Protein AF-0000000071069279 (afdb_homodimer)

Organism: Drosophila erecta (NCBI:txid7220)

pLDDT: mean 71.39, std 28.93, range [17.17, 97.5]

Nearest PDB structures (foldseek):
  6xrx-assembly1_A  TM=7.320E-01  e=3.282E-04  Escherichia coli K-12
  4tx5-assembly1_A  TM=1.648E-01  e=8.078E+00  Homo sapiens
  6xrx-assembly1_A  TM=7.534E-01  e=4.698E-04  Escherichia coli K-12
  4jrb-assembly1_A  TM=7.551E-01  e=1.070E-03  Aequorea victoria
  4tx5-assembly1_A  TM=1.436E-01  e=5.397E+00  Homo sapiens

Structure (mmCIF, N/CA/C/O backbone):
data_AF-0000000071069279-model_v1
#
loop_
_entity.id
_entity.type
_entity.pdbx_description
1 polymer 'Uncharacterized protein'
#
loop_
_atom_site.group_PDB
_atom_site.id
_atom_site.type_symbol
_atom_site.label_atom_id
_atom_site.label_alt_id
_atom_site.label_comp_id
_atom_site.label_asym_id
_atom_site.label_entity_id
_atom_site.label_seq_id
_atom_site.pdbx_PDB_ins_code
_atom_site.Cartn_x
_atom_site.Cartn_y
_atom_site.Cartn_z
_atom_site.occupancy
_atom_site.B_iso_or_equiv
_atom_site.auth_seq_id
_atom_site.auth_comp_id
_atom_site.auth_asym_id
_atom_site.auth_atom_id
_atom_site.pdbx_PDB_model_num
ATOM 1 N N . MET A 1 1 ? -3.178 -13.32 -10.852 1 24.94 1 MET A N 1
ATOM 2 C CA . MET A 1 1 ? -2.121 -14.031 -11.562 1 24.94 1 MET A CA 1
ATOM 3 C C . MET A 1 1 ? -0.744 -13.609 -11.055 1 24.94 1 MET A C 1
ATOM 5 O O . MET A 1 1 ? 0.112 -14.461 -10.797 1 24.94 1 MET A O 1
ATOM 9 N N . ALA A 1 2 ? -0.591 -12.273 -11.023 1 29.38 2 ALA A N 1
ATOM 10 C CA . ALA A 1 2 ? 0.658 -11.797 -10.438 1 29.38 2 ALA A CA 1
ATOM 11 C C . ALA A 1 2 ? 0.743 -12.141 -8.961 1 29.38 2 ALA A C 1
ATOM 13 O O . ALA A 1 2 ? 1.804 -12.531 -8.461 1 29.38 2 ALA A O 1
ATOM 14 N N . ILE A 1 3 ? -0.461 -12.188 -8.453 1 33.44 3 ILE A N 1
ATOM 15 C CA . ILE A 1 3 ? -0.47 -12.578 -7.047 1 33.44 3 ILE A CA 1
ATOM 16 C C . ILE A 1 3 ? -0.368 -14.102 -6.934 1 33.44 3 ILE A C 1
ATOM 18 O O . ILE A 1 3 ? 0.365 -14.617 -6.09 1 33.44 3 ILE A O 1
ATOM 22 N N . ALA A 1 4 ? -1.041 -14.789 -7.879 1 33.12 4 ALA A N 1
ATOM 23 C CA . ALA A 1 4 ? -0.914 -16.234 -7.875 1 33.12 4 ALA A CA 1
ATOM 24 C C . ALA A 1 4 ? 0.467 -16.672 -8.367 1 33.12 4 ALA A C 1
ATOM 26 O O . ALA A 1 4 ? 1.071 -17.594 -7.809 1 33.12 4 ALA A O 1
ATOM 27 N N . LEU A 1 5 ? 0.979 -16.047 -9.414 1 34.69 5 LEU A N 1
ATOM 28 C CA . LEU A 1 5 ? 2.357 -16.297 -9.82 1 34.69 5 LEU A CA 1
ATOM 29 C C . LEU A 1 5 ? 3.336 -15.703 -8.812 1 34.69 5 LEU A C 1
ATOM 31 O O . LEU A 1 5 ? 4.34 -16.328 -8.469 1 34.69 5 LEU A O 1
ATOM 35 N N . ASP A 1 6 ? 3.057 -14.57 -8.336 1 37.28 6 ASP A N 1
ATOM 36 C CA . ASP A 1 6 ? 3.836 -14.055 -7.219 1 37.28 6 ASP A CA 1
ATOM 37 C C . ASP A 1 6 ? 3.646 -14.914 -5.973 1 37.28 6 ASP A C 1
ATOM 39 O O . ASP A 1 6 ? 4.605 -15.18 -5.246 1 37.28 6 ASP A O 1
ATOM 43 N N . TRP A 1 7 ? 2.436 -15.352 -5.781 1 39.62 7 TRP A N 1
ATOM 44 C CA . TRP A 1 7 ? 2.229 -16.359 -4.746 1 39.62 7 TRP A CA 1
ATOM 45 C C . TRP A 1 7 ? 2.928 -17.672 -5.113 1 39.62 7 TRP A C 1
ATOM 47 O O . TRP A 1 7 ? 3.594 -18.281 -4.277 1 39.62 7 TRP A O 1
ATOM 57 N N . LEU A 1 8 ? 2.652 -18.219 -6.312 1 37.31 8 LEU A N 1
ATOM 58 C CA . LEU A 1 8 ? 3.426 -19.375 -6.742 1 37.31 8 LEU A CA 1
ATOM 59 C C . LEU A 1 8 ? 4.898 -19.016 -6.918 1 37.31 8 LEU A C 1
ATOM 61 O O . LEU A 1 8 ? 5.781 -19.766 -6.52 1 37.31 8 LEU A O 1
ATOM 65 N N . ILE A 1 9 ? 5.254 -17.906 -7.473 1 38.38 9 ILE A N 1
ATOM 66 C CA . ILE A 1 9 ? 6.617 -17.406 -7.527 1 38.38 9 ILE A CA 1
ATOM 67 C C . ILE A 1 9 ? 7.07 -16.984 -6.133 1 38.38 9 ILE A C 1
ATOM 69 O O . ILE A 1 9 ? 8.195 -17.281 -5.723 1 38.38 9 ILE A O 1
ATOM 73 N N . VAL A 1 10 ? 6.324 -16.312 -5.391 1 38.47 10 VAL A N 1
ATOM 74 C CA . VAL A 1 10 ? 6.613 -16.062 -3.984 1 38.47 10 VAL A CA 1
ATOM 75 C C . VAL A 1 10 ? 6.68 -17.375 -3.227 1 38.47 10 VAL A C 1
ATOM 77 O O . VAL A 1 10 ? 7.578 -17.594 -2.406 1 38.47 10 VAL A O 1
ATOM 80 N N . ILE A 1 11 ? 5.809 -18.219 -3.371 1 37.09 11 ILE A N 1
ATOM 81 C CA . ILE A 1 11 ? 5.926 -19.547 -2.766 1 37.09 11 ILE A CA 1
ATOM 82 C C . ILE A 1 11 ? 7.199 -20.234 -3.266 1 37.09 11 ILE A C 1
ATOM 84 O O . ILE A 1 11 ? 7.934 -20.828 -2.484 1 37.09 11 ILE A O 1
ATOM 88 N N . THR A 1 12 ? 7.465 -20.297 -4.477 1 34 12 THR A N 1
ATOM 89 C CA . THR A 1 12 ? 8.703 -20.859 -4.988 1 34 12 THR A CA 1
ATOM 90 C C . THR A 1 12 ? 9.906 -20 -4.598 1 34 12 THR A C 1
ATOM 92 O O . THR A 1 12 ? 10.969 -20.531 -4.266 1 34 12 THR A O 1
ATOM 95 N N . LEU A 1 13 ? 9.797 -18.766 -4.695 1 33.69 13 LEU A N 1
ATOM 96 C CA . LEU A 1 13 ? 10.922 -17.891 -4.387 1 33.69 13 LEU A CA 1
ATOM 97 C C . LEU A 1 13 ? 11.078 -17.719 -2.881 1 33.69 13 LEU A C 1
ATOM 99 O O . LEU A 1 13 ? 12.203 -17.672 -2.373 1 33.69 13 LEU A O 1
ATOM 103 N N . VAL A 1 14 ? 10.109 -17.438 -2.145 1 34.19 14 VAL A N 1
ATOM 104 C CA . VAL A 1 14 ? 10.281 -17.328 -0.7 1 34.19 14 VAL A CA 1
ATOM 105 C C . VAL A 1 14 ? 10.812 -18.656 -0.143 1 34.19 14 VAL A C 1
ATOM 107 O O . VAL A 1 14 ? 11.594 -18.656 0.81 1 34.19 14 VAL A O 1
ATOM 110 N N . SER A 1 15 ? 10.43 -19.672 -0.643 1 30.69 15 SER A N 1
ATOM 111 C CA . SER A 1 15 ? 11.047 -20.891 -0.159 1 30.69 15 SER A CA 1
ATOM 112 C C . SER A 1 15 ? 12.539 -20.938 -0.493 1 30.69 15 SER A C 1
ATOM 114 O O . SER A 1 15 ? 13.32 -21.594 0.197 1 30.69 15 SER A O 1
ATOM 116 N N . GLY A 1 16 ? 12.898 -20.359 -1.561 1 30.41 16 GLY A N 1
ATOM 117 C CA . GLY A 1 16 ? 14.328 -20.344 -1.858 1 30.41 16 GLY A CA 1
ATOM 118 C C . GLY A 1 16 ? 15.109 -19.406 -0.968 1 30.41 16 GLY A C 1
ATOM 119 O O . GLY A 1 16 ? 16.328 -19.516 -0.868 1 30.41 16 GLY A O 1
ATOM 120 N N . SER A 1 17 ? 14.469 -18.375 -0.59 1 31.19 17 SER A N 1
ATOM 121 C CA . SER A 1 17 ? 15.305 -17.484 0.209 1 31.19 17 SER A CA 1
ATOM 122 C C . SER A 1 17 ? 15.789 -18.172 1.481 1 31.19 17 SER A C 1
ATOM 124 O O . SER A 1 17 ? 16.547 -17.594 2.262 1 31.19 17 SER A O 1
ATOM 126 N N . LEU A 1 18 ? 15.125 -19.141 1.911 1 26.5 18 LEU A N 1
ATOM 127 C CA . LEU A 1 18 ? 15.727 -19.75 3.094 1 26.5 18 LEU A CA 1
ATOM 128 C C . LEU A 1 18 ? 17.047 -20.422 2.748 1 26.5 18 LEU A C 1
ATOM 130 O O . LEU A 1 18 ? 17.844 -20.75 3.641 1 26.5 18 LEU A O 1
ATOM 134 N N . ALA A 1 19 ? 17.203 -20.938 1.575 1 27.33 19 ALA A N 1
ATOM 135 C CA . ALA A 1 19 ? 18.359 -21.797 1.373 1 27.33 19 ALA A CA 1
ATOM 136 C C . ALA A 1 19 ? 19.625 -20.969 1.132 1 27.33 19 ALA A C 1
ATOM 138 O O . ALA A 1 19 ? 20.703 -21.516 0.895 1 27.33 19 ALA A O 1
ATOM 139 N N . LEU A 1 20 ? 19.469 -19.75 0.896 1 29.17 20 LEU A N 1
ATOM 140 C CA . LEU A 1 20 ? 20.719 -19.188 0.39 1 29.17 20 LEU A CA 1
ATOM 141 C C . LEU A 1 20 ? 21.75 -19.047 1.507 1 29.17 20 LEU A C 1
ATOM 143 O O . LEU A 1 20 ? 21.859 -17.984 2.125 1 29.17 20 LEU A O 1
ATOM 147 N N . TRP A 1 21 ? 21.734 -20.047 2.369 1 23.95 21 TRP A N 1
ATOM 148 C CA . TRP A 1 21 ? 22.984 -19.969 3.107 1 23.95 21 TRP A CA 1
ATOM 149 C C . TRP A 1 21 ? 24.172 -20.188 2.18 1 23.95 21 TRP A C 1
ATOM 151 O O . TRP A 1 21 ? 24.203 -21.141 1.402 1 23.95 21 TRP A O 1
ATOM 161 N N . SER A 1 22 ? 24.812 -19.156 1.771 1 24.62 22 SER A N 1
ATOM 162 C CA . SER A 1 22 ? 26.016 -19.094 0.952 1 24.62 22 SER A CA 1
ATOM 163 C C . SER A 1 22 ? 27.016 -20.172 1.364 1 24.62 22 SER A C 1
ATOM 165 O O . SER A 1 22 ? 27.453 -20.203 2.516 1 24.62 22 SER A O 1
ATOM 167 N N . PRO A 1 23 ? 26.906 -21.344 0.789 1 25.53 23 PRO A N 1
ATOM 168 C CA . PRO A 1 23 ? 28.031 -22.203 1.133 1 25.53 23 PRO A CA 1
ATOM 169 C C . PRO A 1 23 ? 29.391 -21.531 0.892 1 25.53 23 PRO A C 1
ATOM 171 O O . PRO A 1 23 ? 29.5 -20.641 0.059 1 25.53 23 PRO A O 1
ATOM 174 N N . GLN A 1 24 ? 30.203 -21.547 1.798 1 24.72 24 GLN A N 1
ATOM 175 C CA . GLN A 1 24 ? 31.609 -21.172 1.812 1 24.72 24 GLN A CA 1
ATOM 176 C C . GLN A 1 24 ? 32.344 -21.688 0.57 1 24.72 24 GLN A C 1
ATOM 178 O O . GLN A 1 24 ? 32.375 -22.891 0.323 1 24.72 24 GLN A O 1
ATOM 183 N N . VAL A 1 25 ? 32.312 -20.922 -0.512 1 27.8 25 VAL A N 1
ATOM 184 C CA . VAL A 1 25 ? 33.062 -21.141 -1.741 1 27.8 25 VAL A CA 1
ATOM 185 C C . VAL A 1 25 ? 34.5 -21.531 -1.403 1 27.8 25 VAL A C 1
ATOM 187 O O . VAL A 1 25 ? 35.219 -20.734 -0.795 1 27.8 25 VAL A O 1
ATOM 190 N N . VAL A 1 26 ? 34.656 -22.797 -1.123 1 25.78 26 VAL A N 1
ATOM 191 C CA . VAL A 1 26 ? 36.031 -23.234 -1.014 1 25.78 26 VAL A CA 1
ATOM 192 C C . VAL A 1 26 ? 36.75 -23.031 -2.348 1 25.78 26 VAL A C 1
ATOM 194 O O . VAL A 1 26 ? 36.219 -23.391 -3.402 1 25.78 26 VAL A O 1
ATOM 197 N N . PRO A 1 27 ? 37.688 -22.125 -2.42 1 26.8 27 PRO A N 1
ATOM 198 C CA . PRO A 1 27 ? 38.469 -21.719 -3.576 1 26.8 27 PRO A CA 1
ATOM 199 C C . PRO A 1 27 ? 39.094 -22.922 -4.312 1 26.8 27 PRO A C 1
ATOM 201 O O . PRO A 1 27 ? 39.688 -23.797 -3.686 1 26.8 27 PRO A O 1
ATOM 204 N N . PRO A 1 28 ? 38.375 -23.344 -5.375 1 26.91 28 PRO A N 1
ATOM 205 C CA . PRO A 1 28 ? 39.031 -24.531 -5.969 1 26.91 28 PRO A CA 1
ATOM 206 C C . PRO A 1 28 ? 40.5 -24.281 -6.332 1 26.91 28 PRO A C 1
ATOM 208 O O . PRO A 1 28 ? 40.875 -23.156 -6.605 1 26.91 28 PRO A O 1
ATOM 211 N N . PRO A 1 29 ? 41.281 -25.219 -6.055 1 24.61 29 PRO A N 1
ATOM 212 C CA . PRO A 1 29 ? 42.75 -25.188 -6.199 1 24.61 29 PRO A CA 1
ATOM 213 C C . PRO A 1 29 ? 43.188 -24.812 -7.613 1 24.61 29 PRO A C 1
ATOM 215 O O . PRO A 1 29 ? 43.688 -23.719 -7.844 1 24.61 29 PRO A O 1
ATOM 218 N N . GLY A 1 30 ? 43.906 -25.75 -8.336 1 24.23 30 GLY A N 1
ATOM 219 C CA . GLY A 1 30 ? 45.062 -25.75 -9.211 1 24.23 30 GLY A CA 1
ATOM 220 C C . GLY A 1 30 ? 44.719 -25.406 -10.648 1 24.23 30 GLY A C 1
ATOM 221 O O . GLY A 1 30 ? 43.562 -25.562 -11.07 1 24.23 30 GLY A O 1
ATOM 222 N N . GLY A 1 31 ? 45.406 -24.422 -11.289 1 26.42 31 GLY A N 1
ATOM 223 C CA . GLY A 1 31 ? 45.438 -23.672 -12.539 1 26.42 31 GLY A CA 1
ATOM 224 C C . GLY A 1 31 ? 45.562 -24.562 -13.766 1 26.42 31 GLY A C 1
ATOM 225 O O . GLY A 1 31 ? 45.969 -24.109 -14.828 1 26.42 31 GLY A O 1
ATOM 226 N N . LEU A 1 32 ? 45.25 -25.875 -13.797 1 26.8 32 LEU A N 1
ATOM 227 C CA . LEU A 1 32 ? 45.781 -26.484 -15.023 1 26.8 32 LEU A CA 1
ATOM 228 C C . LEU A 1 32 ? 45.094 -25.859 -16.25 1 26.8 32 LEU A C 1
ATOM 230 O O . LEU A 1 32 ? 43.938 -25.469 -16.188 1 26.8 32 LEU A O 1
ATOM 234 N N . PHE A 1 33 ? 45.812 -25.453 -17.266 1 30.5 33 PHE A N 1
ATOM 235 C CA . PHE A 1 33 ? 45.656 -24.734 -18.516 1 30.5 33 PHE A CA 1
ATOM 236 C C . PHE A 1 33 ? 44.562 -25.391 -19.391 1 30.5 33 PHE A C 1
ATOM 238 O O . PHE A 1 33 ? 44.781 -26.484 -19.922 1 30.5 33 PHE A O 1
ATOM 245 N N . PRO A 1 34 ? 43.312 -25.703 -18.984 1 31.47 34 PRO A N 1
ATOM 246 C CA . PRO A 1 34 ? 42.625 -26.719 -19.797 1 31.47 34 PRO A CA 1
ATOM 247 C C . PRO A 1 34 ? 42.469 -26.312 -21.25 1 31.47 34 PRO A C 1
ATOM 249 O O . PRO A 1 34 ? 42.5 -25.109 -21.562 1 31.47 34 PRO A O 1
ATOM 252 N N . GLN A 1 35 ? 42.781 -27.219 -22.203 1 34.06 35 GLN A N 1
ATOM 253 C CA . GLN A 1 35 ? 42.656 -27.281 -23.656 1 34.06 35 GLN A CA 1
ATOM 254 C C . GLN A 1 35 ? 41.312 -26.703 -24.125 1 34.06 35 GLN A C 1
ATOM 256 O O . GLN A 1 35 ? 40.312 -26.844 -23.453 1 34.06 35 GLN A O 1
ATOM 261 N N . PRO A 1 36 ? 41.344 -25.828 -25.188 1 35.16 36 PRO A N 1
ATOM 262 C CA . PRO A 1 36 ? 40.188 -25.047 -25.578 1 35.16 36 PRO A CA 1
ATOM 263 C C . PRO A 1 36 ? 38.969 -25.906 -25.875 1 35.16 36 PRO A C 1
ATOM 265 O O . PRO A 1 36 ? 39.031 -26.812 -26.719 1 35.16 36 PRO A O 1
ATOM 268 N N . PRO A 1 37 ? 38.25 -26.469 -24.938 1 35.38 37 PRO A N 1
ATOM 269 C CA . PRO A 1 37 ? 37.438 -27.656 -25.297 1 35.38 37 PRO A CA 1
ATOM 270 C C . PRO A 1 37 ? 36.656 -27.469 -26.594 1 35.38 37 PRO A C 1
ATOM 272 O O . PRO A 1 37 ? 36.438 -26.344 -27.031 1 35.38 37 PRO A O 1
ATOM 275 N N . PRO A 1 38 ? 36.469 -28.516 -27.391 1 35.19 38 PRO A N 1
ATOM 276 C CA . PRO A 1 38 ? 35.719 -28.578 -28.641 1 35.19 38 PRO A CA 1
ATOM 277 C C . PRO A 1 38 ? 34.5 -27.641 -28.656 1 35.19 38 PRO A C 1
ATOM 279 O O . PRO A 1 38 ? 34.031 -27.219 -27.609 1 35.19 38 PRO A O 1
ATOM 282 N N . ALA A 1 39 ? 34.031 -27.188 -29.891 1 36.16 39 ALA A N 1
ATOM 283 C CA . ALA A 1 39 ? 32.969 -26.219 -30.172 1 36.16 39 ALA A CA 1
ATOM 284 C C . ALA A 1 39 ? 31.812 -26.359 -29.172 1 36.16 39 ALA A C 1
ATOM 286 O O . ALA A 1 39 ? 31.125 -27.375 -29.141 1 36.16 39 ALA A O 1
ATOM 287 N N . THR A 1 40 ? 31.828 -26.078 -28.062 1 37.72 40 THR A N 1
ATOM 288 C CA . THR A 1 40 ? 31.062 -26.359 -26.859 1 37.72 40 THR A CA 1
ATOM 289 C C . THR A 1 40 ? 29.578 -26.062 -27.078 1 37.72 40 THR A C 1
ATOM 291 O O . THR A 1 40 ? 29.219 -24.938 -27.438 1 37.72 40 THR A O 1
ATOM 294 N N . LEU A 1 41 ? 28.688 -27 -27.781 1 37.91 41 LEU A N 1
ATOM 295 C CA . LEU A 1 41 ? 27.234 -26.906 -27.812 1 37.91 41 LEU A CA 1
ATOM 296 C C . LEU A 1 41 ? 26.703 -26.031 -26.672 1 37.91 41 LEU A C 1
ATOM 298 O O . LEU A 1 41 ? 27.266 -26.047 -25.578 1 37.91 41 LEU A O 1
ATOM 302 N N . ALA A 1 42 ? 26.219 -24.828 -27.078 1 42.41 42 ALA A N 1
ATOM 303 C CA . ALA A 1 42 ? 25.641 -23.922 -26.078 1 42.41 42 ALA A CA 1
ATOM 304 C C . ALA A 1 42 ? 25.062 -24.719 -24.906 1 42.41 42 ALA A C 1
ATOM 306 O O . ALA A 1 42 ? 24.5 -25.781 -25.094 1 42.41 42 ALA A O 1
ATOM 307 N N . PRO A 1 43 ? 25.688 -24.781 -23.875 1 51.94 43 PRO A N 1
ATOM 308 C CA . PRO A 1 43 ? 25.172 -25.531 -22.719 1 51.94 43 PRO A CA 1
ATOM 309 C C . PRO A 1 43 ? 23.656 -25.469 -22.609 1 51.94 43 PRO A C 1
ATOM 311 O O . PRO A 1 43 ? 23.047 -24.484 -23.062 1 51.94 43 PRO A O 1
ATOM 314 N N . PRO A 1 44 ? 22.953 -26.641 -22.688 1 58.94 44 PRO A N 1
ATOM 315 C CA . PRO A 1 44 ? 21.484 -26.703 -22.594 1 58.94 44 PRO A CA 1
ATOM 316 C C . PRO A 1 44 ? 20.906 -25.641 -21.672 1 58.94 44 PRO A C 1
ATOM 318 O O . PRO A 1 44 ? 21.562 -25.234 -20.719 1 58.94 44 PRO A O 1
ATOM 321 N N . PRO A 1 45 ? 19.953 -24.844 -22.328 1 63.66 45 PRO A N 1
ATOM 322 C CA . PRO A 1 45 ? 19.344 -23.797 -21.5 1 63.66 45 PRO A CA 1
ATOM 323 C C . PRO A 1 45 ? 19.062 -24.25 -20.078 1 63.66 45 PRO A C 1
ATOM 325 O O . PRO A 1 45 ? 18.703 -25.406 -19.844 1 63.66 45 PRO A O 1
ATOM 328 N N . THR A 1 46 ? 19.547 -23.484 -19.188 1 84.12 46 THR A N 1
ATOM 329 C CA . THR A 1 46 ? 19.328 -23.734 -17.766 1 84.12 46 THR A CA 1
ATOM 330 C C . THR A 1 46 ? 17.922 -23.297 -17.359 1 84.12 46 THR A C 1
ATOM 332 O O . THR A 1 46 ? 17.25 -22.562 -18.078 1 84.12 46 THR A O 1
ATOM 335 N N . LEU A 1 47 ? 17.391 -23.906 -16.469 1 87.56 47 LEU A N 1
ATOM 336 C CA . LEU A 1 47 ? 16.078 -23.578 -15.953 1 87.56 47 LEU A CA 1
ATOM 337 C C . LEU A 1 47 ? 15.969 -22.078 -15.641 1 87.56 47 LEU A C 1
ATOM 339 O O . LEU A 1 47 ? 14.945 -21.453 -15.898 1 87.56 47 LEU A O 1
ATOM 343 N N . SER A 1 48 ? 17.062 -21.547 -15.133 1 84.19 48 SER A N 1
ATOM 344 C CA . SER A 1 48 ? 17.078 -20.125 -14.797 1 84.19 48 SER A CA 1
ATOM 345 C C . SER A 1 48 ? 16.844 -19.25 -16.031 1 84.19 48 SER A C 1
ATOM 347 O O . SER A 1 48 ? 16.062 -18.297 -15.984 1 84.19 48 SER A O 1
ATOM 349 N N . LYS A 1 49 ? 17.438 -19.594 -17.062 1 84.56 49 LYS A N 1
ATOM 350 C CA . LYS A 1 49 ? 17.281 -18.828 -18.297 1 84.56 49 LYS A CA 1
ATOM 351 C C . LYS A 1 49 ? 15.867 -18.938 -18.844 1 84.56 49 LYS A C 1
ATOM 353 O O . LYS A 1 49 ? 15.297 -17.953 -19.312 1 84.56 49 LYS A O 1
ATOM 358 N N . ASP A 1 50 ? 15.344 -20.141 -18.844 1 88.12 50 ASP A N 1
ATOM 359 C CA . ASP A 1 50 ? 13.992 -20.359 -19.344 1 88.12 50 ASP A CA 1
ATOM 360 C C . ASP A 1 50 ? 12.969 -19.562 -18.516 1 88.12 50 ASP A C 1
ATOM 362 O O . ASP A 1 50 ? 12.07 -18.938 -19.078 1 88.12 50 ASP A O 1
ATOM 366 N N . LEU A 1 51 ? 13.156 -19.5 -17.219 1 86.94 51 LEU A N 1
ATOM 367 C CA . LEU A 1 51 ? 12.234 -18.781 -16.344 1 86.94 51 LEU A CA 1
ATOM 368 C C . LEU A 1 51 ? 12.383 -17.281 -16.516 1 86.94 51 LEU A C 1
ATOM 370 O O . LEU A 1 51 ? 11.391 -16.547 -16.438 1 86.94 51 LEU A O 1
ATOM 374 N N . GLU A 1 52 ? 13.555 -16.859 -16.719 1 84.44 52 GLU A N 1
ATOM 375 C CA . GLU A 1 52 ? 13.797 -15.445 -16.938 1 84.44 52 GLU A CA 1
ATOM 376 C C . GLU A 1 52 ? 13.117 -14.977 -18.234 1 84.44 52 GLU A C 1
ATOM 378 O O . GLU A 1 52 ? 12.609 -13.852 -18.297 1 84.44 52 GLU A O 1
ATOM 383 N N . GLU A 1 53 ? 13.164 -15.789 -19.203 1 87.25 53 GLU A N 1
ATOM 384 C CA . GLU A 1 53 ? 12.508 -15.445 -20.469 1 87.25 53 GLU A CA 1
ATOM 385 C C . GLU A 1 53 ? 11.008 -15.273 -20.281 1 87.25 53 GLU A C 1
ATOM 387 O O . GLU A 1 53 ? 10.398 -14.375 -20.859 1 87.25 53 GLU A O 1
ATOM 392 N N . ILE A 1 54 ? 10.477 -16.125 -19.516 1 86.81 54 ILE A N 1
ATOM 393 C CA . ILE A 1 54 ? 9.055 -16.031 -19.219 1 86.81 54 ILE A CA 1
ATOM 394 C C . ILE A 1 54 ? 8.773 -14.781 -18.391 1 86.81 54 ILE A C 1
ATOM 396 O O . ILE A 1 54 ? 7.793 -14.07 -18.641 1 86.81 54 ILE A O 1
ATOM 400 N N . GLN A 1 55 ? 9.625 -14.469 -17.438 1 84.81 55 GLN A N 1
ATOM 401 C CA . GLN A 1 55 ? 9.461 -13.297 -16.594 1 84.81 55 GLN A CA 1
ATOM 402 C C . GLN A 1 55 ? 9.547 -12.008 -17.406 1 84.81 55 GLN A C 1
ATOM 404 O O . GLN A 1 55 ? 8.867 -11.031 -17.109 1 84.81 55 GLN A O 1
ATOM 409 N N . ARG A 1 56 ? 10.289 -12.031 -18.391 1 87.19 56 ARG A N 1
ATOM 410 C CA . ARG A 1 56 ? 10.492 -10.844 -19.219 1 87.19 56 ARG A CA 1
ATOM 411 C C . ARG A 1 56 ? 9.227 -10.508 -20 1 87.19 56 ARG A C 1
ATOM 413 O O . ARG A 1 56 ? 9.07 -9.383 -20.469 1 87.19 56 ARG A O 1
ATOM 420 N N . LEU A 1 57 ? 8.367 -11.492 -20.172 1 89.31 57 LEU A N 1
ATOM 421 C CA . LEU A 1 57 ? 7.105 -11.242 -20.859 1 89.31 57 LEU A CA 1
ATOM 422 C C . LEU A 1 57 ? 6.16 -10.414 -20 1 89.31 57 LEU A C 1
ATOM 424 O O . LEU A 1 57 ? 5.191 -9.844 -20.5 1 89.31 57 LEU A O 1
ATOM 428 N N . ILE A 1 58 ? 6.395 -10.359 -18.672 1 87.19 58 ILE A N 1
ATOM 429 C CA . ILE A 1 58 ? 5.562 -9.625 -17.734 1 87.19 58 ILE A CA 1
ATOM 430 C C . ILE A 1 58 ? 6.07 -8.188 -17.609 1 87.19 58 ILE A C 1
ATOM 432 O O . ILE A 1 58 ? 7.262 -7.969 -17.375 1 87.19 58 ILE A O 1
ATOM 436 N N . GLN A 1 59 ? 5.207 -7.277 -17.844 1 90 59 GLN A N 1
ATOM 437 C CA . GLN A 1 59 ? 5.551 -5.875 -17.641 1 90 59 GLN A CA 1
ATOM 438 C C . GLN A 1 59 ? 5.383 -5.473 -16.172 1 90 59 GLN A C 1
ATOM 440 O O . GLN A 1 59 ? 4.328 -4.965 -15.781 1 90 59 GLN A O 1
ATOM 445 N N . SER A 1 60 ? 6.406 -5.477 -15.43 1 86 60 SER A N 1
ATOM 446 C CA . SER A 1 60 ? 6.34 -5.363 -13.977 1 86 60 SER A CA 1
ATOM 447 C C . SER A 1 60 ? 6.062 -3.926 -13.547 1 86 60 SER A C 1
ATOM 449 O O . SER A 1 60 ? 5.293 -3.688 -12.617 1 86 60 SER A O 1
ATOM 451 N N . LYS A 1 61 ? 6.68 -2.98 -14.148 1 88.31 61 LYS A N 1
ATOM 452 C CA . LYS A 1 61 ? 6.539 -1.591 -13.727 1 88.31 61 LYS A CA 1
ATOM 453 C C . LYS A 1 61 ? 5.094 -1.122 -13.852 1 88.31 61 LYS A C 1
ATOM 455 O O . LYS A 1 61 ? 4.484 -0.689 -12.867 1 88.31 61 LYS A O 1
ATOM 460 N N . PRO A 1 62 ? 4.512 -1.282 -15.07 1 92.06 62 PRO A N 1
ATOM 461 C CA . PRO A 1 62 ? 3.105 -0.887 -15.164 1 92.06 62 PRO A CA 1
ATOM 462 C C . PRO A 1 62 ? 2.189 -1.758 -14.312 1 92.06 62 PRO A C 1
ATOM 464 O O . PRO A 1 62 ? 1.168 -1.281 -13.812 1 92.06 62 PRO A O 1
ATOM 467 N N . LEU A 1 63 ? 2.553 -2.98 -14.156 1 91.12 63 LEU A N 1
ATOM 468 C CA . LEU A 1 63 ? 1.763 -3.857 -13.297 1 91.12 63 LEU A CA 1
ATOM 469 C C . LEU A 1 63 ? 1.788 -3.369 -11.852 1 91.12 63 LEU A C 1
ATOM 471 O O . LEU A 1 63 ? 0.753 -3.344 -11.18 1 91.12 63 LEU A O 1
ATOM 475 N N . ASN A 1 64 ? 2.949 -2.99 -11.406 1 90.31 64 ASN A N 1
ATOM 476 C CA . ASN A 1 64 ? 3.07 -2.453 -10.055 1 90.31 64 ASN A CA 1
ATOM 477 C C . ASN A 1 64 ? 2.244 -1.182 -9.883 1 90.31 64 ASN A C 1
ATOM 479 O O . ASN A 1 64 ? 1.604 -0.99 -8.852 1 90.31 64 ASN A O 1
ATOM 483 N N . GLN A 1 65 ? 2.225 -0.397 -10.852 1 92.19 65 GLN A N 1
ATOM 484 C CA . GLN A 1 65 ? 1.433 0.828 -10.797 1 92.19 65 GLN A CA 1
ATOM 485 C C . GLN A 1 65 ? -0.059 0.517 -10.727 1 92.19 65 GLN A C 1
ATOM 487 O O . GLN A 1 65 ? -0.807 1.19 -10.016 1 92.19 65 GLN A O 1
ATOM 492 N N . LEU A 1 66 ? -0.393 -0.461 -11.492 1 94.12 66 LEU A N 1
ATOM 493 C CA . LEU A 1 66 ? -1.785 -0.896 -11.461 1 94.12 66 LEU A CA 1
ATOM 494 C C . LEU A 1 66 ? -2.176 -1.385 -10.07 1 94.12 66 LEU A C 1
ATOM 496 O O . LEU A 1 66 ? -3.23 -1.015 -9.555 1 94.12 66 LEU A O 1
ATOM 500 N N . LEU A 1 67 ? -1.279 -2.139 -9.492 1 93.94 67 LEU A N 1
ATOM 501 C CA . LEU A 1 67 ? -1.532 -2.672 -8.156 1 93.94 67 LEU A CA 1
ATOM 502 C C . LEU A 1 67 ? -1.679 -1.546 -7.141 1 93.94 67 LEU A C 1
ATOM 504 O O . LEU A 1 67 ? -2.592 -1.566 -6.312 1 93.94 67 LEU A O 1
ATOM 508 N N . VAL A 1 68 ? -0.882 -0.584 -7.219 1 94.62 68 VAL A N 1
ATOM 509 C CA . VAL A 1 68 ? -0.915 0.542 -6.293 1 94.62 68 VAL A CA 1
ATOM 510 C C . VAL A 1 68 ? -2.203 1.335 -6.488 1 94.62 68 VAL A C 1
ATOM 512 O O . VAL A 1 68 ? -2.885 1.675 -5.516 1 94.62 68 VAL A O 1
ATOM 515 N N . ARG A 1 69 ? -2.523 1.621 -7.73 1 96.5 69 ARG A N 1
ATOM 516 C CA . ARG A 1 69 ? -3.725 2.385 -8.047 1 96.5 69 ARG A CA 1
ATOM 517 C C . ARG A 1 69 ? -4.965 1.723 -7.457 1 96.5 69 ARG A C 1
ATOM 519 O O . ARG A 1 69 ? -5.785 2.387 -6.82 1 96.5 69 ARG A O 1
ATOM 526 N N . TYR A 1 70 ? -5.031 0.438 -7.605 1 96.81 70 TYR A N 1
ATOM 527 C CA . TYR A 1 70 ? -6.199 -0.272 -7.094 1 96.81 70 TYR A CA 1
ATOM 528 C C . TYR A 1 70 ? -6.129 -0.422 -5.578 1 96.81 70 TYR A C 1
ATOM 530 O O . TYR A 1 70 ? -7.156 -0.393 -4.898 1 96.81 70 TYR A O 1
ATOM 538 N N . LEU A 1 71 ? -4.977 -0.591 -5.035 1 96.38 71 LEU A N 1
ATOM 539 C CA . LEU A 1 71 ? -4.809 -0.775 -3.596 1 96.38 71 LEU A CA 1
ATOM 540 C C . LEU A 1 71 ? -5.285 0.453 -2.83 1 96.38 71 LEU A C 1
ATOM 542 O O . LEU A 1 71 ? -5.859 0.329 -1.745 1 96.38 71 LEU A O 1
ATOM 546 N N . ILE A 1 72 ? -5.109 1.606 -3.371 1 96.31 72 ILE A N 1
ATOM 547 C CA . ILE A 1 72 ? -5.395 2.805 -2.588 1 96.31 72 ILE A CA 1
ATOM 548 C C . ILE A 1 72 ? -6.754 3.373 -2.988 1 96.31 72 ILE A C 1
ATOM 550 O O . ILE A 1 72 ? -7.289 4.254 -2.311 1 96.31 72 ILE A O 1
ATOM 554 N N . ASN A 1 73 ? -7.375 2.797 -4.062 1 97.19 73 ASN A N 1
ATOM 555 C CA . ASN A 1 73 ? -8.555 3.498 -4.555 1 97.19 73 ASN A CA 1
ATOM 556 C C . ASN A 1 73 ? -9.75 2.557 -4.699 1 97.19 73 ASN A C 1
ATOM 558 O O . ASN A 1 73 ? -10.883 3.006 -4.879 1 97.19 73 ASN A O 1
ATOM 562 N N . ASP A 1 74 ? -9.57 1.231 -4.656 1 97.38 74 ASP A N 1
ATOM 563 C CA . ASP A 1 74 ? -10.664 0.332 -5.016 1 97.38 74 ASP A CA 1
ATOM 564 C C . ASP A 1 74 ? -11.07 -0.536 -3.826 1 97.38 74 ASP A C 1
ATOM 566 O O . ASP A 1 74 ? -10.25 -1.269 -3.275 1 97.38 74 ASP A O 1
ATOM 570 N N . ALA A 1 75 ? -12.305 -0.503 -3.521 1 96.62 75 ALA A N 1
ATOM 571 C CA . ALA A 1 75 ? -12.812 -1.186 -2.334 1 96.62 75 ALA A CA 1
ATOM 572 C C . ALA A 1 75 ? -12.758 -2.701 -2.506 1 96.62 75 ALA A C 1
ATOM 574 O O . ALA A 1 75 ? -12.422 -3.426 -1.564 1 96.62 75 ALA A O 1
ATOM 575 N N . GLN A 1 76 ? -13.094 -3.156 -3.676 1 96.81 76 GLN A N 1
ATOM 576 C CA . GLN A 1 76 ? -13.109 -4.598 -3.896 1 96.81 76 GLN A CA 1
ATOM 577 C C . GLN A 1 76 ? -11.695 -5.172 -3.889 1 96.81 76 GLN A C 1
ATOM 579 O O . GLN A 1 76 ? -11.461 -6.246 -3.338 1 96.81 76 GLN A O 1
ATOM 584 N N . PHE A 1 77 ? -10.828 -4.469 -4.535 1 97.06 77 PHE A N 1
ATOM 585 C CA . PHE A 1 77 ? -9.438 -4.91 -4.527 1 97.06 77 PHE A CA 1
ATOM 586 C C . PHE A 1 77 ? -8.875 -4.91 -3.109 1 97.06 77 PHE A C 1
ATOM 588 O O . PHE A 1 77 ? -8.156 -5.828 -2.721 1 97.06 77 PHE A O 1
ATOM 595 N N . GLN A 1 78 ? -9.188 -3.92 -2.344 1 97 78 GLN A N 1
ATOM 596 C CA . GLN A 1 78 ? -8.758 -3.859 -0.95 1 97 78 GLN A CA 1
ATOM 597 C C . GLN A 1 78 ? -9.32 -5.027 -0.149 1 97 78 GLN A C 1
ATOM 599 O O . GLN A 1 78 ? -8.625 -5.609 0.688 1 97 78 GLN A O 1
ATOM 604 N N . ALA A 1 79 ? -10.531 -5.363 -0.426 1 96.69 79 ALA A N 1
ATOM 605 C CA . ALA A 1 79 ? -11.141 -6.512 0.238 1 96.69 79 ALA A CA 1
ATOM 606 C C . ALA A 1 79 ? -10.406 -7.805 -0.125 1 96.69 79 ALA A C 1
ATOM 608 O O . ALA A 1 79 ? -10.227 -8.68 0.722 1 96.69 79 ALA A O 1
ATOM 609 N N . PHE A 1 80 ? -10.078 -7.93 -1.377 1 96.25 80 PHE A N 1
ATOM 610 C CA . PHE A 1 80 ? -9.289 -9.07 -1.814 1 96.25 80 PHE A CA 1
ATOM 611 C C . PHE A 1 80 ? -8 -9.18 -1.01 1 96.25 80 PHE A C 1
ATOM 613 O O . PHE A 1 80 ? -7.695 -10.242 -0.463 1 96.25 80 PHE A O 1
ATOM 620 N N . VAL A 1 81 ? -7.258 -8.023 -0.892 1 95.19 81 VAL A N 1
ATOM 621 C CA . VAL A 1 81 ? -5.977 -7.992 -0.195 1 95.19 81 VAL A CA 1
ATOM 622 C C . VAL A 1 81 ? -6.18 -8.328 1.28 1 95.19 81 VAL A C 1
ATOM 624 O O . VAL A 1 81 ? -5.422 -9.109 1.857 1 95.19 81 VAL A O 1
ATOM 627 N N . ARG A 1 82 ? -7.199 -7.852 1.906 1 95.75 82 ARG A N 1
ATOM 628 C CA . ARG A 1 82 ? -7.48 -8.141 3.309 1 95.75 82 ARG A CA 1
ATOM 629 C C . ARG A 1 82 ? -7.801 -9.617 3.51 1 95.75 82 ARG A C 1
ATOM 631 O O . ARG A 1 82 ? -7.324 -10.242 4.461 1 95.75 82 ARG A O 1
ATOM 638 N N . THR A 1 83 ? -8.57 -10.133 2.58 1 95.94 83 THR A N 1
ATOM 639 C CA . THR A 1 83 ? -9.016 -11.516 2.719 1 95.94 83 THR A CA 1
ATOM 640 C C . THR A 1 83 ? -7.84 -12.477 2.598 1 95.94 83 THR A C 1
ATOM 642 O O . THR A 1 83 ? -7.715 -13.414 3.389 1 95.94 83 THR A O 1
ATOM 645 N N . ILE A 1 84 ? -6.961 -12.211 1.702 1 92.75 84 ILE A N 1
ATOM 646 C CA . ILE A 1 84 ? -5.852 -13.133 1.491 1 92.75 84 ILE A CA 1
ATOM 647 C C . ILE A 1 84 ? -4.832 -12.984 2.619 1 92.75 84 ILE A C 1
ATOM 649 O O . ILE A 1 84 ? -3.926 -13.812 2.76 1 92.75 84 ILE A O 1
ATOM 653 N N . ASN A 1 85 ? -4.957 -11.977 3.395 1 94.5 85 ASN A N 1
ATOM 654 C CA . ASN A 1 85 ? -4.055 -11.75 4.523 1 94.5 85 ASN A CA 1
ATOM 655 C C . ASN A 1 85 ? -4.711 -12.133 5.848 1 94.5 85 ASN A C 1
ATOM 657 O O . ASN A 1 85 ? -4.082 -12.047 6.902 1 94.5 85 ASN A O 1
ATOM 661 N N . SER A 1 86 ? -5.957 -12.594 5.758 1 93.56 86 SER A N 1
ATOM 662 C CA . SER A 1 86 ? -6.668 -13 6.969 1 93.56 86 SER A CA 1
ATOM 663 C C . SER A 1 86 ? -5.984 -14.188 7.641 1 93.56 86 SER A C 1
ATOM 665 O O . SER A 1 86 ? -5.164 -14.875 7.023 1 93.56 86 SER A O 1
ATOM 667 N N . ASN A 1 87 ? -6.309 -14.367 8.883 1 92.75 87 ASN A N 1
ATOM 668 C CA . ASN A 1 87 ? -5.727 -15.484 9.633 1 92.75 87 ASN A CA 1
ATOM 669 C C . ASN A 1 87 ? -6.027 -16.828 8.961 1 92.75 87 ASN A C 1
ATOM 671 O O . ASN A 1 87 ? -5.148 -17.688 8.859 1 92.75 87 ASN A O 1
ATOM 675 N N . VAL A 1 88 ? -7.234 -17 8.555 1 94.56 88 VAL A N 1
ATOM 676 C CA . VAL A 1 88 ? -7.645 -18.234 7.914 1 94.56 88 VAL A CA 1
ATOM 677 C C . VAL A 1 88 ? -6.867 -18.422 6.613 1 94.56 88 VAL A C 1
ATOM 679 O O . VAL A 1 88 ? -6.465 -19.547 6.277 1 94.56 88 VAL A O 1
ATOM 682 N N . ALA A 1 89 ? -6.652 -17.344 5.938 1 93.69 89 ALA A N 1
ATOM 683 C CA . ALA A 1 89 ? -5.91 -17.422 4.684 1 93.69 89 ALA A CA 1
ATOM 684 C C . ALA A 1 89 ? -4.449 -17.797 4.934 1 93.69 89 ALA A C 1
ATOM 686 O O . ALA A 1 89 ? -3.844 -18.531 4.152 1 93.69 89 ALA A O 1
ATOM 687 N N . VAL A 1 90 ? -3.91 -17.266 5.945 1 90.56 90 VAL A N 1
ATOM 688 C CA . VAL A 1 90 ? -2.533 -17.594 6.305 1 90.56 90 VAL A CA 1
ATOM 689 C C . VAL A 1 90 ? -2.418 -19.094 6.613 1 90.56 90 VAL A C 1
ATOM 691 O O . VAL A 1 90 ? -1.482 -19.75 6.16 1 90.56 90 VAL A O 1
ATOM 694 N N . THR A 1 91 ? -3.324 -19.547 7.332 1 92.62 91 THR A N 1
ATOM 695 C CA . THR A 1 91 ? -3.346 -20.969 7.645 1 92.62 91 THR A CA 1
ATOM 696 C C . THR A 1 91 ? -3.482 -21.797 6.375 1 92.62 91 THR A C 1
ATOM 698 O O . THR A 1 91 ? -2.795 -22.812 6.211 1 92.62 91 THR A O 1
ATOM 701 N N . ALA A 1 92 ? -4.391 -21.375 5.523 1 92.94 92 ALA A N 1
ATOM 702 C CA . ALA A 1 92 ? -4.57 -22.062 4.246 1 92.94 92 ALA A CA 1
ATOM 703 C C . ALA A 1 92 ? -3.271 -22.078 3.445 1 92.94 92 ALA A C 1
ATOM 705 O O . ALA A 1 92 ? -2.914 -23.094 2.855 1 92.94 92 ALA A O 1
ATOM 706 N N . ARG A 1 93 ? -2.639 -21 3.471 1 91.12 93 ARG A N 1
ATOM 707 C CA . ARG A 1 93 ? -1.373 -20.906 2.752 1 91.12 93 ARG A CA 1
ATOM 708 C C . ARG A 1 93 ? -0.325 -21.828 3.371 1 91.12 93 ARG A C 1
ATOM 710 O O . ARG A 1 93 ? 0.42 -22.5 2.656 1 91.12 93 ARG A O 1
ATOM 717 N N . TRP A 1 94 ? -0.25 -21.828 4.613 1 90.38 94 TRP A N 1
ATOM 718 C CA . TRP A 1 94 ? 0.693 -22.703 5.301 1 90.38 94 TRP A CA 1
ATOM 719 C C . TRP A 1 94 ? 0.404 -24.156 4.988 1 90.38 94 TRP A C 1
ATOM 721 O O . TRP A 1 94 ? 1.327 -24.953 4.797 1 90.38 94 TRP A O 1
ATOM 731 N N . ARG A 1 95 ? -0.799 -24.5 4.941 1 92.62 95 ARG A N 1
ATOM 732 C CA . ARG A 1 95 ? -1.183 -25.859 4.609 1 92.62 95 ARG A CA 1
ATOM 733 C C . ARG A 1 95 ? -0.746 -26.234 3.195 1 92.62 95 ARG A C 1
ATOM 735 O O . ARG A 1 95 ? -0.323 -27.359 2.943 1 92.62 95 ARG A O 1
ATOM 742 N N . LEU A 1 96 ? -0.875 -25.25 2.352 1 91.25 96 LEU A N 1
ATOM 743 C CA . LEU A 1 96 ? -0.434 -25.469 0.978 1 91.25 96 LEU A CA 1
ATOM 744 C C . LEU A 1 96 ? 1.073 -25.703 0.92 1 91.25 96 LEU A C 1
ATOM 746 O O . LEU A 1 96 ? 1.537 -26.672 0.313 1 91.25 96 LEU A O 1
ATOM 750 N N . LEU A 1 97 ? 1.778 -24.891 1.634 1 89.31 97 LEU A N 1
ATOM 751 C CA . LEU A 1 97 ? 3.236 -24.906 1.588 1 89.31 97 LEU A CA 1
ATOM 752 C C . LEU A 1 97 ? 3.793 -26.141 2.303 1 89.31 97 LEU A C 1
ATOM 754 O O . LEU A 1 97 ? 4.949 -26.516 2.094 1 89.31 97 LEU A O 1
ATOM 758 N N . SER A 1 98 ? 2.986 -26.734 3.08 1 91.62 98 SER A N 1
ATOM 759 C CA . SER A 1 98 ? 3.441 -27.875 3.865 1 91.62 98 SER A CA 1
ATOM 760 C C . SER A 1 98 ? 3.145 -29.188 3.15 1 91.62 98 SER A C 1
ATOM 762 O O . SER A 1 98 ? 3.516 -30.266 3.633 1 91.62 98 SER A O 1
ATOM 764 N N . GLN A 1 99 ? 2.543 -29.141 1.998 1 93 99 GLN A N 1
ATOM 765 C CA . GLN A 1 99 ? 2.264 -30.359 1.252 1 93 99 GLN A CA 1
ATOM 766 C C . GLN A 1 99 ? 3.553 -31 0.748 1 93 99 GLN A C 1
ATOM 768 O O . GLN A 1 99 ? 4.406 -30.328 0.169 1 93 99 GLN A O 1
ATOM 773 N N . PRO A 1 100 ? 3.658 -32.281 0.959 1 94.44 100 PRO A N 1
ATOM 774 C CA . PRO A 1 100 ? 4.895 -32.938 0.552 1 94.44 100 PRO A CA 1
ATOM 775 C C . PRO A 1 100 ? 5.18 -32.812 -0.941 1 94.44 100 PRO A C 1
ATOM 777 O O . PRO A 1 100 ? 6.332 -32.625 -1.339 1 94.44 100 PRO A O 1
ATOM 780 N N . GLU A 1 101 ? 4.109 -32.938 -1.74 1 94.75 101 GLU A N 1
ATOM 781 C CA . GLU A 1 101 ? 4.281 -32.812 -3.186 1 94.75 101 GLU A CA 1
ATOM 782 C C . GLU A 1 101 ? 4.906 -31.469 -3.555 1 94.75 101 GLU A C 1
ATOM 784 O O . GLU A 1 101 ? 5.801 -31.406 -4.402 1 94.75 101 GLU A O 1
ATOM 789 N N . LEU A 1 102 ? 4.473 -30.469 -2.889 1 92.56 102 LEU A N 1
ATOM 790 C CA . LEU A 1 102 ? 4.988 -29.125 -3.17 1 92.56 102 LEU A CA 1
ATOM 791 C C . LEU A 1 102 ? 6.406 -28.969 -2.639 1 92.56 102 LEU A C 1
ATOM 793 O O . LEU A 1 102 ? 7.262 -28.375 -3.305 1 92.56 102 LEU A O 1
ATOM 797 N N . ILE A 1 103 ? 6.699 -29.438 -1.507 1 90.75 103 ILE A N 1
ATOM 798 C CA . ILE A 1 103 ? 8.023 -29.359 -0.907 1 90.75 103 ILE A CA 1
ATOM 799 C C . ILE A 1 103 ? 9.047 -30.031 -1.82 1 90.75 103 ILE A C 1
ATOM 801 O O . ILE A 1 103 ? 10.109 -29.469 -2.09 1 90.75 103 ILE A O 1
ATOM 805 N N . LEU A 1 104 ? 8.695 -31.188 -2.283 1 93.75 104 LEU A N 1
ATOM 806 C CA . LEU A 1 104 ? 9.594 -31.922 -3.16 1 93.75 104 LEU A CA 1
ATOM 807 C C . LEU A 1 104 ? 9.828 -31.172 -4.465 1 93.75 104 LEU A C 1
ATOM 809 O O . LEU A 1 104 ? 10.953 -31.125 -4.969 1 93.75 104 LEU A O 1
ATOM 813 N N . PHE A 1 105 ? 8.789 -30.688 -5.004 1 92.44 105 PHE A N 1
ATOM 814 C CA . PHE A 1 105 ? 8.891 -29.891 -6.223 1 92.44 105 PHE A CA 1
ATOM 815 C C . PHE A 1 105 ? 9.812 -28.703 -6.02 1 92.44 105 PHE A C 1
ATOM 817 O O . PHE A 1 105 ? 10.695 -28.438 -6.844 1 92.44 105 PHE A O 1
ATOM 824 N N . LEU A 1 106 ? 9.617 -27.953 -4.914 1 88.5 106 LEU A N 1
ATOM 825 C CA . LEU A 1 106 ? 10.422 -26.766 -4.625 1 88.5 106 LEU A CA 1
ATOM 826 C C . LEU A 1 106 ? 11.883 -27.141 -4.398 1 88.5 106 LEU A C 1
ATOM 828 O O . LEU A 1 106 ? 12.781 -26.406 -4.816 1 88.5 106 LEU A O 1
ATOM 832 N N . GLN A 1 107 ? 12.086 -28.188 -3.752 1 86.75 107 GLN A N 1
ATOM 833 C CA . GLN A 1 107 ? 13.445 -28.656 -3.537 1 86.75 107 GLN A CA 1
ATOM 834 C C . GLN A 1 107 ? 14.133 -28.969 -4.863 1 86.75 107 GLN A C 1
ATOM 836 O O . GLN A 1 107 ? 15.281 -28.578 -5.082 1 86.75 107 GLN A O 1
ATOM 841 N N . TRP A 1 108 ? 13.461 -29.703 -5.676 1 90.38 108 TRP A N 1
ATOM 842 C CA . TRP A 1 108 ? 14 -30.031 -6.988 1 90.38 108 TRP A CA 1
ATOM 843 C C . TRP A 1 108 ? 14.32 -28.766 -7.777 1 90.38 108 TRP A C 1
ATOM 845 O O . TRP A 1 108 ? 15.391 -28.656 -8.391 1 90.38 108 TRP A O 1
ATOM 855 N N . THR A 1 109 ? 13.383 -27.875 -7.82 1 87.75 109 THR A N 1
ATOM 856 C CA . THR A 1 109 ? 13.57 -26.625 -8.547 1 87.75 109 THR A CA 1
ATOM 857 C C . THR A 1 109 ? 14.789 -25.859 -8.023 1 87.75 109 THR A C 1
ATOM 859 O O . THR A 1 109 ? 15.594 -25.359 -8.805 1 87.75 109 THR A O 1
ATOM 862 N N . SER A 1 110 ? 14.852 -25.781 -6.707 1 83.94 110 SER A N 1
ATOM 863 C CA . SER A 1 110 ? 15.984 -25.094 -6.102 1 83.94 110 SER A CA 1
ATOM 864 C C . SER A 1 110 ? 17.312 -25.734 -6.504 1 83.94 110 SER A C 1
ATOM 866 O O . SER A 1 110 ? 18.281 -25.031 -6.781 1 83.94 110 SER A O 1
ATOM 868 N N . GLN A 1 111 ? 17.266 -26.969 -6.523 1 85.56 111 GLN A N 1
ATOM 869 C CA . GLN A 1 111 ? 18.469 -27.703 -6.914 1 85.56 111 GLN A CA 1
ATOM 870 C C . GLN A 1 111 ? 18.844 -27.406 -8.367 1 85.56 111 GLN A C 1
ATOM 872 O O . GLN A 1 111 ? 20.031 -27.219 -8.68 1 85.56 111 GLN A O 1
ATOM 877 N N . GLN A 1 112 ? 17.875 -27.344 -9.188 1 84.38 112 GLN A N 1
ATOM 878 C CA . GLN A 1 112 ? 18.125 -27.062 -10.594 1 84.38 112 GLN A CA 1
ATOM 879 C C . GLN A 1 112 ? 18.609 -25.641 -10.789 1 84.38 112 GLN A C 1
ATOM 881 O O . GLN A 1 112 ? 19.453 -25.375 -11.656 1 84.38 112 GLN A O 1
ATOM 886 N N . LEU A 1 113 ? 18.047 -24.75 -10.047 1 83.19 113 LEU A N 1
ATOM 887 C CA . LEU A 1 113 ? 18.438 -23.344 -10.156 1 83.19 113 LEU A CA 1
ATOM 888 C C . LEU A 1 113 ? 19.859 -23.141 -9.648 1 83.19 113 LEU A C 1
ATOM 890 O O . LEU A 1 113 ? 20.625 -22.359 -10.211 1 83.19 113 LEU A O 1
ATOM 894 N N . LEU A 1 114 ? 20.172 -23.797 -8.594 1 78.94 114 LEU A N 1
ATOM 895 C CA . LEU A 1 114 ? 21.531 -23.734 -8.062 1 78.94 114 LEU A CA 1
ATOM 896 C C . LEU A 1 114 ? 22.531 -24.312 -9.062 1 78.94 114 LEU A C 1
ATOM 898 O O . LEU A 1 114 ? 23.625 -23.781 -9.227 1 78.94 114 LEU A O 1
ATOM 902 N N . ALA A 1 115 ? 22.156 -25.328 -9.68 1 80.62 115 ALA A N 1
ATOM 903 C CA . ALA A 1 115 ? 23.031 -25.984 -10.656 1 80.62 115 ALA A CA 1
ATOM 904 C C . ALA A 1 115 ? 23.25 -25.094 -11.875 1 80.62 115 ALA A C 1
ATOM 906 O O . ALA A 1 115 ? 24.281 -25.203 -12.547 1 80.62 115 ALA A O 1
ATOM 907 N N . SER A 1 116 ? 22.266 -24.312 -12.141 1 76.81 116 SER A N 1
ATOM 908 C CA . SER A 1 116 ? 22.375 -23.438 -13.297 1 76.81 116 SER A CA 1
ATOM 909 C C . SER A 1 116 ? 23.312 -22.281 -13.023 1 76.81 116 SER A C 1
ATOM 911 O O . SER A 1 116 ? 23.797 -21.625 -13.961 1 76.81 116 SER A O 1
ATOM 913 N N . GLY A 1 117 ? 23.812 -22.078 -11.82 1 65.25 117 GLY A N 1
ATOM 914 C CA . GLY A 1 117 ? 24.734 -21.016 -11.477 1 65.25 117 GLY A CA 1
ATOM 915 C C . GLY A 1 117 ? 24.078 -19.641 -11.438 1 65.25 117 GLY A C 1
ATOM 916 O O . GLY A 1 117 ? 24.688 -18.672 -11.016 1 65.25 117 GLY A O 1
ATOM 917 N N . ASP A 1 118 ? 22.953 -19.484 -12.219 1 61.28 118 ASP A N 1
ATOM 918 C CA . ASP A 1 118 ? 22.391 -18.141 -12.336 1 61.28 118 ASP A CA 1
ATOM 919 C C . ASP A 1 118 ? 21.359 -17.891 -11.242 1 61.28 118 ASP A C 1
ATOM 921 O O . ASP A 1 118 ? 20.703 -18.812 -10.766 1 61.28 118 ASP A O 1
ATOM 925 N N . SER A 1 119 ? 21.594 -16.844 -10.539 1 61.06 119 SER A N 1
ATOM 926 C CA . SER A 1 119 ? 20.734 -16.469 -9.414 1 61.06 119 SER A CA 1
ATOM 927 C C . SER A 1 119 ? 19.359 -16.016 -9.898 1 61.06 119 SER A C 1
ATOM 929 O O . SER A 1 119 ? 19.234 -15.008 -10.586 1 61.06 119 SER A O 1
ATOM 931 N N . PHE A 1 120 ? 18.484 -17 -10.266 1 65.88 120 PHE A N 1
ATOM 932 C CA . PHE A 1 120 ? 17.094 -16.609 -10.477 1 65.88 120 PHE A CA 1
ATOM 933 C C . PHE A 1 120 ? 16.438 -16.203 -9.164 1 65.88 120 PHE A C 1
ATOM 935 O O . PHE A 1 120 ? 16.453 -16.969 -8.195 1 65.88 120 PHE A O 1
ATOM 942 N N . GLU A 1 121 ? 16.469 -14.836 -8.891 1 58.12 121 GLU A N 1
ATOM 943 C CA . GLU A 1 121 ? 15.805 -14.367 -7.672 1 58.12 121 GLU A CA 1
ATOM 944 C C . GLU A 1 121 ? 14.414 -13.836 -7.977 1 58.12 121 GLU A C 1
ATOM 946 O O . GLU A 1 121 ? 14.242 -13 -8.859 1 58.12 121 GLU A O 1
ATOM 951 N N . LEU A 1 122 ? 13.469 -14.695 -7.566 1 54.75 122 LEU A N 1
ATOM 952 C CA . LEU A 1 122 ? 12.133 -14.125 -7.617 1 54.75 122 LEU A CA 1
ATOM 953 C C . LEU A 1 122 ? 12 -12.961 -6.633 1 54.75 122 LEU A C 1
ATOM 955 O O . LEU A 1 122 ? 12.047 -13.164 -5.418 1 54.75 122 LEU A O 1
ATOM 959 N N . LYS A 1 123 ? 12.547 -11.812 -6.879 1 51.25 123 LYS A N 1
ATOM 960 C CA . LYS A 1 123 ? 12.516 -10.672 -5.973 1 51.25 123 LYS A CA 1
ATOM 961 C C . LYS A 1 123 ? 11.078 -10.328 -5.57 1 51.25 123 LYS A C 1
ATOM 963 O O . LYS A 1 123 ? 10.188 -10.266 -6.418 1 51.25 123 LYS A O 1
ATOM 968 N N . GLU A 1 124 ? 10.766 -10.695 -4.238 1 58.31 124 GLU A N 1
ATOM 969 C CA . GLU A 1 124 ? 9.5 -10.195 -3.707 1 58.31 124 GLU A CA 1
ATOM 970 C C . GLU A 1 124 ? 9.281 -8.734 -4.078 1 58.31 124 GLU A C 1
ATOM 972 O O . GLU A 1 124 ? 10.141 -7.891 -3.824 1 58.31 124 GLU A O 1
ATOM 977 N N . GLN A 1 125 ? 8.344 -8.602 -4.895 1 66.12 125 GLN A N 1
ATOM 978 C CA . GLN A 1 125 ? 8.055 -7.258 -5.383 1 66.12 125 GLN A CA 1
ATOM 979 C C . GLN A 1 125 ? 7.379 -6.414 -4.305 1 66.12 125 GLN A C 1
ATOM 981 O O . GLN A 1 125 ? 6.312 -6.773 -3.805 1 66.12 125 GLN A O 1
ATOM 986 N N . ARG A 1 126 ? 8.156 -5.629 -3.742 1 85.12 126 ARG A N 1
ATOM 987 C CA . ARG A 1 126 ? 7.566 -4.629 -2.859 1 85.12 126 ARG A CA 1
ATOM 988 C C . ARG A 1 126 ? 7.137 -3.395 -3.643 1 85.12 126 ARG A C 1
ATOM 990 O O . ARG A 1 126 ? 7.887 -2.887 -4.477 1 85.12 126 ARG A O 1
ATOM 997 N N . LEU A 1 127 ? 5.938 -3.062 -3.387 1 89.62 127 LEU A N 1
ATOM 998 C CA . LEU A 1 127 ? 5.344 -1.912 -4.059 1 89.62 127 LEU A CA 1
ATOM 999 C C . LEU A 1 127 ? 5.734 -0.614 -3.359 1 89.62 127 LEU A C 1
ATOM 1001 O O . LEU A 1 127 ? 5.77 -0.556 -2.129 1 89.62 127 LEU A O 1
ATOM 1005 N N . LYS A 1 128 ? 6.074 0.307 -4.09 1 89.81 128 LYS A N 1
ATOM 1006 C CA . LYS A 1 128 ? 6.223 1.659 -3.561 1 89.81 128 LYS A CA 1
ATOM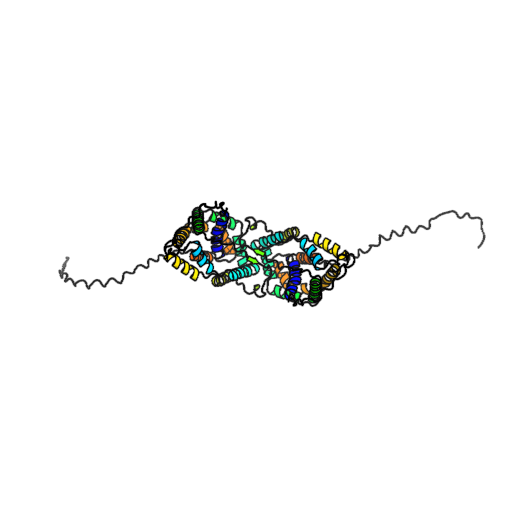 1007 C C . LYS A 1 128 ? 4.898 2.416 -3.602 1 89.81 128 LYS A C 1
ATOM 1009 O O . LYS A 1 128 ? 4.406 2.754 -4.68 1 89.81 128 LYS A O 1
ATOM 1014 N N . VAL A 1 129 ? 4.395 2.699 -2.453 1 92.06 129 VAL A N 1
ATOM 1015 C CA . VAL A 1 129 ? 3.029 3.213 -2.385 1 92.06 129 VAL A CA 1
ATOM 1016 C C . VAL A 1 129 ? 3.018 4.559 -1.664 1 92.06 129 VAL A C 1
ATOM 1018 O O . VAL A 1 129 ? 3.551 4.684 -0.559 1 92.06 129 VAL A O 1
ATOM 1021 N N . SER A 1 130 ? 2.441 5.457 -2.391 1 89.44 130 SER A N 1
ATOM 1022 C CA . SER A 1 130 ? 2.029 6.684 -1.72 1 89.44 130 SER A CA 1
ATOM 1023 C C . SER A 1 130 ? 0.564 6.621 -1.303 1 89.44 130 SER A C 1
ATOM 1025 O O . SER A 1 130 ? -0.289 6.184 -2.076 1 89.44 130 SER A O 1
ATOM 1027 N N . LEU A 1 131 ? 0.302 7.02 -0.1 1 90.75 131 LEU A N 1
ATOM 1028 C CA . LEU A 1 131 ? -1.072 6.957 0.383 1 90.75 131 LEU A CA 1
ATOM 1029 C C . LEU A 1 131 ? -1.961 7.934 -0.377 1 90.75 131 LEU A C 1
ATOM 1031 O O . LEU A 1 131 ? -3.189 7.832 -0.331 1 90.75 131 LEU A O 1
ATOM 1035 N N . LEU A 1 132 ? -1.331 8.883 -1.014 1 89.44 132 LEU A N 1
ATOM 1036 C CA . LEU A 1 132 ? -2.062 9.812 -1.873 1 89.44 132 LEU A CA 1
ATOM 1037 C C . LEU A 1 132 ? -1.843 9.469 -3.344 1 89.44 132 LEU A C 1
ATOM 1039 O O . LEU A 1 132 ? -0.729 9.133 -3.748 1 89.44 132 LEU A O 1
ATOM 1043 N N . ASN A 1 133 ? -2.912 9.719 -4.062 1 90 133 ASN A N 1
ATOM 1044 C CA . ASN A 1 133 ? -2.814 9.461 -5.496 1 90 133 ASN A CA 1
ATOM 1045 C C . ASN A 1 133 ? -1.709 10.289 -6.141 1 90 133 ASN A C 1
ATOM 1047 O O . ASN A 1 133 ? -1.616 11.5 -5.906 1 90 133 ASN A O 1
ATOM 1051 N N . GLU A 1 134 ? -0.948 9.602 -6.922 1 82.69 134 GLU A N 1
ATOM 1052 C CA . GLU A 1 134 ? 0.07 10.297 -7.699 1 82.69 134 GLU A CA 1
ATOM 1053 C C . GLU A 1 134 ? -0.562 11.156 -8.789 1 82.69 134 GLU A C 1
ATOM 1055 O O . GLU A 1 134 ? -0.074 12.25 -9.086 1 82.69 134 GLU A O 1
ATOM 1060 N N . PHE A 1 135 ? -1.639 10.586 -9.195 1 85.56 135 PHE A N 1
ATOM 1061 C CA . PHE A 1 135 ? -2.383 11.281 -10.234 1 85.56 135 PHE A CA 1
ATOM 1062 C C . PHE A 1 135 ? -3.84 11.469 -9.828 1 85.56 135 PHE A C 1
ATOM 1064 O O . PHE A 1 135 ? -4.48 10.531 -9.344 1 85.56 135 PHE A O 1
ATOM 1071 N N . PRO A 1 136 ? -4.395 12.57 -10.117 1 83.75 136 PRO A N 1
ATOM 1072 C CA . PRO A 1 136 ? -5.746 12.867 -9.648 1 83.75 136 PRO A CA 1
ATOM 1073 C C . PRO A 1 136 ? -6.801 11.953 -10.258 1 83.75 136 PRO A C 1
ATOM 1075 O O . PRO A 1 136 ? -7.836 11.688 -9.641 1 83.75 136 PRO A O 1
ATOM 1078 N N . TYR A 1 137 ? -6.57 11.477 -11.383 1 85.94 137 TYR A N 1
ATOM 1079 C CA . TYR A 1 137 ? -7.598 10.703 -12.078 1 85.94 137 TYR A CA 1
ATOM 1080 C C . TYR A 1 137 ? -7.582 9.25 -11.625 1 85.94 137 TYR A C 1
ATOM 1082 O O . TYR A 1 137 ? -8.453 8.461 -12.008 1 85.94 137 TYR A O 1
ATOM 1090 N N . TRP A 1 138 ? -6.664 8.859 -10.797 1 90.12 138 TRP A N 1
ATOM 1091 C CA . TRP A 1 138 ? -6.52 7.469 -10.391 1 90.12 138 TRP A CA 1
ATOM 1092 C C . TRP A 1 138 ? -7.785 6.969 -9.695 1 90.12 138 TRP A C 1
ATOM 1094 O O . TRP A 1 138 ? -8.195 5.824 -9.898 1 90.12 138 TRP A O 1
ATOM 1104 N N . SER A 1 139 ? -8.406 7.77 -8.969 1 88.75 139 SER A N 1
ATOM 1105 C CA . SER A 1 139 ? -9.586 7.355 -8.211 1 88.75 139 SER A CA 1
ATOM 1106 C C . SER A 1 139 ? -10.766 7.078 -9.141 1 88.75 139 SER A C 1
ATOM 1108 O O . SER A 1 139 ? -11.648 6.281 -8.812 1 88.75 139 SER A O 1
ATOM 1110 N N . GLY A 1 140 ? -10.734 7.652 -10.289 1 90.75 140 GLY A N 1
ATOM 1111 C CA . GLY A 1 140 ? -11.836 7.484 -11.219 1 90.75 140 GLY A CA 1
ATOM 1112 C C . GLY A 1 140 ? -11.57 6.422 -12.266 1 90.75 140 GLY A C 1
ATOM 1113 O O . GLY A 1 140 ? -12.406 6.188 -13.148 1 90.75 140 GLY A O 1
ATOM 1114 N N . THR A 1 141 ? -10.461 5.777 -12.164 1 93.38 141 THR A N 1
ATOM 1115 C CA . THR A 1 141 ? -10.102 4.828 -13.219 1 93.38 141 THR A CA 1
ATOM 1116 C C . THR A 1 141 ? -9.977 3.418 -12.648 1 93.38 141 THR A C 1
ATOM 1118 O O . THR A 1 141 ? -9.258 2.584 -13.203 1 93.38 141 THR A O 1
ATOM 1121 N N . VAL A 1 142 ? -10.578 3.152 -11.555 1 95.56 142 VAL A N 1
ATOM 1122 C CA . VAL A 1 142 ? -10.641 1.811 -10.977 1 95.56 142 VAL A CA 1
ATOM 1123 C C . VAL A 1 142 ? -12.07 1.275 -11.07 1 95.56 142 VAL A C 1
ATOM 1125 O O . VAL A 1 142 ? -13.023 2 -10.797 1 95.56 142 VAL A O 1
ATOM 1128 N N . PHE A 1 143 ? -12.242 0.049 -11.547 1 95.5 143 PHE A N 1
ATOM 1129 C CA . PHE A 1 143 ? -13.562 -0.479 -11.875 1 95.5 143 PHE A CA 1
ATOM 1130 C C . PHE A 1 143 ? -13.797 -1.824 -11.203 1 95.5 143 PHE A C 1
ATOM 1132 O O . PHE A 1 143 ? -14.297 -2.76 -11.82 1 95.5 143 PHE A O 1
ATOM 1139 N N . GLY A 1 144 ? -13.383 -1.943 -9.969 1 95.94 144 GLY A N 1
ATOM 1140 C CA . GLY A 1 144 ? -13.617 -3.174 -9.234 1 95.94 144 GLY A CA 1
ATOM 1141 C C . GLY A 1 144 ? -12.664 -4.289 -9.617 1 95.94 144 GLY A C 1
ATOM 1142 O O . GLY A 1 144 ? -11.664 -4.051 -10.297 1 95.94 144 GLY A O 1
ATOM 1143 N N . TRP A 1 145 ? -12.992 -5.438 -9.117 1 94.56 145 TRP A N 1
ATOM 1144 C CA . TRP A 1 145 ? -12.148 -6.613 -9.312 1 94.56 145 TRP A CA 1
ATOM 1145 C C . TRP A 1 145 ? -12.086 -6.996 -10.789 1 94.56 145 TRP A C 1
ATOM 1147 O O . TRP A 1 145 ? -11.008 -7.273 -11.32 1 94.56 145 TRP A O 1
ATOM 1157 N N . GLN A 1 146 ? -13.219 -6.961 -11.422 1 94.5 146 GLN A N 1
ATOM 1158 C CA . GLN A 1 146 ? -13.266 -7.32 -12.836 1 94.5 146 GLN A CA 1
ATOM 1159 C C . GLN A 1 146 ? -12.461 -6.332 -13.68 1 94.5 146 GLN A C 1
ATOM 1161 O O . GLN A 1 146 ? -11.773 -6.727 -14.625 1 94.5 146 GLN A O 1
ATOM 1166 N N . GLY A 1 147 ? -12.586 -5.055 -13.344 1 95.44 147 GLY A N 1
ATOM 1167 C CA . GLY A 1 147 ? -11.758 -4.07 -14.016 1 95.44 147 GLY A CA 1
ATOM 1168 C C . GLY A 1 147 ? -10.273 -4.312 -13.836 1 95.44 147 GLY A C 1
ATOM 1169 O O . GLY A 1 147 ? -9.5 -4.203 -14.789 1 95.44 147 GLY A O 1
ATOM 1170 N N . PHE A 1 148 ? -9.93 -4.684 -12.68 1 96.38 148 PHE A N 1
ATOM 1171 C CA . PHE A 1 148 ? -8.539 -4.988 -12.375 1 96.38 148 PHE A CA 1
ATOM 1172 C C . PHE A 1 148 ? -8.039 -6.152 -13.227 1 96.38 148 PHE A C 1
ATOM 1174 O O . PHE A 1 148 ? -6.988 -6.062 -13.852 1 96.38 148 PHE A O 1
ATOM 1181 N N . LEU A 1 149 ? -8.828 -7.25 -13.258 1 92.62 149 LEU A N 1
ATOM 1182 C CA . LEU A 1 149 ? -8.43 -8.438 -14.008 1 92.62 149 LEU A CA 1
ATOM 1183 C C . LEU A 1 149 ? -8.281 -8.117 -15.492 1 92.62 149 LEU A C 1
ATOM 1185 O O . LEU A 1 149 ? -7.34 -8.578 -16.141 1 92.62 149 LEU A O 1
ATOM 1189 N N . ASN A 1 150 ? -9.117 -7.289 -15.977 1 92.75 150 ASN A N 1
ATOM 1190 C CA . ASN A 1 150 ? -9.055 -6.906 -17.375 1 92.75 150 ASN A CA 1
ATOM 1191 C C . ASN A 1 150 ? -7.797 -6.098 -17.688 1 92.75 150 ASN A C 1
ATOM 1193 O O . ASN A 1 150 ? -7.156 -6.312 -18.719 1 92.75 150 ASN A O 1
ATOM 1197 N N . GLU A 1 151 ? -7.469 -5.234 -16.797 1 94.75 151 GLU A N 1
ATOM 1198 C CA . GLU A 1 151 ? -6.301 -4.391 -17.031 1 94.75 151 GLU A CA 1
ATOM 1199 C C . GLU A 1 151 ? -5.008 -5.168 -16.797 1 94.75 151 GLU A C 1
ATOM 1201 O O . GLU A 1 151 ? -3.996 -4.906 -17.469 1 94.75 151 GLU A O 1
ATOM 1206 N N . VAL A 1 152 ? -5.016 -6.105 -15.898 1 92.38 152 VAL A N 1
ATOM 1207 C CA . VAL A 1 152 ? -3.834 -6.902 -15.586 1 92.38 152 VAL A CA 1
ATOM 1208 C C . VAL A 1 152 ? -3.385 -7.668 -16.828 1 92.38 152 VAL A C 1
ATOM 1210 O O . VAL A 1 152 ? -2.188 -7.855 -17.047 1 92.38 152 VAL A O 1
ATOM 1213 N N . GLN A 1 153 ? -4.273 -8.055 -17.625 1 89.81 153 GLN A N 1
ATOM 1214 C CA . GLN A 1 153 ? -3.977 -8.852 -18.812 1 89.81 153 GLN A CA 1
ATOM 1215 C C . GLN A 1 153 ? -3.113 -8.07 -19.797 1 89.81 153 GLN A C 1
ATOM 1217 O O . GLN A 1 153 ? -2.387 -8.664 -20.609 1 89.81 153 GLN A O 1
ATOM 1222 N N . LEU A 1 154 ? -3.191 -6.766 -19.719 1 91.38 154 LEU A N 1
ATOM 1223 C CA . LEU A 1 154 ? -2.387 -5.926 -20.594 1 91.38 154 LEU A CA 1
ATOM 1224 C C . LEU A 1 154 ? -0.908 -6.023 -20.234 1 91.38 154 LEU A C 1
ATOM 1226 O O . LEU A 1 154 ? -0.043 -5.863 -21.094 1 91.38 154 LEU A O 1
ATOM 1230 N N . TYR A 1 155 ? -0.715 -6.281 -18.953 1 91.5 155 TYR A N 1
ATOM 1231 C CA . TYR A 1 155 ? 0.662 -6.262 -18.469 1 91.5 155 TYR A CA 1
ATOM 1232 C C . TYR A 1 155 ? 1.147 -7.668 -18.156 1 91.5 155 TYR A C 1
ATOM 1234 O O . TYR A 1 155 ? 2.346 -7.891 -17.953 1 91.5 155 TYR A O 1
ATOM 1242 N N . PHE A 1 156 ? 0.294 -8.531 -18.078 1 90.38 156 PHE A N 1
ATOM 1243 C CA . PHE A 1 156 ? 0.506 -9.961 -17.875 1 90.38 156 PHE A CA 1
ATOM 1244 C C . PHE A 1 156 ? -0.204 -10.773 -18.953 1 90.38 156 PHE A C 1
ATOM 1246 O O . PHE A 1 156 ? -1.229 -11.406 -18.672 1 90.38 156 PHE A O 1
ATOM 1253 N N . PRO A 1 157 ? 0.459 -10.797 -20.109 1 90.38 157 PRO A N 1
ATOM 1254 C CA . PRO A 1 157 ? -0.212 -11.469 -21.219 1 90.38 157 PRO A CA 1
ATOM 1255 C C . PRO A 1 157 ? -0.209 -12.984 -21.094 1 90.38 157 PRO A C 1
ATOM 1257 O O . PRO A 1 157 ? 0.721 -13.648 -21.562 1 90.38 157 PRO A O 1
ATOM 1260 N N . LEU A 1 158 ? -1.258 -13.484 -20.594 1 87.69 158 LEU A N 1
ATOM 1261 C CA . LEU A 1 158 ? -1.378 -14.906 -20.297 1 87.69 158 LEU A CA 1
ATOM 1262 C C . LEU A 1 158 ? -1.23 -15.742 -21.562 1 87.69 158 LEU A C 1
ATOM 1264 O O . LEU A 1 158 ? -0.564 -16.781 -21.547 1 87.69 158 LEU A O 1
ATOM 1268 N N . TYR A 1 159 ? -1.755 -15.289 -22.609 1 88.25 159 TYR A N 1
ATOM 1269 C CA . TYR A 1 159 ? -1.701 -16.031 -23.859 1 88.25 159 TYR A CA 1
ATOM 1270 C C . TYR A 1 159 ? -0.265 -16.156 -24.359 1 88.25 159 TYR A C 1
ATOM 1272 O O . TYR A 1 159 ? 0.164 -17.25 -24.75 1 88.25 159 TYR A O 1
ATOM 1280 N N . ALA A 1 160 ? 0.441 -15.094 -24.328 1 91.38 160 ALA A N 1
ATOM 1281 C CA . ALA A 1 160 ? 1.833 -15.109 -24.766 1 91.38 160 ALA A CA 1
ATOM 1282 C C . ALA A 1 160 ? 2.688 -15.984 -23.859 1 91.38 160 ALA A C 1
ATOM 1284 O O . ALA A 1 160 ? 3.57 -16.703 -24.328 1 91.38 160 ALA A O 1
ATOM 1285 N N . ILE A 1 161 ? 2.381 -15.883 -22.594 1 90.94 161 ILE A N 1
ATOM 1286 C CA . ILE A 1 161 ? 3.123 -16.688 -21.625 1 90.94 161 ILE A CA 1
ATOM 1287 C C . ILE A 1 161 ? 2.869 -18.172 -21.875 1 90.94 161 ILE A C 1
ATOM 1289 O O . ILE A 1 161 ? 3.809 -18.969 -21.922 1 90.94 161 ILE A O 1
ATOM 1293 N N . ARG A 1 162 ? 1.682 -18.531 -22.125 1 90.62 162 ARG A N 1
ATOM 1294 C CA . ARG A 1 162 ? 1.318 -19.922 -22.391 1 90.62 162 ARG A CA 1
ATOM 1295 C C . ARG A 1 162 ? 1.968 -20.422 -23.688 1 90.62 162 ARG A C 1
ATOM 1297 O O . ARG A 1 162 ? 2.467 -21.547 -23.734 1 90.62 162 ARG A O 1
ATOM 1304 N N . ALA A 1 163 ? 1.921 -19.609 -24.656 1 92.62 163 ALA A N 1
ATOM 1305 C CA . ALA A 1 163 ? 2.551 -19.969 -25.922 1 92.62 163 ALA A CA 1
ATOM 1306 C C . ALA A 1 163 ? 4.047 -20.203 -25.75 1 92.62 163 ALA A C 1
ATOM 1308 O O . ALA A 1 163 ? 4.605 -21.156 -26.312 1 92.62 163 ALA A O 1
ATOM 1309 N N . HIS A 1 164 ? 4.594 -19.312 -24.984 1 93.12 164 HIS A N 1
ATOM 1310 C CA . HIS A 1 164 ? 6.02 -19.469 -24.734 1 93.12 164 HIS A CA 1
ATOM 1311 C C . HIS A 1 164 ? 6.312 -20.734 -23.938 1 93.12 164 HIS A C 1
ATOM 1313 O O . HIS A 1 164 ? 7.285 -21.438 -24.219 1 93.12 164 HIS A O 1
ATOM 1319 N N . ILE A 1 165 ? 5.531 -21.047 -22.969 1 92.69 165 ILE A N 1
ATOM 1320 C CA . ILE A 1 165 ? 5.668 -22.25 -22.172 1 92.69 165 ILE A CA 1
ATOM 1321 C C . ILE A 1 165 ? 5.551 -23.484 -23.078 1 92.69 165 ILE A C 1
ATOM 1323 O O . ILE A 1 165 ? 6.383 -24.391 -23.016 1 92.69 165 ILE A O 1
ATOM 1327 N N . ASP A 1 166 ? 4.539 -23.484 -23.938 1 91.56 166 ASP A N 1
ATOM 1328 C CA . ASP A 1 166 ? 4.328 -24.609 -24.844 1 91.56 166 ASP A CA 1
ATOM 1329 C C . ASP A 1 166 ? 5.531 -24.812 -25.75 1 91.56 166 ASP A C 1
ATOM 1331 O O . ASP A 1 166 ? 5.961 -25.953 -25.969 1 91.56 166 ASP A O 1
ATOM 1335 N N . ALA A 1 167 ? 6.043 -23.734 -26.203 1 93.31 167 ALA A N 1
ATOM 1336 C CA . ALA A 1 167 ? 7.215 -23.812 -27.078 1 93.31 167 ALA A CA 1
ATOM 1337 C C . ALA A 1 167 ? 8.406 -24.391 -26.328 1 93.31 167 ALA A C 1
ATOM 1339 O O . ALA A 1 167 ? 9.148 -25.219 -26.875 1 93.31 167 ALA A O 1
ATOM 1340 N N . LYS A 1 168 ? 8.562 -23.953 -25.094 1 91.88 168 LYS A N 1
ATOM 1341 C CA . LYS A 1 168 ? 9.688 -24.438 -24.312 1 91.88 168 LYS A CA 1
ATOM 1342 C C . LYS A 1 168 ? 9.516 -25.922 -23.953 1 91.88 168 LYS A C 1
ATOM 1344 O O . LYS A 1 168 ? 10.492 -26.672 -23.891 1 91.88 168 LYS A O 1
ATOM 1349 N N . VAL A 1 169 ? 8.336 -26.328 -23.641 1 92.5 169 VAL A N 1
ATOM 1350 C CA . VAL A 1 169 ? 8.047 -27.719 -23.312 1 92.5 169 VAL A CA 1
ATOM 1351 C C . VAL A 1 169 ? 8.352 -28.609 -24.516 1 92.5 169 VAL A C 1
ATOM 1353 O O . VAL A 1 169 ? 8.883 -29.719 -24.359 1 92.5 169 VAL A O 1
ATOM 1356 N N . LEU A 1 170 ? 8.078 -28.078 -25.672 1 91.69 170 LEU A N 1
ATOM 1357 C CA . LEU A 1 170 ? 8.297 -28.828 -26.906 1 91.69 170 LEU A CA 1
ATOM 1358 C C . LEU A 1 170 ? 9.789 -29.047 -27.141 1 91.69 170 LEU A C 1
ATOM 1360 O O . LEU A 1 170 ? 10.18 -30.031 -27.797 1 91.69 170 LEU A O 1
ATOM 1364 N N . GLN A 1 171 ? 10.609 -28.25 -26.562 1 90.62 171 GLN A N 1
ATOM 1365 C CA . GLN A 1 171 ? 12.055 -28.359 -26.734 1 90.62 171 GLN A CA 1
ATOM 1366 C C . GLN A 1 171 ? 12.625 -29.484 -25.891 1 90.62 171 GLN A C 1
ATOM 1368 O O . GLN A 1 171 ? 13.789 -29.859 -26.047 1 90.62 171 GLN A O 1
ATOM 1373 N N . GLN A 1 172 ? 11.875 -30.141 -24.969 1 86.19 172 GLN A N 1
ATOM 1374 C CA . GLN A 1 172 ? 12.156 -31.344 -24.172 1 86.19 172 GLN A CA 1
ATOM 1375 C C . GLN A 1 172 ? 13.43 -31.156 -23.344 1 86.19 172 GLN A C 1
ATOM 1377 O O . GLN A 1 172 ? 14.211 -32.094 -23.203 1 86.19 172 GLN A O 1
ATOM 1382 N N . GLY A 1 173 ? 13.766 -29.906 -22.922 1 88.81 173 GLY A N 1
ATOM 1383 C CA . GLY A 1 173 ? 14.883 -29.641 -22.031 1 88.81 173 GLY A CA 1
ATOM 1384 C C . GLY A 1 173 ? 14.492 -29.672 -20.562 1 88.81 173 GLY A C 1
ATOM 1385 O O . GLY A 1 173 ? 13.547 -30.359 -20.188 1 88.81 173 GLY A O 1
ATOM 1386 N N . ILE A 1 174 ? 15.297 -29.078 -19.719 1 90.94 174 ILE A N 1
ATOM 1387 C CA . ILE A 1 174 ? 15.094 -29.062 -18.266 1 90.94 174 ILE A CA 1
ATOM 1388 C C . ILE A 1 174 ? 13.766 -28.375 -17.938 1 90.94 174 ILE A C 1
ATOM 1390 O O . ILE A 1 174 ? 13.109 -28.734 -16.969 1 90.94 174 ILE A O 1
ATOM 1394 N N . PHE A 1 175 ? 13.367 -27.516 -18.812 1 93.44 175 PHE A N 1
ATOM 1395 C CA . PHE A 1 175 ? 12.094 -26.844 -18.578 1 93.44 175 PHE A CA 1
ATOM 1396 C C . PHE A 1 175 ? 10.93 -27.812 -18.719 1 93.44 175 PHE A C 1
ATOM 1398 O O . PHE A 1 175 ? 9.938 -27.719 -18 1 93.44 175 PHE A O 1
ATOM 1405 N N . ALA A 1 176 ? 10.992 -28.656 -19.625 1 93.75 176 ALA A N 1
ATOM 1406 C CA . ALA A 1 176 ? 9.938 -29.656 -19.797 1 93.75 176 ALA A CA 1
ATOM 1407 C C . ALA A 1 176 ? 9.781 -30.516 -18.547 1 93.75 176 ALA A C 1
ATOM 1409 O O . ALA A 1 176 ? 8.656 -30.875 -18.172 1 93.75 176 ALA A O 1
ATOM 1410 N N . GLN A 1 177 ? 10.906 -30.828 -17.922 1 93.5 177 GLN A N 1
ATOM 1411 C CA . GLN A 1 177 ? 10.852 -31.562 -16.672 1 93.5 177 GLN A CA 1
ATOM 1412 C C . GLN A 1 177 ? 10.211 -30.719 -15.57 1 93.5 177 GLN A C 1
ATOM 1414 O O . GLN A 1 177 ? 9.391 -31.234 -14.789 1 93.5 177 GLN A O 1
ATOM 1419 N N . PHE A 1 178 ? 10.664 -29.516 -15.523 1 93.5 178 PHE A N 1
ATOM 1420 C CA . PHE A 1 178 ? 10.07 -28.578 -14.586 1 93.5 178 PHE A CA 1
ATOM 1421 C C . PHE A 1 178 ? 8.555 -28.516 -14.75 1 93.5 178 PHE A C 1
ATOM 1423 O O . PHE A 1 178 ? 7.812 -28.625 -13.781 1 93.5 178 PHE A O 1
ATOM 1430 N N . TRP A 1 179 ? 8.156 -28.391 -16.031 1 93.69 179 TRP A N 1
ATOM 1431 C CA . TRP A 1 179 ? 6.738 -28.234 -16.344 1 93.69 179 TRP A CA 1
ATOM 1432 C C . TRP A 1 179 ? 5.965 -29.516 -16.016 1 93.69 179 TRP A C 1
ATOM 1434 O O . TRP A 1 179 ? 4.848 -29.453 -15.492 1 93.69 179 TRP A O 1
ATOM 1444 N N . SER A 1 180 ? 6.496 -30.578 -16.297 1 93.62 180 SER A N 1
ATOM 1445 C CA . SER A 1 180 ? 5.863 -31.859 -15.992 1 93.62 180 SER A CA 1
ATOM 1446 C C . SER A 1 180 ? 5.645 -32.031 -14.492 1 93.62 180 SER A C 1
ATOM 1448 O O . SER A 1 180 ? 4.578 -32.469 -14.062 1 93.62 180 SER A O 1
ATOM 1450 N N . ARG A 1 181 ? 6.629 -31.672 -13.719 1 93.19 181 ARG A N 1
ATOM 1451 C CA . ARG A 1 181 ? 6.504 -31.75 -12.266 1 93.19 181 ARG A CA 1
ATOM 1452 C C . ARG A 1 181 ? 5.441 -30.781 -11.758 1 93.19 181 ARG A C 1
ATOM 1454 O O . ARG A 1 181 ? 4.707 -31.094 -10.82 1 93.19 181 ARG A O 1
ATOM 1461 N N . LEU A 1 182 ? 5.43 -29.609 -12.391 1 94 182 LEU A N 1
ATOM 1462 C CA . LEU A 1 182 ? 4.422 -28.625 -12.023 1 94 182 LEU A CA 1
ATOM 1463 C C . LEU A 1 182 ? 3.02 -29.125 -12.344 1 94 182 LEU A C 1
ATOM 1465 O O . LEU A 1 182 ? 2.088 -28.922 -11.562 1 94 182 LEU A O 1
ATOM 1469 N N . GLN A 1 183 ? 2.883 -29.766 -13.484 1 91.19 183 GLN A N 1
ATOM 1470 C CA . GLN A 1 183 ? 1.596 -30.328 -13.875 1 91.19 183 GLN A CA 1
ATOM 1471 C C . GLN A 1 183 ? 1.128 -31.375 -12.875 1 91.19 183 GLN A C 1
ATOM 1473 O O . GLN A 1 183 ? -0.071 -31.516 -12.625 1 91.19 183 GLN A O 1
ATOM 1478 N N . GLY A 1 184 ? 2.047 -32 -12.266 1 92.81 184 GLY A N 1
ATOM 1479 C CA . GLY A 1 184 ? 1.737 -33.062 -11.289 1 92.81 184 GLY A CA 1
ATOM 1480 C C . GLY A 1 184 ? 1.177 -32.5 -9.992 1 92.81 184 GLY A C 1
ATOM 1481 O O . GLY A 1 184 ? 0.612 -33.25 -9.188 1 92.81 184 GLY A O 1
ATOM 1482 N N . LEU A 1 185 ? 1.26 -31.203 -9.781 1 94.31 185 LEU A N 1
ATOM 1483 C CA . LEU A 1 185 ? 0.804 -30.594 -8.539 1 94.31 185 LEU A CA 1
ATOM 1484 C C . LEU A 1 185 ? -0.699 -30.328 -8.578 1 94.31 185 LEU A C 1
ATOM 1486 O O . LEU A 1 185 ? -1.284 -29.891 -7.59 1 94.31 185 LEU A O 1
ATOM 1490 N N . ARG A 1 186 ? -1.365 -30.609 -9.664 1 93.44 186 ARG A N 1
ATOM 1491 C CA . ARG A 1 186 ? -2.791 -30.359 -9.844 1 93.44 186 ARG A CA 1
ATOM 1492 C C . ARG A 1 186 ? -3.611 -31.062 -8.766 1 93.44 186 ARG A C 1
ATOM 1494 O O . ARG A 1 186 ? -4.539 -30.484 -8.203 1 93.44 186 ARG A O 1
ATOM 1501 N N . VAL A 1 187 ? -3.266 -32.281 -8.508 1 93.88 187 VAL A N 1
ATOM 1502 C CA . VAL A 1 187 ? -4.016 -33.062 -7.535 1 93.88 187 VAL A CA 1
ATOM 1503 C C . VAL A 1 187 ? -3.889 -32.406 -6.152 1 93.88 187 VAL A C 1
ATOM 1505 O O . VAL A 1 187 ? -4.867 -32.344 -5.406 1 93.88 187 VAL A O 1
ATOM 1508 N N . MET A 1 188 ? -2.721 -32.062 -5.805 1 94.19 188 MET A N 1
ATOM 1509 C CA . MET A 1 188 ? -2.488 -31.359 -4.539 1 94.19 188 MET A CA 1
ATOM 1510 C C . MET A 1 188 ? -3.312 -30.078 -4.461 1 94.19 188 MET A C 1
ATOM 1512 O O . MET A 1 188 ? -3.896 -29.781 -3.42 1 94.19 188 MET A O 1
ATOM 1516 N N . TYR A 1 189 ? -3.371 -29.359 -5.559 1 93.62 189 TYR A N 1
ATOM 1517 C CA . TYR A 1 189 ? -4.137 -28.109 -5.629 1 93.62 189 TYR A CA 1
ATOM 1518 C C . TYR A 1 189 ? -5.621 -28.375 -5.398 1 93.62 189 TYR A C 1
ATOM 1520 O O . TYR A 1 189 ? -6.277 -27.641 -4.652 1 93.62 189 TYR A O 1
ATOM 1528 N N . GLU A 1 190 ? -6.074 -29.422 -5.965 1 93.25 190 GLU A N 1
ATOM 1529 C CA . GLU A 1 190 ? -7.477 -29.781 -5.781 1 93.25 190 GLU A CA 1
ATOM 1530 C C . GLU A 1 190 ? -7.773 -30.125 -4.324 1 93.25 190 GLU A C 1
ATOM 1532 O O . GLU A 1 190 ? -8.797 -29.719 -3.777 1 93.25 190 GLU A O 1
ATOM 1537 N N . ARG A 1 191 ? -6.891 -30.859 -3.736 1 95.44 191 ARG A N 1
ATOM 1538 C CA . ARG A 1 191 ? -7.035 -31.188 -2.324 1 95.44 191 ARG A CA 1
ATOM 1539 C C . ARG A 1 191 ? -7.02 -29.922 -1.462 1 95.44 191 ARG A C 1
ATOM 1541 O O . ARG A 1 191 ? -7.828 -29.797 -0.539 1 95.44 191 ARG A O 1
ATOM 1548 N N . TRP A 1 192 ? -6.125 -29.062 -1.792 1 94.25 192 TRP A N 1
ATOM 1549 C CA . TRP A 1 192 ? -5.988 -27.812 -1.05 1 94.25 192 TRP A CA 1
ATOM 1550 C C . TRP A 1 192 ? -7.238 -26.953 -1.197 1 94.25 192 TRP A C 1
ATOM 1552 O O . TRP A 1 192 ? -7.711 -26.359 -0.224 1 94.25 192 TRP A O 1
ATOM 1562 N N . LEU A 1 193 ? -7.848 -26.859 -2.396 1 93.81 193 LEU A N 1
ATOM 1563 C CA . LEU A 1 193 ? -9.039 -26.062 -2.664 1 93.81 193 LEU A CA 1
ATOM 1564 C C . LEU A 1 193 ? -10.227 -26.562 -1.85 1 93.81 193 LEU A C 1
ATOM 1566 O O . LEU A 1 193 ? -11.117 -25.797 -1.495 1 93.81 193 LEU A O 1
ATOM 1570 N N . ASN A 1 194 ? -10.133 -27.844 -1.499 1 94.62 194 ASN A N 1
ATOM 1571 C CA . ASN A 1 194 ? -11.258 -28.438 -0.797 1 94.62 194 ASN A CA 1
ATOM 1572 C C . ASN A 1 194 ? -11.023 -28.484 0.711 1 94.62 194 ASN A C 1
ATOM 1574 O O . ASN A 1 194 ? -11.875 -28.953 1.464 1 94.62 194 ASN A O 1
ATOM 1578 N N . SER A 1 195 ? -9.93 -27.984 1.134 1 95.38 195 SER A N 1
ATOM 1579 C CA . SER A 1 195 ? -9.688 -27.906 2.57 1 95.38 195 SER A CA 1
ATOM 1580 C C . SER A 1 195 ? -10.625 -26.922 3.244 1 95.38 195 SER A C 1
ATOM 1582 O O . SER A 1 195 ? -11.133 -26 2.598 1 95.38 195 SER A O 1
ATOM 1584 N N . VAL A 1 196 ? -10.852 -27.047 4.492 1 96.69 196 VAL A N 1
ATOM 1585 C CA . VAL A 1 196 ? -11.797 -26.234 5.25 1 96.69 196 VAL A CA 1
ATOM 1586 C C . VAL A 1 196 ? -11.359 -24.781 5.234 1 96.69 196 VAL A C 1
ATOM 1588 O O . VAL A 1 196 ? -12.164 -23.875 4.988 1 96.69 196 VAL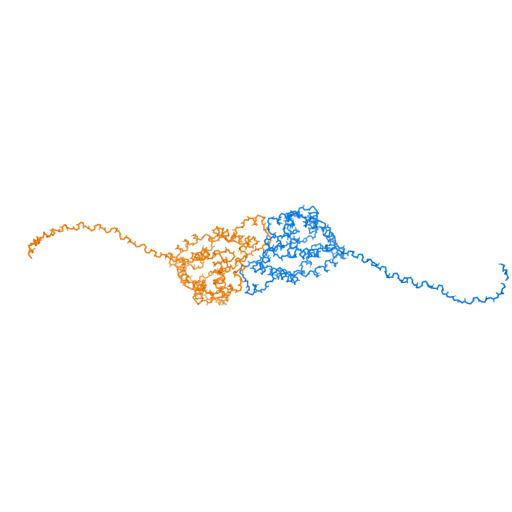 A O 1
ATOM 1591 N N . GLU A 1 197 ? -10.07 -24.531 5.484 1 95.56 197 GLU A N 1
ATOM 1592 C CA . GLU A 1 197 ? -9.539 -23.172 5.535 1 95.56 197 GLU A CA 1
ATOM 1593 C C . GLU A 1 197 ? -9.664 -22.484 4.18 1 95.56 197 GLU A C 1
ATOM 1595 O O . GLU A 1 197 ? -10.07 -21.328 4.109 1 95.56 197 GLU A O 1
ATOM 1600 N N . THR A 1 198 ? -9.367 -23.219 3.158 1 95.25 198 THR A N 1
ATOM 1601 C CA . THR A 1 198 ? -9.414 -22.625 1.826 1 95.25 198 THR A CA 1
ATOM 1602 C C . THR A 1 198 ? -10.852 -22.328 1.412 1 95.25 198 THR A C 1
ATOM 1604 O O . THR A 1 198 ? -11.133 -21.297 0.808 1 95.25 198 THR A O 1
ATOM 1607 N N . THR A 1 199 ? -11.711 -23.188 1.735 1 96.5 199 THR A N 1
ATOM 1608 C CA . THR A 1 199 ? -13.117 -22.969 1.409 1 96.5 199 THR A CA 1
ATOM 1609 C C . THR A 1 199 ? -13.656 -21.734 2.131 1 96.5 199 THR A C 1
ATOM 1611 O O . THR A 1 199 ? -14.477 -21 1.582 1 96.5 199 THR A O 1
ATOM 1614 N N . GLN A 1 200 ? -13.219 -21.531 3.33 1 97.06 200 GLN A N 1
ATOM 1615 C CA . GLN A 1 200 ? -13.617 -20.344 4.074 1 97.06 200 GLN A CA 1
ATOM 1616 C C . GLN A 1 200 ? -13.086 -19.078 3.418 1 97.06 200 GLN A C 1
ATOM 1618 O O . GLN A 1 200 ? -13.797 -18.078 3.307 1 97.06 200 GLN A O 1
ATOM 1623 N N . VAL A 1 201 ? -11.844 -19.156 2.992 1 94.94 201 VAL A N 1
ATOM 1624 C CA . VAL A 1 201 ? -11.242 -18.016 2.309 1 94.94 201 VAL A CA 1
ATOM 1625 C C . VAL A 1 201 ? -12.016 -17.719 1.028 1 94.94 201 VAL A C 1
ATOM 1627 O O . VAL A 1 201 ? -12.328 -16.562 0.741 1 94.94 201 VAL A O 1
ATOM 1630 N N . LEU A 1 202 ? -12.359 -18.734 0.274 1 95.25 202 LEU A N 1
ATOM 1631 C CA . LEU A 1 202 ? -13.102 -18.578 -0.972 1 95.25 202 LEU A CA 1
ATOM 1632 C C . LEU A 1 202 ? -14.484 -18 -0.709 1 95.25 202 LEU A C 1
ATOM 1634 O O . LEU A 1 202 ? -14.961 -17.156 -1.473 1 95.25 202 LEU A O 1
ATOM 1638 N N . ALA A 1 203 ? -15.07 -18.375 0.346 1 97.25 203 ALA A N 1
ATOM 1639 C CA . ALA A 1 203 ? -16.375 -17.844 0.715 1 97.25 203 ALA A CA 1
ATOM 1640 C C . ALA A 1 203 ? -16.281 -16.359 1.049 1 97.25 203 ALA A C 1
ATOM 1642 O O . ALA A 1 203 ? -17.141 -15.57 0.649 1 97.25 203 ALA A O 1
ATOM 1643 N N . GLU A 1 204 ? -15.25 -16 1.757 1 96.44 204 GLU A N 1
ATOM 1644 C CA . GLU A 1 204 ? -15.047 -14.602 2.104 1 96.44 204 GLU A CA 1
ATOM 1645 C C . GLU A 1 204 ? -14.789 -13.758 0.859 1 96.44 204 GLU A C 1
ATOM 1647 O O . GLU A 1 204 ? -15.242 -12.617 0.769 1 96.44 204 GLU A O 1
ATOM 1652 N N . LEU A 1 205 ? -14.055 -14.312 -0.063 1 95.69 205 LEU A N 1
ATOM 1653 C CA . LEU A 1 205 ? -13.812 -13.625 -1.326 1 95.69 205 LEU A CA 1
ATOM 1654 C C . LEU A 1 205 ? -15.109 -13.43 -2.1 1 95.69 205 LEU A C 1
ATOM 1656 O O . LEU A 1 205 ? -15.352 -12.359 -2.654 1 95.69 205 LEU A O 1
ATOM 1660 N N . GLN A 1 206 ? -15.891 -14.406 -2.096 1 96.38 206 GLN A N 1
ATOM 1661 C CA . GLN A 1 206 ? -17.188 -14.312 -2.777 1 96.38 206 GLN A CA 1
ATOM 1662 C C . GLN A 1 206 ? -18.078 -13.258 -2.133 1 96.38 206 GLN A C 1
ATOM 1664 O O . GLN A 1 206 ? -18.75 -12.508 -2.832 1 96.38 206 GLN A O 1
ATOM 1669 N N . LYS A 1 207 ? -18.062 -13.219 -0.878 1 96.56 207 LYS A N 1
ATOM 1670 C CA . LYS A 1 207 ? -18.828 -12.211 -0.163 1 96.56 207 LYS A CA 1
ATOM 1671 C C . LYS A 1 207 ? -18.391 -10.805 -0.542 1 96.56 207 LYS A C 1
ATOM 1673 O O . LYS A 1 207 ? -19.188 -9.867 -0.543 1 96.56 207 LYS A O 1
ATOM 1678 N N . ALA A 1 208 ? -17.109 -10.711 -0.854 1 95 208 ALA A N 1
ATOM 1679 C CA . ALA A 1 208 ? -16.547 -9.414 -1.234 1 95 208 ALA A CA 1
ATOM 1680 C C . ALA A 1 208 ? -16.812 -9.117 -2.711 1 95 208 ALA A C 1
ATOM 1682 O O . ALA A 1 208 ? -16.328 -8.109 -3.238 1 95 208 ALA A O 1
ATOM 1683 N N . GLY A 1 209 ? -17.438 -10.055 -3.455 1 95 209 GLY A N 1
ATOM 1684 C CA . GLY A 1 209 ? -17.797 -9.836 -4.848 1 95 209 GLY A CA 1
ATOM 1685 C C . GLY A 1 209 ? -16.75 -10.344 -5.816 1 95 209 GLY A C 1
ATOM 1686 O O . GLY A 1 209 ? -16.734 -9.969 -6.988 1 95 209 GLY A O 1
ATOM 1687 N N . ILE A 1 210 ? -15.875 -11.078 -5.379 1 93.69 210 ILE A N 1
ATOM 1688 C CA . ILE A 1 210 ? -14.812 -11.625 -6.219 1 93.69 210 ILE A CA 1
ATOM 1689 C C . ILE A 1 210 ? -15.242 -12.984 -6.773 1 93.69 210 ILE A C 1
ATOM 1691 O O . ILE A 1 210 ? -15.688 -13.852 -6.023 1 93.69 210 ILE A O 1
ATOM 1695 N N . ASP A 1 211 ? -15.156 -13.133 -8.016 1 94.06 211 ASP A N 1
ATOM 1696 C CA . ASP A 1 211 ? -15.5 -14.391 -8.672 1 94.06 211 ASP A CA 1
ATOM 1697 C C . ASP A 1 211 ? -14.391 -15.43 -8.484 1 94.06 211 ASP A C 1
ATOM 1699 O O . ASP A 1 211 ? -13.406 -15.438 -9.219 1 94.06 211 ASP A O 1
ATOM 1703 N N . THR A 1 212 ? -14.602 -16.312 -7.609 1 92.88 212 THR A N 1
ATOM 1704 C CA . THR A 1 212 ? -13.57 -17.281 -7.258 1 92.88 212 THR A CA 1
ATOM 1705 C C . THR A 1 212 ? -13.43 -18.344 -8.344 1 92.88 212 THR A C 1
ATOM 1707 O O . THR A 1 212 ? -12.375 -18.953 -8.5 1 92.88 212 THR A O 1
ATOM 1710 N N . VAL A 1 213 ? -14.469 -18.625 -9.086 1 92.81 213 VAL A N 1
ATOM 1711 C CA . VAL A 1 213 ? -14.406 -19.562 -10.195 1 92.81 213 VAL A CA 1
ATOM 1712 C C . VAL A 1 213 ? -13.492 -19.016 -11.289 1 92.81 213 VAL A C 1
ATOM 1714 O O . VAL A 1 213 ? -12.656 -19.75 -11.828 1 92.81 213 VAL A O 1
ATOM 1717 N N . GLN A 1 214 ? -13.75 -17.75 -11.547 1 90.31 214 GLN A N 1
ATOM 1718 C CA . GLN A 1 214 ? -12.883 -17.109 -12.523 1 90.31 214 GLN A CA 1
ATOM 1719 C C . GLN A 1 214 ? -11.438 -17.109 -12.055 1 90.31 214 GLN A C 1
ATOM 1721 O O . GLN A 1 214 ? -10.523 -17.359 -12.844 1 90.31 214 GLN A O 1
ATOM 1726 N N . LEU A 1 215 ? -11.25 -16.812 -10.812 1 90.06 215 LEU A N 1
ATOM 1727 C CA . LEU A 1 215 ? -9.906 -16.797 -10.242 1 90.06 215 LEU A CA 1
ATOM 1728 C C . LEU A 1 215 ? -9.258 -18.172 -10.359 1 90.06 215 LEU A C 1
ATOM 1730 O O . LEU A 1 215 ? -8.109 -18.297 -10.789 1 90.06 215 LEU A O 1
ATOM 1734 N N . ASP A 1 216 ? -9.961 -19.172 -10.016 1 90.44 216 ASP A N 1
ATOM 1735 C CA . ASP A 1 216 ? -9.484 -20.547 -10.156 1 90.44 216 ASP A CA 1
ATOM 1736 C C . ASP A 1 216 ? -9.164 -20.859 -11.617 1 90.44 216 ASP A C 1
ATOM 1738 O O . ASP A 1 216 ? -8.148 -21.5 -11.906 1 90.44 216 ASP A O 1
ATOM 1742 N N . GLY A 1 217 ? -10.055 -20.422 -12.5 1 88.69 217 GLY A N 1
ATOM 1743 C CA . GLY A 1 217 ? -9.828 -20.641 -13.922 1 88.69 217 GLY A CA 1
ATOM 1744 C C . GLY A 1 217 ? -8.531 -20.031 -14.414 1 88.69 217 GLY A C 1
ATOM 1745 O O . GLY A 1 217 ? -7.809 -20.656 -15.195 1 88.69 217 GLY A O 1
ATOM 1746 N N . ILE A 1 218 ? -8.25 -18.906 -13.969 1 86.69 218 ILE A N 1
ATOM 1747 C CA . ILE A 1 218 ? -7.023 -18.219 -14.359 1 86.69 218 ILE A CA 1
ATOM 1748 C C . ILE A 1 218 ? -5.812 -19 -13.867 1 86.69 218 ILE A C 1
ATOM 1750 O O . ILE A 1 218 ? -4.84 -19.188 -14.602 1 86.69 218 ILE A O 1
ATOM 1754 N N . ILE A 1 219 ? -5.895 -19.484 -12.633 1 89 219 ILE A N 1
ATOM 1755 C CA . ILE A 1 219 ? -4.801 -20.25 -12.047 1 89 219 ILE A CA 1
ATOM 1756 C C . ILE A 1 219 ? -4.598 -21.547 -12.836 1 89 219 ILE A C 1
ATOM 1758 O O . ILE A 1 219 ? -3.469 -21.891 -13.203 1 89 219 ILE A O 1
ATOM 1762 N N . ARG A 1 220 ? -5.605 -22.188 -13.125 1 89.81 220 ARG A N 1
ATOM 1763 C CA . ARG A 1 220 ? -5.535 -23.453 -13.859 1 89.81 220 ARG A CA 1
ATOM 1764 C C . ARG A 1 220 ? -5 -23.234 -15.273 1 89.81 220 ARG A C 1
ATOM 1766 O O . ARG A 1 220 ? -4.23 -24.047 -15.781 1 89.81 220 ARG A O 1
ATOM 1773 N N . GLU A 1 221 ? -5.41 -22.172 -15.867 1 87 221 GLU A N 1
ATOM 1774 C CA . GLU A 1 221 ? -4.918 -21.859 -17.203 1 87 221 GLU A CA 1
ATOM 1775 C C . GLU A 1 221 ? -3.422 -21.547 -17.188 1 87 221 GLU A C 1
ATOM 1777 O O . GLU A 1 221 ? -2.678 -22.016 -18.047 1 87 221 GLU A O 1
ATOM 1782 N N . LEU A 1 222 ? -3.021 -20.828 -16.25 1 87.56 222 LEU A N 1
ATOM 1783 C CA . LEU A 1 222 ? -1.619 -20.438 -16.141 1 87.56 222 LEU A CA 1
ATOM 1784 C C . LEU A 1 222 ? -0.727 -21.656 -15.992 1 87.56 222 LEU A C 1
ATOM 1786 O O . LEU A 1 222 ? 0.346 -21.734 -16.594 1 87.56 222 LEU A O 1
ATOM 1790 N N . PHE A 1 223 ? -1.191 -22.656 -15.219 1 90.25 223 PHE A N 1
ATOM 1791 C CA . PHE A 1 223 ? -0.346 -23.812 -14.906 1 90.25 223 PHE A CA 1
ATOM 1792 C C . PHE A 1 223 ? -0.703 -25 -15.789 1 90.25 223 PHE A C 1
ATOM 1794 O O . PHE A 1 223 ? -0.15 -26.078 -15.625 1 90.25 223 PHE A O 1
ATOM 1801 N N . GLY A 1 224 ? -1.63 -24.719 -16.688 1 87.25 224 GLY A N 1
ATOM 1802 C CA . GLY A 1 224 ? -2.027 -25.781 -17.594 1 87.25 224 GLY A CA 1
ATOM 1803 C C . GLY A 1 224 ? -2.822 -26.891 -16.922 1 87.25 224 GLY A C 1
ATOM 1804 O O . GLY A 1 224 ? -2.707 -28.047 -17.297 1 87.25 224 GLY A O 1
ATOM 1805 N N . TRP A 1 225 ? -3.484 -26.609 -15.82 1 89.62 225 TRP A N 1
ATOM 1806 C CA . TRP A 1 225 ? -4.254 -27.578 -15.062 1 89.62 225 TRP A CA 1
ATOM 1807 C C . TRP A 1 225 ? -5.676 -27.688 -15.609 1 89.62 225 TRP A C 1
ATOM 1809 O O . TRP A 1 225 ? -6.504 -28.422 -15.055 1 89.62 225 TRP A O 1
ATOM 1819 N N . ASN A 1 226 ? -6.008 -27.016 -16.609 1 79.5 226 ASN A N 1
ATOM 1820 C CA . ASN A 1 226 ? -7.348 -27.094 -17.172 1 79.5 226 ASN A CA 1
ATOM 1821 C C . ASN A 1 226 ? -7.645 -28.5 -17.703 1 79.5 226 ASN A C 1
ATOM 1823 O O . ASN A 1 226 ? -6.742 -29.188 -18.188 1 79.5 226 ASN A O 1
ATOM 1827 N N . VAL A 1 227 ? -8.562 -29.328 -17.109 1 57.81 227 VAL A N 1
ATOM 1828 C CA . VAL A 1 227 ? -8.961 -30.656 -17.594 1 57.81 227 VAL A CA 1
ATOM 1829 C C . VAL A 1 227 ? -9.164 -30.609 -19.094 1 57.81 227 VAL A C 1
ATOM 1831 O O . VAL A 1 227 ? -9.836 -29.719 -19.625 1 57.81 227 VAL A O 1
ATOM 1834 N N . VAL A 1 228 ? -8.18 -30.953 -19.719 1 44.78 228 VAL A N 1
ATOM 1835 C CA . VAL A 1 228 ? -8.516 -31.281 -21.094 1 44.78 228 VAL A CA 1
ATOM 1836 C C . VAL A 1 228 ? -9.844 -32.031 -21.141 1 44.78 228 VAL A C 1
ATOM 1838 O O . VAL A 1 228 ? -10.031 -33 -20.422 1 44.78 228 VAL A O 1
ATOM 1841 N N . ASN A 1 229 ? -10.914 -31.359 -21.047 1 38.22 229 ASN A N 1
ATOM 1842 C CA . ASN A 1 229 ? -11.977 -32.219 -21.531 1 38.22 229 ASN A CA 1
ATOM 1843 C C . ASN A 1 229 ? -11.461 -33.219 -22.578 1 38.22 229 ASN A C 1
ATOM 1845 O O . ASN A 1 229 ? -11.023 -32.812 -23.656 1 38.22 229 ASN A O 1
ATOM 1849 N N . GLY A 1 230 ? -10.562 -34.094 -22.188 1 33.12 230 GLY A N 1
ATOM 1850 C CA . GLY A 1 230 ? -10.57 -35.219 -23.125 1 33.12 230 GLY A CA 1
ATOM 1851 C C . GLY A 1 230 ? -11.906 -35.438 -23.797 1 33.12 230 GLY A C 1
ATOM 1852 O O . GLY A 1 230 ? -12.781 -36.125 -23.25 1 33.12 230 GLY A O 1
ATOM 1853 N N . THR A 1 231 ? -12.617 -34.375 -24.094 1 32.75 231 THR A N 1
ATOM 1854 C CA . THR A 1 231 ? -13.5 -34.781 -25.172 1 32.75 231 THR A CA 1
ATOM 1855 C C . THR A 1 231 ? -12.781 -35.719 -26.141 1 32.75 231 THR A C 1
ATOM 1857 O O . THR A 1 231 ? -11.852 -35.312 -26.828 1 32.75 231 THR A O 1
ATOM 1860 N N . VAL A 1 232 ? -12.297 -36.875 -25.656 1 30.58 232 VAL A N 1
ATOM 1861 C CA . VAL A 1 232 ? -12.406 -37.938 -26.625 1 30.58 232 VAL A CA 1
ATOM 1862 C C . VAL A 1 232 ? -13.445 -37.594 -27.688 1 30.58 232 VAL A C 1
ATOM 1864 O O . VAL A 1 232 ? -14.633 -37.469 -27.375 1 30.58 232 VAL A O 1
ATOM 1867 N N . GLU A 1 233 ? -13.219 -36.438 -28.328 1 31.09 233 GLU A N 1
ATOM 1868 C CA . GLU A 1 233 ? -13.914 -36.531 -29.609 1 31.09 233 GLU A CA 1
ATOM 1869 C C . GLU A 1 233 ? -14.141 -37.969 -30.016 1 31.09 233 GLU A C 1
ATOM 1871 O O . GLU A 1 233 ? -13.18 -38.719 -30.234 1 31.09 233 GLU A O 1
ATOM 1876 N N . ALA A 1 234 ? -15.023 -38.594 -29.25 1 30 234 ALA A N 1
ATOM 1877 C CA . ALA A 1 234 ? -15.617 -39.719 -29.953 1 30 234 ALA A CA 1
ATOM 1878 C C . ALA A 1 234 ? -15.445 -39.562 -31.469 1 30 234 ALA A C 1
ATOM 1880 O O . ALA A 1 234 ? -15.836 -38.562 -32.031 1 30 234 ALA A O 1
ATOM 1881 N N . THR A 1 235 ? -14.148 -39.781 -32 1 28.8 235 THR A N 1
ATOM 1882 C CA . THR A 1 235 ? -14.172 -40.156 -33.406 1 28.8 235 THR A CA 1
ATOM 1883 C C . THR A 1 235 ? -15.562 -40.625 -33.812 1 28.8 235 THR A C 1
ATOM 1885 O O . THR A 1 235 ? -16 -41.688 -33.406 1 28.8 235 THR A O 1
ATOM 1888 N N . THR A 1 236 ? -16.547 -39.688 -33.219 1 27.94 236 THR A N 1
ATOM 1889 C CA . THR A 1 236 ? -17.719 -40.031 -34.031 1 27.94 236 THR A CA 1
ATOM 1890 C C . THR A 1 236 ? -17.312 -40.625 -35.375 1 27.94 236 THR A C 1
ATOM 1892 O O . THR A 1 236 ? -16.625 -39.969 -36.156 1 27.94 236 THR A O 1
ATOM 1895 N N . ALA A 1 237 ? -17.016 -41.844 -35.188 1 28.03 237 ALA A N 1
ATOM 1896 C CA . ALA A 1 237 ? -16.984 -42.719 -36.344 1 28.03 237 ALA A CA 1
ATOM 1897 C C . ALA A 1 237 ? -17.594 -42.031 -37.562 1 28.03 237 ALA A C 1
ATOM 1899 O O . ALA A 1 237 ? -18.578 -41.281 -37.438 1 28.03 237 ALA A O 1
ATOM 1900 N N . ALA A 1 238 ? -16.578 -41.25 -38.344 1 29.36 238 ALA A N 1
ATOM 1901 C CA . ALA A 1 238 ? -17.172 -40.938 -39.625 1 29.36 238 ALA A CA 1
ATOM 1902 C C . ALA A 1 238 ? -18.531 -41.594 -39.781 1 29.36 238 ALA A C 1
ATOM 1904 O O . ALA A 1 238 ? -18.781 -42.688 -39.25 1 29.36 238 ALA A O 1
ATOM 1905 N N . PRO A 1 239 ? -19.656 -40.719 -39.625 1 26.16 239 PRO A N 1
ATOM 1906 C CA . PRO A 1 239 ? -20.766 -41.562 -40.062 1 26.16 239 PRO A CA 1
ATOM 1907 C C . PRO A 1 239 ? -20.297 -42.781 -40.812 1 26.16 239 PRO A C 1
ATOM 1909 O O . PRO A 1 239 ? -19.234 -42.781 -41.438 1 26.16 239 PRO A O 1
ATOM 1912 N N . GLY A 1 240 ? -20.328 -44 -40 1 22.5 240 GLY A N 1
ATOM 1913 C CA . GLY A 1 240 ? -20.156 -45.188 -40.812 1 22.5 240 GLY A CA 1
ATOM 1914 C C . GLY A 1 240 ? -20.25 -44.906 -42.312 1 22.5 240 GLY A C 1
ATOM 1915 O O . GLY A 1 240 ? -21.141 -44.156 -42.75 1 22.5 240 GLY A O 1
ATOM 1916 N N . ILE A 1 241 ? -18.984 -44.188 -42.875 1 25.19 241 ILE A N 1
ATOM 1917 C CA . ILE A 1 241 ? -19.047 -44.312 -44.312 1 25.19 241 ILE A CA 1
ATOM 1918 C C . ILE A 1 241 ? -20.203 -45.219 -44.719 1 25.19 241 ILE A C 1
ATOM 1920 O O . ILE A 1 241 ? -20.297 -46.375 -44.25 1 25.19 241 ILE A O 1
ATOM 1924 N N . PRO A 1 242 ? -21.422 -44.312 -44.688 1 24.45 242 PRO A N 1
ATOM 1925 C CA . PRO A 1 242 ? -22.438 -45.25 -45.219 1 24.45 242 PRO A CA 1
ATOM 1926 C C . PRO A 1 242 ? -21.828 -46.438 -45.906 1 24.45 242 PRO A C 1
ATOM 1928 O O . PRO A 1 242 ? -20.844 -46.312 -46.656 1 24.45 242 PRO A O 1
ATOM 1931 N N . ALA A 1 243 ? -21.547 -47.469 -44.844 1 25.38 243 ALA A N 1
ATOM 1932 C CA . ALA A 1 243 ? -21.234 -48.688 -45.562 1 25.38 243 ALA A CA 1
ATOM 1933 C C . ALA A 1 243 ? -21.625 -48.562 -47.031 1 25.38 243 ALA A C 1
ATOM 1935 O O . ALA A 1 243 ? -22.719 -48.094 -47.375 1 25.38 243 ALA A O 1
ATOM 1936 N N . ALA A 1 244 ? -20.594 -47.875 -47.75 1 24.17 244 ALA A N 1
ATOM 1937 C CA . ALA A 1 244 ? -20.75 -47.844 -49.219 1 24.17 244 ALA A CA 1
ATOM 1938 C C . ALA A 1 244 ? -21.891 -48.75 -49.656 1 24.17 244 ALA A C 1
ATOM 1940 O O . ALA A 1 244 ? -22.156 -49.781 -49 1 24.17 244 ALA A O 1
ATOM 1941 N N . PRO A 1 245 ? -23.016 -48.062 -50.156 1 21.55 245 PRO A N 1
ATOM 1942 C CA . PRO A 1 245 ? -24.062 -49 -50.594 1 21.55 245 PRO A CA 1
ATOM 1943 C C . PRO A 1 245 ? -23.531 -50.406 -50.812 1 21.55 245 PRO A C 1
ATOM 1945 O O . PRO A 1 245 ? -22.344 -50.594 -51.094 1 21.55 245 PRO A O 1
ATOM 1948 N N . THR A 1 246 ? -23.891 -51.438 -49.688 1 22.27 246 THR A N 1
ATOM 1949 C CA . THR A 1 246 ? -23.641 -52.781 -50.188 1 22.27 246 THR A CA 1
ATOM 1950 C C . THR A 1 246 ? -23.422 -52.781 -51.688 1 22.27 246 THR A C 1
ATOM 1952 O O . THR A 1 246 ? -24.266 -52.312 -52.438 1 22.27 246 THR A O 1
ATOM 1955 N N . VAL A 1 247 ? -22.031 -52.469 -51.969 1 20.23 247 VAL A N 1
ATOM 1956 C CA . VAL A 1 247 ? -21.906 -52.688 -53.406 1 20.23 247 VAL A CA 1
ATOM 1957 C C . VAL A 1 247 ? -23.016 -53.625 -53.875 1 20.23 247 VAL A C 1
ATOM 1959 O O . VAL A 1 247 ? -23.141 -54.75 -53.406 1 20.23 247 VAL A O 1
ATOM 1962 N N . ILE A 1 248 ? -24.297 -53 -53.906 1 20.81 248 ILE A N 1
ATOM 1963 C CA . ILE A 1 248 ? -25.156 -53.938 -54.625 1 20.81 248 ILE A CA 1
ATOM 1964 C C . ILE A 1 248 ? -24.312 -54.812 -55.531 1 20.81 248 ILE A C 1
ATOM 1966 O O . ILE A 1 248 ? -23.469 -54.344 -56.281 1 20.81 248 ILE A O 1
ATOM 1970 N N . PRO A 1 249 ? -23.938 -56.188 -54.969 1 22.52 249 PRO A N 1
ATOM 1971 C CA . PRO A 1 249 ? -23.375 -57 -56.062 1 22.52 249 PRO A CA 1
ATOM 1972 C C . PRO A 1 249 ? -23.766 -56.5 -57.438 1 22.52 249 PRO A C 1
ATOM 1974 O O . PRO A 1 249 ? -24.953 -56.281 -57.719 1 22.52 249 PRO A O 1
ATOM 1977 N N . GLY A 1 250 ? -23.078 -55.469 -57.875 1 18.33 250 GLY A N 1
ATOM 1978 C CA . GLY A 1 250 ? -23.344 -55.156 -59.281 1 18.33 250 GLY A CA 1
ATOM 1979 C C . GLY A 1 250 ? -23.969 -56.312 -60.031 1 18.33 250 GLY A C 1
ATOM 1980 O O . GLY A 1 250 ? -23.75 -57.469 -59.688 1 18.33 250 GLY A O 1
ATOM 1981 N N . ALA A 1 251 ? -25 -56 -60.75 1 20.17 251 ALA A N 1
ATOM 1982 C CA . ALA A 1 251 ? -25.844 -56.875 -61.562 1 20.17 251 ALA A CA 1
ATOM 1983 C C . ALA A 1 251 ? -25.016 -57.906 -62.312 1 20.17 251 ALA A C 1
ATOM 1985 O O . ALA A 1 251 ? -25.5 -59 -62.625 1 20.17 251 ALA A O 1
ATOM 1986 N N . VAL A 1 252 ? -23.734 -57.594 -62.688 1 21.98 252 VAL A N 1
ATOM 1987 C CA . VAL A 1 252 ? -23.875 -57.25 -64.125 1 21.98 252 VAL A CA 1
ATOM 1988 C C . VAL A 1 252 ? -24.453 -58.438 -64.875 1 21.98 252 VAL A C 1
ATOM 1990 O O . VAL A 1 252 ? -25.438 -58.281 -65.625 1 21.98 252 VAL A O 1
ATOM 1993 N N . LEU A 1 253 ? -23.406 -58.844 -65.688 1 20.64 253 LEU A N 1
ATOM 1994 C CA . LEU A 1 253 ? -23.766 -59.156 -67.062 1 20.64 253 LEU A CA 1
ATOM 1995 C C . LEU A 1 253 ? -24.5 -60.469 -67.125 1 20.64 253 LEU A C 1
ATOM 1997 O O . LEU A 1 253 ? -24.359 -61.344 -66.25 1 20.64 253 LEU A O 1
ATOM 2001 N N . PRO A 1 254 ? -24.625 -60.938 -68.5 1 18.48 254 PRO A N 1
ATOM 2002 C CA . PRO A 1 254 ? -25.453 -61.875 -69.25 1 18.48 254 PRO A CA 1
ATOM 2003 C C . PRO A 1 254 ? -25.078 -63.344 -69 1 18.48 254 PRO A C 1
ATOM 2005 O O . PRO A 1 254 ? -23.938 -63.75 -69.188 1 18.48 254 PRO A O 1
ATOM 2008 N N . PRO A 1 255 ? -25.312 -64.25 -68.062 1 18.52 255 PRO A N 1
ATOM 2009 C CA . PRO A 1 255 ? -25.062 -65.562 -68.75 1 18.52 255 PRO A CA 1
ATOM 2010 C C . PRO A 1 255 ? -25.797 -65.625 -70.062 1 18.52 255 PRO A C 1
ATOM 2012 O O . PRO A 1 255 ? -26.812 -65 -70.312 1 18.52 255 PRO A O 1
ATOM 2015 N N . VAL A 1 256 ? -25.25 -66 -71.438 1 18.75 256 VAL A N 1
ATOM 2016 C CA . VAL A 1 256 ? -25.938 -66.938 -72.25 1 18.75 256 VAL A CA 1
ATOM 2017 C C . VAL A 1 256 ? -26.188 -68.25 -71.5 1 18.75 256 VAL A C 1
ATOM 2019 O O . VAL A 1 256 ? -25.281 -68.75 -70.812 1 18.75 256 VAL A O 1
ATOM 2022 N N . ASN A 1 257 ? -27.359 -68.812 -71.312 1 17.17 257 ASN A N 1
ATOM 2023 C CA . ASN A 1 257 ? -27.938 -70.125 -71.688 1 17.17 257 ASN A CA 1
ATOM 2024 C C . ASN A 1 257 ? -27.484 -70.562 -73.062 1 17.17 257 ASN A C 1
ATOM 2026 O O . ASN A 1 257 ? -27.906 -70.062 -74.062 1 17.17 257 ASN A O 1
ATOM 2030 N N . THR A 1 258 ? -26.25 -71.125 -73.438 1 22.17 258 THR A N 1
ATOM 2031 C CA . THR A 1 258 ? -26.25 -72.5 -73.875 1 22.17 258 THR A CA 1
ATOM 2032 C C . THR A 1 258 ? -26.969 -73.375 -72.875 1 22.17 258 THR A C 1
ATOM 2034 O O . THR A 1 258 ? -26.906 -73.188 -71.688 1 22.17 258 THR A O 1
ATOM 2037 N N . VAL A 1 259 ? -27.266 -74.688 -73.25 1 24.05 259 VAL A N 1
ATOM 2038 C CA . VAL A 1 259 ? -28.562 -75.312 -73.375 1 24.05 259 VAL A CA 1
ATOM 2039 C C . VAL A 1 259 ? -29.391 -75.188 -72.125 1 24.05 259 VAL A C 1
ATOM 2041 O O . VAL A 1 259 ? -30.562 -74.75 -72.188 1 24.05 259 VAL A O 1
ATOM 2044 N N . PRO A 1 260 ? -29.703 -76.25 -71.188 1 21.62 260 PRO A N 1
ATOM 2045 C CA . PRO A 1 260 ? -30.312 -77.562 -71.125 1 21.62 260 PRO A CA 1
ATOM 2046 C C . PRO A 1 260 ? -30.891 -77.875 -69.75 1 21.62 260 PRO A C 1
ATOM 2048 O O . PRO A 1 260 ? -30.562 -77.188 -68.75 1 21.62 260 PRO A O 1
ATOM 2051 N N . VAL A 1 261 ? -30.125 -79.562 -69.062 1 20.92 261 VAL A N 1
ATOM 2052 C CA . VAL A 1 261 ? -30.172 -81 -68.812 1 20.92 261 VAL A CA 1
ATOM 2053 C C . VAL A 1 261 ? -29.656 -81.312 -67.375 1 20.92 261 VAL A C 1
ATOM 2055 O O . VAL A 1 261 ? -28.594 -80.812 -67 1 20.92 261 VAL A O 1
ATOM 2058 N N . VAL A 1 262 ? -29.734 -82 -66.312 1 21.86 262 VAL A N 1
ATOM 2059 C CA . VAL A 1 262 ? -30.953 -82.438 -65.688 1 21.86 262 VAL A CA 1
ATOM 2060 C C . VAL A 1 262 ? -31.453 -81.312 -64.688 1 21.86 262 VAL A C 1
ATOM 2062 O O . VAL A 1 262 ? -32.625 -80.938 -64.75 1 21.86 262 VAL A O 1
ATOM 2065 N N . VAL A 1 263 ? -31.578 -81.812 -63.844 1 17.77 263 VAL A N 1
ATOM 2066 C CA . VAL A 1 263 ? -32.344 -82.812 -63.125 1 17.77 263 VAL A CA 1
ATOM 2067 C C . VAL A 1 263 ? -32.938 -82.25 -61.844 1 17.77 263 VAL A C 1
ATOM 2069 O O . VAL A 1 263 ? -32.312 -81.375 -61.219 1 17.77 263 VAL A O 1
ATOM 2072 N N . MET B 1 1 ? -2.057 12.695 11.344 1 24.88 1 MET B N 1
ATOM 2073 C CA . MET B 1 1 ? -1.05 13.711 11.625 1 24.88 1 MET B CA 1
ATOM 2074 C C . MET B 1 1 ? 0.135 13.586 10.672 1 24.88 1 MET B C 1
ATOM 2076 O O . MET B 1 1 ? 0.599 14.578 10.117 1 24.88 1 MET B O 1
ATOM 2080 N N . ALA B 1 2 ? 0.615 12.344 10.625 1 29.53 2 ALA B N 1
ATOM 2081 C CA . ALA B 1 2 ? 1.661 12.094 9.641 1 29.53 2 ALA B CA 1
ATOM 2082 C C . ALA B 1 2 ? 1.13 12.289 8.219 1 29.53 2 ALA B C 1
ATOM 2084 O O . ALA B 1 2 ? 1.817 12.852 7.363 1 29.53 2 ALA B O 1
ATOM 2085 N N . ILE B 1 3 ? -0.146 11.984 8.211 1 33.53 3 ILE B N 1
ATOM 2086 C CA . ILE B 1 3 ? -0.747 12.211 6.902 1 33.53 3 ILE B CA 1
ATOM 2087 C C . ILE B 1 3 ? -1.097 13.688 6.746 1 33.53 3 ILE B C 1
ATOM 2089 O O . ILE B 1 3 ? -0.868 14.281 5.688 1 33.53 3 ILE B O 1
ATOM 2093 N N . ALA B 1 4 ? -1.548 14.297 7.875 1 32.94 4 ALA B N 1
ATOM 2094 C CA . ALA B 1 4 ? -1.808 15.734 7.82 1 32.94 4 ALA B CA 1
ATOM 2095 C C . ALA B 1 4 ? -0.503 16.531 7.812 1 32.94 4 ALA B C 1
ATOM 2097 O O . ALA B 1 4 ? -0.372 17.516 7.078 1 32.94 4 ALA B O 1
ATOM 2098 N N . LEU B 1 5 ? 0.455 16.156 8.641 1 34.28 5 LEU B N 1
ATOM 2099 C CA . LEU B 1 5 ? 1.783 16.766 8.555 1 34.28 5 LEU B CA 1
ATOM 2100 C C . LEU B 1 5 ? 2.502 16.312 7.289 1 34.28 5 LEU B C 1
ATOM 2102 O O . LEU B 1 5 ? 3.152 17.109 6.617 1 34.28 5 LEU B O 1
ATOM 2106 N N . ASP B 1 6 ? 2.391 15.102 6.957 1 37.06 6 ASP B N 1
ATOM 2107 C CA . ASP B 1 6 ? 2.863 14.656 5.648 1 37.06 6 ASP B CA 1
ATOM 2108 C C . ASP B 1 6 ? 2.068 15.32 4.523 1 37.06 6 ASP B C 1
ATOM 2110 O O . ASP B 1 6 ? 2.637 15.734 3.512 1 37.06 6 ASP B O 1
ATOM 2114 N N . TRP B 1 7 ? 0.797 15.445 4.762 1 39.44 7 TRP B N 1
ATOM 2115 C CA . TRP B 1 7 ? 0.007 16.266 3.855 1 39.44 7 TRP B CA 1
ATOM 2116 C C . TRP B 1 7 ? 0.426 17.734 3.945 1 39.44 7 TRP B C 1
ATOM 2118 O O . TRP B 1 7 ? 0.592 18.406 2.924 1 39.44 7 TRP B O 1
ATOM 2128 N N . LEU B 1 8 ? 0.43 18.297 5.168 1 37.16 8 LEU B N 1
ATOM 2129 C CA . LEU B 1 8 ? 0.969 19.656 5.305 1 37.16 8 LEU B CA 1
ATOM 2130 C C . LEU B 1 8 ? 2.455 19.672 4.961 1 37.16 8 LEU B C 1
ATOM 2132 O O . LEU B 1 8 ? 2.924 20.594 4.285 1 37.16 8 LEU B O 1
ATOM 2136 N N . ILE B 1 9 ? 3.24 18.766 5.371 1 38.44 9 ILE B N 1
ATOM 2137 C CA . ILE B 1 9 ? 4.633 18.625 4.957 1 38.44 9 ILE B CA 1
ATOM 2138 C C . ILE B 1 9 ? 4.691 18.203 3.49 1 38.44 9 ILE B C 1
ATOM 2140 O O . ILE B 1 9 ? 5.496 18.734 2.721 1 38.44 9 ILE B O 1
ATOM 2144 N N . VAL B 1 10 ? 3.932 17.297 3.064 1 38.12 10 VAL B N 1
ATOM 2145 C CA . VAL B 1 10 ? 3.789 16.984 1.646 1 38.12 10 VAL B CA 1
ATOM 2146 C C . VAL B 1 10 ? 3.24 18.203 0.903 1 38.12 10 VAL B C 1
ATOM 2148 O O . VAL B 1 10 ? 3.727 18.547 -0.176 1 38.12 10 VAL B O 1
ATOM 2151 N N . ILE B 1 11 ? 2.266 18.812 1.336 1 36.41 11 ILE B N 1
ATOM 2152 C CA . ILE B 1 11 ? 1.817 20.047 0.715 1 36.41 11 ILE B CA 1
ATOM 2153 C C . ILE B 1 11 ? 2.947 21.078 0.743 1 36.41 11 ILE B C 1
ATOM 2155 O O . ILE B 1 11 ? 3.193 21.766 -0.25 1 36.41 11 ILE B O 1
ATOM 2159 N N . THR B 1 12 ? 3.564 21.312 1.796 1 34.19 12 THR B N 1
ATOM 2160 C CA . THR B 1 12 ? 4.695 22.234 1.848 1 34.19 12 THR B CA 1
ATOM 2161 C C . THR B 1 12 ? 5.883 21.688 1.072 1 34.19 12 THR B C 1
ATOM 2163 O O . THR B 1 12 ? 6.594 22.422 0.394 1 34.19 12 THR B O 1
ATOM 2166 N N . LEU B 1 13 ? 6.137 20.484 1.194 1 33.59 13 LEU B N 1
ATOM 2167 C CA . LEU B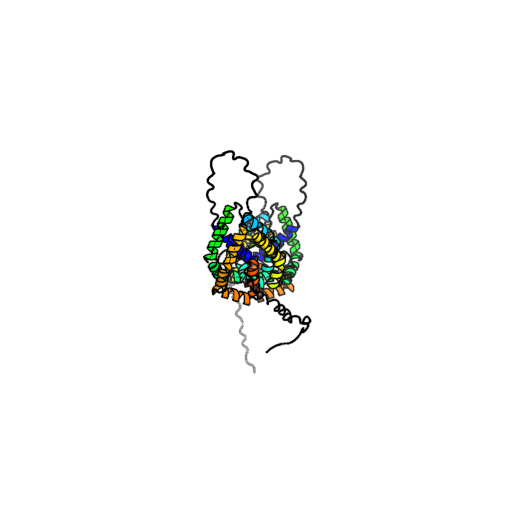 1 13 ? 7.281 19.891 0.51 1 33.59 13 LEU B CA 1
ATOM 2168 C C . LEU B 1 13 ? 6.973 19.656 -0.963 1 33.59 13 LEU B C 1
ATOM 2170 O O . LEU B 1 13 ? 7.832 19.844 -1.823 1 33.59 13 LEU B O 1
ATOM 2174 N N . VAL B 1 14 ? 5.906 19.094 -1.327 1 33.72 14 VAL B N 1
ATOM 2175 C CA . VAL B 1 14 ? 5.582 18.938 -2.74 1 33.72 14 VAL B CA 1
ATOM 2176 C C . VAL B 1 14 ? 5.508 20.297 -3.42 1 33.72 14 VAL B C 1
ATOM 2178 O O . VAL B 1 14 ? 5.875 20.438 -4.59 1 33.72 14 VAL B O 1
ATOM 2181 N N . SER B 1 15 ? 5.051 21.203 -2.816 1 30.64 15 SER B N 1
ATOM 2182 C CA . SER B 1 15 ? 5.094 22.516 -3.467 1 30.64 15 SER B CA 1
ATOM 2183 C C . SER B 1 15 ? 6.527 22.984 -3.686 1 30.64 15 SER B C 1
ATOM 2185 O O . SER B 1 15 ? 6.801 23.766 -4.59 1 30.64 15 SER B O 1
ATOM 2187 N N . GLY B 1 16 ? 7.387 22.609 -2.842 1 30.27 16 GLY B N 1
ATOM 2188 C CA . GLY B 1 16 ? 8.773 23 -3.066 1 30.27 16 GLY B CA 1
ATOM 2189 C C . GLY B 1 16 ? 9.422 22.25 -4.215 1 30.27 16 GLY B C 1
ATOM 2190 O O . GLY B 1 16 ? 10.469 22.656 -4.719 1 30.27 16 GLY B O 1
ATOM 2191 N N . SER B 1 17 ? 8.969 21.062 -4.395 1 31.06 17 SER B N 1
ATOM 2192 C CA . SER B 1 17 ? 9.68 20.406 -5.477 1 31.06 17 SER B CA 1
ATOM 2193 C C . SER B 1 17 ? 9.5 21.141 -6.797 1 31.06 17 SER B C 1
ATOM 2195 O O . SER B 1 17 ? 10.055 20.734 -7.82 1 31.06 17 SER B O 1
ATOM 2197 N N . LEU B 1 18 ? 8.5 21.891 -6.918 1 26.47 18 LEU B N 1
ATOM 2198 C CA . LEU B 1 18 ? 8.461 22.578 -8.211 1 26.47 18 LEU B CA 1
ATOM 2199 C C . LEU B 1 18 ? 9.602 23.578 -8.328 1 26.47 18 LEU B C 1
ATOM 2201 O O . LEU B 1 18 ? 9.898 24.047 -9.43 1 26.47 18 LEU B O 1
ATOM 2205 N N . ALA B 1 19 ? 10.008 24.203 -7.273 1 27.31 19 ALA B N 1
ATOM 2206 C CA . ALA B 1 19 ? 10.891 25.344 -7.473 1 27.31 19 ALA B CA 1
ATOM 2207 C C . ALA B 1 19 ? 12.32 24.891 -7.746 1 27.31 19 ALA B C 1
ATOM 2209 O O . ALA B 1 19 ? 13.219 25.719 -7.938 1 27.31 19 ALA B O 1
ATOM 2210 N N . LEU B 1 20 ? 12.625 23.734 -7.438 1 29.14 20 LEU B N 1
ATOM 2211 C CA . LEU B 1 20 ? 14.078 23.594 -7.398 1 29.14 20 LEU B CA 1
ATOM 2212 C C . LEU B 1 20 ? 14.656 23.562 -8.805 1 29.14 20 LEU B C 1
ATOM 2214 O O . LEU B 1 20 ? 14.836 22.484 -9.383 1 29.14 20 LEU B O 1
ATOM 2218 N N . TRP B 1 21 ? 14.117 24.453 -9.633 1 24.17 21 TRP B N 1
ATOM 2219 C CA . TRP B 1 21 ? 15.016 24.562 -10.781 1 24.17 21 TRP B CA 1
ATOM 2220 C C . TRP B 1 21 ? 16.344 25.172 -10.367 1 24.17 21 TRP B C 1
ATOM 2222 O O . TRP B 1 21 ? 16.391 26.219 -9.703 1 24.17 21 TRP B O 1
ATOM 2232 N N . SER B 1 22 ? 17.344 24.391 -10.172 1 24.66 22 SER B N 1
ATOM 2233 C CA . SER B 1 22 ? 18.719 24.703 -9.828 1 24.66 22 SER B CA 1
ATOM 2234 C C . SER B 1 22 ? 19.219 25.891 -10.648 1 24.66 22 SER B C 1
ATOM 2236 O O . SER B 1 22 ? 19.234 25.859 -11.875 1 24.66 22 SER B O 1
ATOM 2238 N N . PRO B 1 23 ? 19.031 27.078 -10.141 1 25.5 23 PRO B N 1
ATOM 2239 C CA . PRO B 1 23 ? 19.734 28.109 -10.914 1 25.5 23 PRO B CA 1
ATOM 2240 C C . PRO B 1 23 ? 21.219 27.781 -11.125 1 25.5 23 PRO B C 1
ATOM 2242 O O . PRO B 1 23 ? 21.812 27.062 -10.328 1 25.5 23 PRO B O 1
ATOM 2245 N N . GLN B 1 24 ? 21.672 27.844 -12.25 1 24.77 24 GLN B N 1
ATOM 2246 C CA . GLN B 1 24 ? 23.047 27.781 -12.742 1 24.77 24 GLN B CA 1
ATOM 2247 C C . GLN B 1 24 ? 23.984 28.641 -11.891 1 24.77 24 GLN B C 1
ATOM 2249 O O . GLN B 1 24 ? 23.812 29.859 -11.82 1 24.77 24 GLN B O 1
ATOM 2254 N N . VAL B 1 25 ? 24.438 28.109 -10.742 1 27.28 25 VAL B N 1
ATOM 2255 C CA . VAL B 1 25 ? 25.422 28.766 -9.883 1 27.28 25 VAL B CA 1
ATOM 2256 C C . VAL B 1 25 ? 26.594 29.25 -10.727 1 27.28 25 VAL B C 1
ATOM 2258 O O . VAL B 1 25 ? 27.266 28.453 -11.391 1 27.28 25 VAL B O 1
ATOM 2261 N N . VAL B 1 26 ? 26.453 30.453 -11.148 1 26.59 26 VAL B N 1
ATOM 2262 C CA . VAL B 1 26 ? 27.594 31.125 -11.766 1 26.59 26 VAL B CA 1
ATOM 2263 C C . VAL B 1 26 ? 28.75 31.188 -10.766 1 26.59 26 VAL B C 1
ATOM 2265 O O . VAL B 1 26 ? 28.562 31.578 -9.609 1 26.59 26 VAL B O 1
ATOM 2268 N N . PRO B 1 27 ? 29.828 30.5 -10.992 1 27.08 27 PRO B N 1
ATOM 2269 C CA . PRO B 1 27 ? 31.031 30.359 -10.172 1 27.08 27 PRO B CA 1
ATOM 2270 C C . PRO B 1 27 ? 31.609 31.703 -9.734 1 27.08 27 PRO B C 1
ATOM 2272 O O . PRO B 1 27 ? 31.812 32.594 -10.562 1 27.08 27 PRO B O 1
ATOM 2275 N N . PRO B 1 28 ? 31.203 32.125 -8.508 1 27.16 28 PRO B N 1
ATOM 2276 C CA . PRO B 1 28 ? 31.766 33.469 -8.25 1 27.16 28 PRO B CA 1
ATOM 2277 C C . PRO B 1 28 ? 33.281 33.5 -8.359 1 27.16 28 PRO B C 1
ATOM 2279 O O . PRO B 1 28 ? 33.938 32.469 -8.172 1 27.16 28 PRO B O 1
ATOM 2282 N N . PRO B 1 29 ? 33.75 34.562 -8.812 1 24.94 29 PRO B N 1
ATOM 2283 C CA . PRO B 1 29 ? 35.156 34.812 -9.172 1 24.94 29 PRO B CA 1
ATOM 2284 C C . PRO B 1 29 ? 36.125 34.562 -8.008 1 24.94 29 PRO B C 1
ATOM 2286 O O . PRO B 1 29 ? 36.656 33.469 -7.863 1 24.94 29 PRO B O 1
ATOM 2289 N N . GLY B 1 30 ? 36.875 35.625 -7.582 1 25.22 30 GLY B N 1
ATOM 2290 C CA . GLY B 1 30 ? 38.25 35.844 -7.137 1 25.22 30 GLY B CA 1
ATOM 2291 C C . GLY B 1 30 ? 38.438 35.562 -5.652 1 25.22 30 GLY B C 1
ATOM 2292 O O . GLY B 1 30 ? 37.594 35.938 -4.84 1 25.22 30 GLY B O 1
ATOM 2293 N N . GLY B 1 31 ? 39.062 34.5 -5.25 1 26.81 31 GLY B N 1
ATOM 2294 C CA . GLY B 1 31 ? 39.25 33.781 -3.986 1 26.81 31 GLY B CA 1
ATOM 2295 C C . GLY B 1 31 ? 40.031 34.625 -2.979 1 26.81 31 GLY B C 1
ATOM 2296 O O . GLY B 1 31 ? 41.25 34.438 -2.805 1 26.81 31 GLY B O 1
ATOM 2297 N N . LEU B 1 32 ? 39.75 35.969 -2.803 1 26.84 32 LEU B N 1
ATOM 2298 C CA . LEU B 1 32 ? 40.625 36.656 -1.852 1 26.84 32 LEU B CA 1
ATOM 2299 C C . LEU B 1 32 ? 40.594 35.938 -0.496 1 26.84 32 LEU B C 1
ATOM 2301 O O . LEU B 1 32 ? 39.594 35.344 -0.126 1 26.84 32 LEU B O 1
ATOM 2305 N N . PHE B 1 33 ? 41.688 35.781 0.205 1 30.56 33 PHE B N 1
ATOM 2306 C CA . PHE B 1 33 ? 42.156 35.094 1.39 1 30.56 33 PHE B CA 1
ATOM 2307 C C . PHE B 1 33 ? 41.406 35.531 2.631 1 30.56 33 PHE B C 1
ATOM 2309 O O . PHE B 1 33 ? 41.719 36.594 3.199 1 30.56 33 PHE B O 1
ATOM 2316 N N . PRO B 1 34 ? 40.031 35.719 2.709 1 31.66 34 PRO B N 1
ATOM 2317 C CA . PRO B 1 34 ? 39.625 36.562 3.805 1 31.66 34 PRO B CA 1
ATOM 2318 C C . PRO B 1 34 ? 40.062 36.062 5.172 1 31.66 34 PRO B C 1
ATOM 2320 O O . PRO B 1 34 ? 40.344 34.875 5.332 1 31.66 34 PRO B O 1
ATOM 2323 N N . GLN B 1 35 ? 40.406 36.969 6.105 1 34.56 35 GLN B N 1
ATOM 2324 C CA . GLN B 1 35 ? 40.812 37.031 7.508 1 34.56 35 GLN B CA 1
ATOM 2325 C C . GLN B 1 35 ? 39.875 36.188 8.375 1 34.56 35 GLN B C 1
ATOM 2327 O O . GLN B 1 35 ? 38.688 36.062 8.086 1 34.56 35 GLN B O 1
ATOM 2332 N N . PRO B 1 36 ? 40.438 35.406 9.391 1 35.72 36 PRO B N 1
ATOM 2333 C CA . PRO B 1 36 ? 39.719 34.375 10.141 1 35.72 36 PRO B CA 1
ATOM 2334 C C . PRO B 1 36 ? 38.531 34.906 10.898 1 35.72 36 PRO B C 1
ATOM 2336 O O . PRO B 1 36 ? 38.656 35.844 11.703 1 35.72 36 PRO B O 1
ATOM 2339 N N . PRO B 1 37 ? 37.375 35.25 10.344 1 35.59 37 PRO B N 1
ATOM 2340 C CA . PRO B 1 37 ? 36.531 36.219 11.031 1 35.59 37 PRO B CA 1
ATOM 2341 C C . PRO B 1 37 ? 36.312 35.875 12.5 1 35.59 37 PRO B C 1
ATOM 2343 O O . PRO B 1 37 ? 36.5 34.719 12.898 1 35.59 37 PRO B O 1
ATOM 2346 N N . PRO B 1 38 ? 36.188 36.844 13.398 1 34.94 38 PRO B N 1
ATOM 2347 C CA . PRO B 1 38 ? 35.906 36.75 14.836 1 34.94 38 PRO B CA 1
ATOM 2348 C C . PRO B 1 38 ? 34.969 35.594 15.188 1 34.94 38 PRO B C 1
ATOM 2350 O O . PRO B 1 38 ? 34.25 35.094 14.328 1 34.94 38 PRO B O 1
ATOM 2353 N N . ALA B 1 39 ? 35.062 35.031 16.484 1 35.84 39 ALA B N 1
ATOM 2354 C CA . ALA B 1 39 ? 34.375 33.844 17.016 1 35.84 39 ALA B CA 1
ATOM 2355 C C . ALA B 1 39 ? 32.906 33.781 16.531 1 35.84 39 ALA B C 1
ATOM 2357 O O . ALA B 1 39 ? 32.125 34.656 16.875 1 35.84 39 ALA B O 1
ATOM 2358 N N . THR B 1 40 ? 32.562 33.625 15.453 1 37.47 40 THR B N 1
ATOM 2359 C CA . THR B 1 40 ? 31.328 33.781 14.688 1 37.47 40 THR B CA 1
ATOM 2360 C C . THR B 1 40 ? 30.156 33.156 15.422 1 37.47 40 THR B C 1
ATOM 2362 O O . THR B 1 40 ? 30.203 31.969 15.789 1 37.47 40 THR B O 1
ATOM 2365 N N . LEU B 1 41 ? 29.375 33.844 16.469 1 38.12 41 LEU B N 1
ATOM 2366 C CA . LEU B 1 41 ? 28.109 33.406 17.047 1 38.12 41 LEU B CA 1
ATOM 2367 C C . LEU B 1 41 ? 27.422 32.406 16.125 1 38.12 41 LEU B C 1
ATOM 2369 O O . LEU B 1 41 ? 27.5 32.531 14.906 1 38.12 41 LEU B O 1
ATOM 2373 N N . ALA B 1 42 ? 27.391 31.156 16.609 1 42.47 42 ALA B N 1
ATOM 2374 C CA . ALA B 1 42 ? 26.703 30.125 15.844 1 42.47 42 ALA B CA 1
ATOM 2375 C C . ALA B 1 42 ? 25.578 30.703 15.008 1 42.47 42 ALA B C 1
ATOM 2377 O O . ALA B 1 42 ? 24.875 31.625 15.461 1 42.47 42 ALA B O 1
ATOM 2378 N N . PRO B 1 43 ? 25.719 30.906 13.836 1 51.47 43 PRO B N 1
ATOM 2379 C CA . PRO B 1 43 ? 24.656 31.484 13.016 1 51.47 43 PRO B CA 1
ATOM 2380 C C . PRO B 1 43 ? 23.266 31.031 13.461 1 51.47 43 PRO B C 1
ATOM 2382 O O . PRO B 1 43 ? 23.109 29.953 14.039 1 51.47 43 PRO B O 1
ATOM 2385 N N . PRO B 1 44 ? 22.406 32 13.883 1 58.19 44 PRO B N 1
ATOM 2386 C CA . PRO B 1 44 ? 21.047 31.703 14.328 1 58.19 44 PRO B CA 1
ATOM 2387 C C . PRO B 1 44 ? 20.438 30.5 13.617 1 58.19 44 PRO B C 1
ATOM 2389 O O . PRO B 1 44 ? 20.781 30.219 12.469 1 58.19 44 PRO B O 1
ATOM 2392 N N . PRO B 1 45 ? 19.984 29.516 14.508 1 63.62 45 PRO B N 1
ATOM 2393 C CA . PRO B 1 45 ? 19.406 28.312 13.914 1 63.62 45 PRO B CA 1
ATOM 2394 C C . PRO B 1 45 ? 18.516 28.625 12.703 1 63.62 45 PRO B C 1
ATOM 2396 O O . PRO B 1 45 ? 17.844 29.656 12.68 1 63.62 45 PRO B O 1
ATOM 2399 N N . THR B 1 46 ? 18.828 28 11.656 1 84 46 THR B N 1
ATOM 2400 C CA . THR B 1 46 ? 18.062 28.125 10.422 1 84 46 THR B CA 1
ATOM 2401 C C . THR B 1 46 ? 16.75 27.359 10.508 1 84 46 THR B C 1
ATOM 2403 O O . THR B 1 46 ? 16.594 26.5 11.383 1 84 46 THR B O 1
ATOM 2406 N N . LEU B 1 47 ? 15.82 27.781 9.898 1 88 47 LEU B N 1
ATOM 2407 C CA . LEU B 1 47 ? 14.523 27.109 9.859 1 88 47 LEU B CA 1
ATOM 2408 C C . LEU B 1 47 ? 14.672 25.641 9.531 1 88 47 LEU B C 1
ATOM 2410 O O . LEU B 1 47 ? 13.984 24.797 10.109 1 88 47 LEU B O 1
ATOM 2414 N N . SER B 1 48 ? 15.609 25.344 8.672 1 84.44 48 SER B N 1
ATOM 2415 C CA . SER B 1 48 ? 15.852 23.969 8.281 1 84.44 48 SER B CA 1
ATOM 2416 C C . SER B 1 48 ? 16.281 23.125 9.477 1 84.44 48 SER B C 1
ATOM 2418 O O . SER B 1 48 ? 15.789 22 9.664 1 84.44 48 SER B O 1
ATOM 2420 N N . LYS B 1 49 ? 17.094 23.641 10.234 1 84.88 49 LYS B N 1
ATOM 2421 C CA . LYS B 1 49 ? 17.578 22.906 11.398 1 84.88 49 LYS B CA 1
ATOM 2422 C C . LYS B 1 49 ? 16.469 22.688 12.422 1 84.88 49 LYS B C 1
ATOM 2424 O O . LYS B 1 49 ? 16.359 21.609 13.008 1 84.88 49 LYS B O 1
ATOM 2429 N N . ASP B 1 50 ? 15.711 23.734 12.656 1 88.44 50 ASP B N 1
ATOM 2430 C CA . ASP B 1 50 ? 14.609 23.625 13.617 1 88.44 50 ASP B CA 1
ATOM 2431 C C . ASP B 1 50 ? 13.586 22.594 13.172 1 88.44 50 ASP B C 1
ATOM 2433 O O . ASP B 1 50 ? 13.117 21.781 13.977 1 88.44 50 ASP B O 1
ATOM 2437 N N . LEU B 1 51 ? 13.312 22.516 11.898 1 87.44 51 LEU B N 1
ATOM 2438 C CA . LEU B 1 51 ? 12.336 21.562 11.375 1 87.44 51 LEU B CA 1
ATOM 2439 C C . LEU B 1 51 ? 12.891 20.141 11.414 1 87.44 51 LEU B C 1
ATOM 2441 O O . LEU B 1 51 ? 12.148 19.188 11.664 1 87.44 51 LEU B O 1
ATOM 2445 N N . GLU B 1 52 ? 14.117 20.031 11.156 1 84.88 52 GLU B N 1
ATOM 2446 C CA . GLU B 1 52 ? 14.758 18.734 11.219 1 84.88 52 GLU B CA 1
ATOM 2447 C C . GLU B 1 52 ? 14.711 18.156 12.641 1 84.88 52 GLU B C 1
ATOM 2449 O O . GLU B 1 52 ? 14.547 16.953 12.82 1 84.88 52 GLU B O 1
ATOM 2454 N N . GLU B 1 53 ? 14.906 19.016 13.555 1 87.75 53 GLU B N 1
ATOM 2455 C CA . GLU B 1 53 ? 14.844 18.578 14.945 1 87.75 53 GLU B CA 1
ATOM 2456 C C . GLU B 1 53 ? 13.461 18.047 15.305 1 87.75 53 GLU B C 1
ATOM 2458 O O . GLU B 1 53 ? 13.328 17.047 16.016 1 87.75 53 GLU B O 1
ATOM 2463 N N . ILE B 1 54 ? 12.516 18.703 14.828 1 87.44 54 ILE B N 1
ATOM 2464 C CA . ILE B 1 54 ? 11.148 18.266 15.062 1 87.44 54 ILE B CA 1
ATOM 2465 C C . ILE B 1 54 ? 10.898 16.953 14.328 1 87.44 54 ILE B C 1
ATOM 2467 O O . ILE B 1 54 ? 10.273 16.031 14.875 1 87.44 54 ILE B O 1
ATOM 2471 N N . GLN B 1 55 ? 11.391 16.797 13.117 1 85.31 55 GLN B N 1
ATOM 2472 C CA . GLN B 1 55 ? 11.227 15.586 12.328 1 85.31 55 GLN B CA 1
ATOM 2473 C C . GLN B 1 55 ? 11.898 14.398 13 1 85.31 55 GLN B C 1
ATOM 2475 O O . GLN B 1 55 ? 11.406 13.266 12.914 1 85.31 55 GLN B O 1
ATOM 2480 N N . ARG B 1 56 ? 12.906 14.633 13.656 1 87.75 56 ARG B N 1
ATOM 2481 C CA . ARG B 1 56 ? 13.672 13.57 14.297 1 87.75 56 ARG B CA 1
ATOM 2482 C C . ARG B 1 56 ? 12.891 12.969 15.469 1 87.75 56 ARG B C 1
ATOM 2484 O O . ARG B 1 56 ? 13.195 11.859 15.914 1 87.75 56 ARG B O 1
ATOM 2491 N N . LEU B 1 57 ? 11.945 13.727 15.969 1 89.88 57 LEU B N 1
ATOM 2492 C CA . LEU B 1 57 ? 11.117 13.211 17.047 1 89.88 57 LEU B CA 1
ATOM 2493 C C . LEU B 1 57 ? 10.156 12.141 16.547 1 89.88 57 LEU B C 1
ATOM 2495 O O . LEU B 1 57 ? 9.602 11.367 17.328 1 89.88 57 LEU B O 1
ATOM 2499 N N . ILE B 1 58 ? 9.906 12.078 15.234 1 87.62 58 ILE B N 1
ATOM 2500 C CA . ILE B 1 58 ? 9 11.117 14.609 1 87.62 58 ILE B CA 1
ATOM 2501 C C . ILE B 1 58 ? 9.758 9.852 14.242 1 87.62 58 ILE B C 1
ATOM 2503 O O . ILE B 1 58 ? 10.812 9.914 13.609 1 87.62 58 ILE B O 1
ATOM 2507 N N . GLN B 1 59 ? 9.281 8.766 14.719 1 90.44 59 GLN B N 1
ATOM 2508 C CA . GLN B 1 59 ? 9.859 7.48 14.344 1 90.44 59 GLN B CA 1
ATOM 2509 C C . GLN B 1 59 ? 9.281 6.988 13.016 1 90.44 59 GLN B C 1
ATOM 2511 O O . GLN B 1 59 ? 8.312 6.219 13 1 90.44 59 GLN B O 1
ATOM 2516 N N . SER B 1 60 ? 9.945 7.215 11.953 1 86.62 60 SER B N 1
ATOM 2517 C CA . SER B 1 60 ? 9.398 7.027 10.617 1 86.62 60 SER B CA 1
ATOM 2518 C C . SER B 1 60 ? 9.344 5.551 10.242 1 86.62 60 SER B C 1
ATOM 2520 O O . SER B 1 60 ? 8.375 5.094 9.625 1 86.62 60 SER B O 1
ATOM 2522 N N . LYS B 1 61 ? 10.328 4.805 10.547 1 88.75 61 LYS B N 1
ATOM 2523 C CA . LYS B 1 61 ? 10.383 3.406 10.125 1 88.75 61 LYS B CA 1
ATOM 2524 C C . LYS B 1 61 ? 9.242 2.605 10.742 1 88.75 61 LYS B C 1
ATOM 2526 O O . LYS B 1 61 ? 8.438 2.004 10.016 1 88.75 61 LYS B O 1
ATOM 2531 N N . PRO B 1 62 ? 9.109 2.676 12.094 1 92.31 62 PRO B N 1
ATOM 2532 C CA . PRO B 1 62 ? 7.969 1.958 12.664 1 92.31 62 PRO B CA 1
ATOM 2533 C C . PRO B 1 62 ? 6.625 2.545 12.227 1 92.31 62 PRO B C 1
ATOM 2535 O O . PRO B 1 62 ? 5.641 1.813 12.102 1 92.31 62 PRO B O 1
ATOM 2538 N N . LEU B 1 63 ? 6.598 3.805 12.016 1 91.31 63 LEU B N 1
ATOM 2539 C CA . LEU B 1 63 ? 5.371 4.426 11.539 1 91.31 63 LEU B CA 1
ATOM 2540 C C . LEU B 1 63 ? 4.992 3.895 10.156 1 91.31 63 LEU B C 1
ATOM 2542 O O . LEU B 1 63 ? 3.822 3.592 9.906 1 91.31 63 LEU B O 1
ATOM 2546 N N . ASN B 1 64 ? 5.973 3.783 9.32 1 90.88 64 ASN B N 1
ATOM 2547 C CA . ASN B 1 64 ? 5.727 3.23 7.988 1 90.88 64 ASN B CA 1
ATOM 2548 C C . ASN B 1 64 ? 5.223 1.792 8.062 1 90.88 64 ASN B C 1
ATOM 2550 O O . ASN B 1 64 ? 4.32 1.405 7.32 1 90.88 64 ASN B O 1
ATOM 2554 N N . GLN B 1 65 ? 5.738 1.063 8.93 1 92.44 65 GLN B N 1
ATOM 2555 C CA . GLN B 1 65 ? 5.301 -0.317 9.109 1 92.44 65 GLN B CA 1
ATOM 2556 C C . GLN B 1 65 ? 3.854 -0.375 9.594 1 92.44 65 GLN B C 1
ATOM 2558 O O . GLN B 1 65 ? 3.084 -1.237 9.164 1 92.44 65 GLN B O 1
ATOM 2563 N N . LEU B 1 66 ? 3.594 0.524 10.461 1 94.31 66 LEU B N 1
ATOM 2564 C CA . LEU B 1 66 ? 2.225 0.612 10.953 1 94.31 66 LEU B CA 1
ATOM 2565 C C . LEU B 1 66 ? 1.256 0.933 9.82 1 94.31 66 LEU B C 1
ATOM 2567 O O . LEU B 1 66 ? 0.206 0.298 9.703 1 94.31 66 LEU B O 1
ATOM 2571 N N . LEU B 1 67 ? 1.681 1.856 9 1 94.12 67 LEU B N 1
ATOM 2572 C CA . LEU B 1 67 ? 0.847 2.256 7.871 1 94.12 67 LEU B CA 1
ATOM 2573 C C . LEU B 1 67 ? 0.621 1.085 6.922 1 94.12 67 LEU B C 1
ATOM 2575 O O . LEU B 1 67 ? -0.504 0.85 6.477 1 94.12 67 LEU B O 1
ATOM 2579 N N . VAL B 1 68 ? 1.595 0.347 6.668 1 94.94 68 VAL B N 1
ATOM 2580 C CA . VAL B 1 68 ? 1.504 -0.793 5.762 1 94.94 68 VAL B CA 1
ATOM 2581 C C . VAL B 1 68 ? 0.599 -1.863 6.367 1 94.94 68 VAL B C 1
ATOM 2583 O O . VAL B 1 68 ? -0.28 -2.4 5.688 1 94.94 68 VAL B O 1
ATOM 2586 N N . ARG B 1 69 ? 0.821 -2.162 7.621 1 96.56 69 ARG B N 1
ATOM 2587 C CA . ARG B 1 69 ? 0.032 -3.178 8.312 1 96.56 69 ARG B CA 1
ATOM 2588 C C . ARG B 1 69 ? -1.458 -2.859 8.234 1 96.56 69 ARG B C 1
ATOM 2590 O O . ARG B 1 69 ? -2.268 -3.729 7.902 1 96.56 69 ARG B O 1
ATOM 2597 N N . TYR B 1 70 ? -1.78 -1.622 8.453 1 97 70 TYR B N 1
ATOM 2598 C CA . TYR B 1 70 ? -3.186 -1.236 8.422 1 97 70 TYR B CA 1
ATOM 2599 C C . TYR B 1 70 ? -3.697 -1.141 6.992 1 97 70 TYR B C 1
ATOM 2601 O O . TYR B 1 70 ? -4.863 -1.443 6.719 1 97 70 TYR B O 1
ATOM 2609 N N . LEU B 1 71 ? -2.885 -0.733 6.09 1 96.5 71 LEU B N 1
ATOM 2610 C CA . LEU B 1 71 ? -3.285 -0.579 4.695 1 96.5 71 LEU B CA 1
ATOM 2611 C C . LEU B 1 71 ? -3.697 -1.919 4.098 1 96.5 71 LEU B C 1
ATOM 2613 O O . LEU B 1 71 ? -4.629 -1.984 3.291 1 96.5 71 LEU B O 1
ATOM 2617 N N . ILE B 1 72 ? -3.072 -2.973 4.488 1 96.25 72 ILE B N 1
ATOM 2618 C CA . ILE B 1 72 ? -3.318 -4.238 3.805 1 96.25 72 ILE B CA 1
ATOM 2619 C C . ILE B 1 72 ? -4.266 -5.098 4.637 1 96.25 72 ILE B C 1
ATOM 2621 O O . ILE B 1 72 ? -4.781 -6.109 4.16 1 96.25 72 ILE B O 1
ATOM 2625 N N . ASN B 1 73 ? -4.582 -4.641 5.891 1 97.19 73 ASN B N 1
ATOM 2626 C CA . ASN B 1 73 ? -5.305 -5.578 6.742 1 97.19 73 ASN B CA 1
ATOM 2627 C C . ASN B 1 73 ? -6.559 -4.945 7.34 1 97.19 73 ASN B C 1
ATOM 2629 O O . ASN B 1 73 ? -7.406 -5.641 7.895 1 97.19 73 ASN B O 1
ATOM 2633 N N . ASP B 1 74 ? -6.73 -3.615 7.305 1 97.5 74 ASP B N 1
ATOM 2634 C CA . ASP B 1 74 ? -7.805 -2.988 8.07 1 97.5 74 ASP B CA 1
ATOM 2635 C C . ASP B 1 74 ? -8.805 -2.295 7.145 1 97.5 74 ASP B C 1
ATOM 2637 O O . ASP B 1 74 ? -8.43 -1.408 6.371 1 97.5 74 ASP B O 1
ATOM 2641 N N . ALA B 1 75 ? -10.023 -2.631 7.289 1 96.69 75 ALA B N 1
ATOM 2642 C CA . ALA B 1 75 ? -11.07 -2.141 6.395 1 96.69 75 ALA B CA 1
ATOM 2643 C C . ALA B 1 75 ? -11.312 -0.65 6.602 1 96.69 75 ALA B C 1
ATOM 2645 O O . ALA B 1 75 ? -11.516 0.093 5.637 1 96.69 75 ALA B O 1
ATOM 2646 N N . GLN B 1 76 ? -11.32 -0.24 7.836 1 96.94 76 GLN B N 1
ATOM 2647 C CA . GLN B 1 76 ? -11.594 1.165 8.109 1 96.94 76 GLN B CA 1
ATOM 2648 C C . GLN B 1 76 ? -10.453 2.057 7.625 1 96.94 76 GLN B C 1
ATOM 2650 O O . GLN B 1 76 ? -10.695 3.135 7.078 1 96.94 76 GLN B O 1
ATOM 2655 N N . PHE B 1 77 ? -9.273 1.609 7.891 1 97.19 77 PHE B N 1
ATOM 2656 C CA . PHE B 1 77 ? -8.125 2.371 7.41 1 97.19 77 PHE B CA 1
ATOM 2657 C C . PHE B 1 77 ? -8.125 2.441 5.887 1 97.19 77 PHE B C 1
ATOM 2659 O O . PHE B 1 77 ? -7.832 3.49 5.309 1 97.19 77 PHE B O 1
ATOM 2666 N N . GLN B 1 78 ? -8.43 1.374 5.23 1 97.19 78 GLN B N 1
ATOM 2667 C CA . GLN B 1 78 ? -8.531 1.354 3.773 1 97.19 78 GLN B CA 1
ATOM 2668 C C . GLN B 1 78 ? -9.602 2.316 3.279 1 97.19 78 GLN B C 1
ATOM 2670 O O . GLN B 1 78 ? -9.414 3.008 2.275 1 97.19 78 GLN B O 1
ATOM 2675 N N . ALA B 1 79 ? -10.68 2.361 3.986 1 96.88 79 ALA B N 1
ATOM 2676 C CA . ALA B 1 79 ? -11.742 3.303 3.637 1 96.88 79 ALA B CA 1
ATOM 2677 C C . ALA B 1 79 ? -11.266 4.746 3.775 1 96.88 79 ALA B C 1
ATOM 2679 O O . ALA B 1 79 ? -11.609 5.602 2.959 1 96.88 79 ALA B O 1
ATOM 2680 N N . PHE B 1 80 ? -10.539 4.996 4.832 1 96.56 80 PHE B N 1
ATOM 2681 C CA . PHE B 1 80 ? -9.945 6.312 5.012 1 96.56 80 PHE B CA 1
ATOM 2682 C C . PHE B 1 80 ? -9.094 6.691 3.807 1 96.56 80 PHE B C 1
ATOM 2684 O O . PHE B 1 80 ? -9.258 7.773 3.238 1 96.56 80 PHE B O 1
ATOM 2691 N N . VAL B 1 81 ? -8.188 5.75 3.375 1 95.56 81 VAL B N 1
ATOM 2692 C CA . VAL B 1 81 ? -7.27 5.992 2.268 1 95.56 81 VAL B CA 1
ATOM 2693 C C . VAL B 1 81 ? -8.062 6.199 0.978 1 95.56 81 VAL B C 1
ATOM 2695 O O . VAL B 1 81 ? -7.766 7.113 0.202 1 95.56 81 VAL B O 1
ATOM 2698 N N . ARG B 1 82 ? -9.086 5.469 0.731 1 95.88 82 ARG B N 1
ATOM 2699 C CA . ARG B 1 82 ? -9.914 5.617 -0.464 1 95.88 82 ARG B CA 1
ATOM 2700 C C . ARG B 1 82 ? -10.625 6.965 -0.471 1 95.88 82 ARG B C 1
ATOM 2702 O O . ARG B 1 82 ? -10.68 7.641 -1.501 1 95.88 82 ARG B O 1
ATOM 2709 N N . THR B 1 83 ? -11.109 7.32 0.703 1 96.19 83 THR B N 1
ATOM 2710 C CA . THR B 1 83 ? -11.891 8.547 0.795 1 96.19 83 THR B CA 1
ATOM 2711 C C . THR B 1 83 ? -11.016 9.766 0.528 1 96.19 83 THR B C 1
ATOM 2713 O O . THR B 1 83 ? -11.406 10.672 -0.211 1 96.19 83 THR B O 1
ATOM 2716 N N . ILE B 1 84 ? -9.836 9.758 1.035 1 93.19 84 ILE B N 1
ATOM 2717 C CA . ILE B 1 84 ? -8.984 10.93 0.88 1 93.19 84 ILE B CA 1
ATOM 2718 C C . ILE B 1 84 ? -8.43 10.984 -0.542 1 93.19 84 ILE B C 1
ATOM 2720 O O . ILE B 1 84 ? -7.859 11.992 -0.957 1 93.19 84 ILE B O 1
ATOM 2724 N N . ASN B 1 85 ? -8.57 9.945 -1.27 1 94.56 85 ASN B N 1
ATOM 2725 C CA . ASN B 1 85 ? -8.109 9.898 -2.652 1 94.56 85 ASN B CA 1
ATOM 2726 C C . ASN B 1 85 ? -9.266 10.055 -3.637 1 94.56 85 ASN B C 1
ATOM 2728 O O . ASN B 1 85 ? -9.055 10.078 -4.852 1 94.56 85 ASN B O 1
ATOM 2732 N N . SER B 1 86 ? -10.469 10.195 -3.086 1 93.81 86 SER B N 1
ATOM 2733 C CA . SER B 1 86 ? -11.641 10.359 -3.941 1 93.81 86 SER B CA 1
ATOM 2734 C C . SER B 1 86 ? -11.547 11.648 -4.758 1 93.81 86 SER B C 1
ATOM 2736 O O . SER B 1 86 ? -10.758 12.539 -4.441 1 93.81 86 SER B O 1
ATOM 2738 N N . ASN B 1 87 ? -12.344 11.695 -5.797 1 92.88 87 ASN B N 1
ATOM 2739 C CA . ASN B 1 87 ? -12.352 12.883 -6.648 1 92.88 87 ASN B CA 1
ATOM 2740 C C . ASN B 1 87 ? -12.703 14.141 -5.859 1 92.88 87 ASN B C 1
ATOM 2742 O O . ASN B 1 87 ? -12.078 15.188 -6.043 1 92.88 87 ASN B O 1
ATOM 2746 N N . VAL B 1 88 ? -13.664 14.031 -5.039 1 94.69 88 VAL B N 1
ATOM 2747 C CA . VAL B 1 88 ? -14.102 15.172 -4.238 1 94.69 88 VAL B CA 1
ATOM 2748 C C . VAL B 1 88 ? -12.984 15.594 -3.293 1 94.69 88 VAL B C 1
ATOM 2750 O O . VAL B 1 88 ? -12.773 16.797 -3.066 1 94.69 88 VAL B O 1
ATOM 2753 N N . ALA B 1 89 ? -12.289 14.633 -2.791 1 94.25 89 ALA B N 1
ATOM 2754 C CA . ALA B 1 89 ? -11.195 14.945 -1.88 1 94.25 89 ALA B CA 1
ATOM 2755 C C . ALA B 1 89 ? -10.047 15.641 -2.617 1 94.25 89 ALA B C 1
ATOM 2757 O O . ALA B 1 89 ? -9.414 16.547 -2.074 1 94.25 89 ALA B O 1
ATOM 2758 N N . VAL B 1 90 ? -9.805 15.203 -3.783 1 90.88 90 VAL B N 1
ATOM 2759 C CA . VAL B 1 90 ? -8.773 15.836 -4.594 1 90.88 90 VAL B CA 1
ATOM 2760 C C . VAL B 1 90 ? -9.141 17.297 -4.855 1 90.88 90 VAL B C 1
ATOM 2762 O O . VAL B 1 90 ? -8.289 18.188 -4.742 1 90.88 90 VAL B O 1
ATOM 2765 N N . THR B 1 91 ? -10.32 17.5 -5.176 1 92.81 91 THR B N 1
ATOM 2766 C CA . THR B 1 91 ? -10.797 18.859 -5.398 1 92.81 91 THR B CA 1
ATOM 2767 C C . THR B 1 91 ? -10.672 19.688 -4.129 1 92.81 91 THR B C 1
ATOM 2769 O O . THR B 1 91 ? -10.242 20.844 -4.176 1 92.81 91 THR B O 1
ATOM 2772 N N . ALA B 1 92 ? -11.07 19.094 -3.025 1 93.25 92 ALA B N 1
ATOM 2773 C CA . ALA B 1 92 ? -10.953 19.781 -1.742 1 93.25 92 ALA B CA 1
ATOM 2774 C C . ALA B 1 92 ? -9.5 20.141 -1.454 1 93.25 92 ALA B C 1
ATOM 2776 O O . ALA B 1 92 ? -9.211 21.25 -0.984 1 93.25 92 ALA B O 1
ATOM 2777 N N . ARG B 1 93 ? -8.68 19.25 -1.754 1 91.69 93 ARG B N 1
ATOM 2778 C CA . ARG B 1 93 ? -7.258 19.5 -1.539 1 91.69 93 ARG B CA 1
ATOM 2779 C C . ARG B 1 93 ? -6.758 20.625 -2.449 1 91.69 93 ARG B C 1
ATOM 2781 O O . ARG B 1 93 ? -5.992 21.484 -2.018 1 91.69 93 ARG B O 1
ATOM 2788 N N . TRP B 1 94 ? -7.125 20.578 -3.639 1 90.5 94 TRP B N 1
ATOM 2789 C CA . TRP B 1 94 ? -6.734 21.625 -4.574 1 90.5 94 TRP B CA 1
ATOM 2790 C C . TRP B 1 94 ? -7.238 22.984 -4.109 1 90.5 94 TRP B C 1
ATOM 2792 O O . TRP B 1 94 ? -6.527 23.984 -4.223 1 90.5 94 TRP B O 1
ATOM 2802 N N . ARG B 1 95 ? -8.383 23.031 -3.623 1 92.75 95 ARG B N 1
ATOM 2803 C CA . ARG B 1 95 ? -8.938 24.281 -3.113 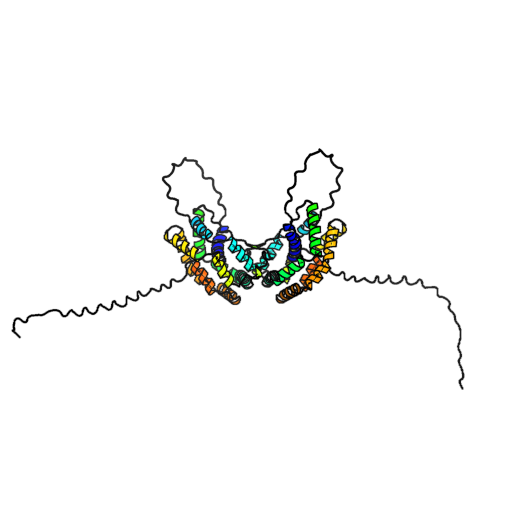1 92.75 95 ARG B CA 1
ATOM 2804 C C . ARG B 1 95 ? -8.133 24.797 -1.932 1 92.75 95 ARG B C 1
ATOM 2806 O O . ARG B 1 95 ? -7.926 26 -1.796 1 92.75 95 ARG B O 1
ATOM 2813 N N . LEU B 1 96 ? -7.719 23.859 -1.143 1 91.81 96 LEU B N 1
ATOM 2814 C CA . LEU B 1 96 ? -6.887 24.234 -0.007 1 91.81 96 LEU B CA 1
ATOM 2815 C C . LEU B 1 96 ? -5.562 24.828 -0.477 1 91.81 96 LEU B C 1
ATOM 2817 O O . LEU B 1 96 ? -5.164 25.906 -0.026 1 91.81 96 LEU B O 1
ATOM 2821 N N . LEU B 1 97 ? -4.977 24.188 -1.425 1 89.88 97 LEU B N 1
ATOM 2822 C CA . LEU B 1 97 ? -3.646 24.562 -1.898 1 89.88 97 LEU B CA 1
ATOM 2823 C C . LEU B 1 97 ? -3.697 25.859 -2.705 1 89.88 97 LEU B C 1
ATOM 2825 O O . LEU B 1 97 ? -2.672 26.516 -2.898 1 89.88 97 LEU B O 1
ATOM 2829 N N . SER B 1 98 ? -4.848 26.203 -3.121 1 91.88 98 SER B N 1
ATOM 2830 C CA . SER B 1 98 ? -4.996 27.391 -3.959 1 91.88 98 SER B CA 1
ATOM 2831 C C . SER B 1 98 ? -5.324 28.609 -3.121 1 91.88 98 SER B C 1
ATOM 2833 O O . SER B 1 98 ? -5.422 29.719 -3.65 1 91.88 98 SER B O 1
ATOM 2835 N N . GLN B 1 99 ? -5.426 28.469 -1.84 1 93.19 99 GLN B N 1
ATOM 2836 C CA . GLN B 1 99 ? -5.703 29.609 -0.983 1 93.19 99 GLN B CA 1
ATOM 2837 C C . GLN B 1 99 ? -4.516 30.562 -0.939 1 93.19 99 GLN B C 1
ATOM 2839 O O . GLN B 1 99 ? -3.375 30.141 -0.733 1 93.19 99 GLN B O 1
ATOM 2844 N N . PRO B 1 100 ? -4.82 31.828 -1.105 1 94.62 100 PRO B N 1
ATOM 2845 C CA . PRO B 1 100 ? -3.723 32.781 -1.134 1 94.62 100 PRO B CA 1
ATOM 2846 C C . PRO B 1 100 ? -2.902 32.781 0.154 1 94.62 100 PRO B C 1
ATOM 2848 O O . PRO B 1 100 ? -1.677 32.938 0.111 1 94.62 100 PRO B O 1
ATOM 2851 N N . GLU B 1 101 ? -3.6 32.688 1.283 1 95 101 GLU B N 1
ATOM 2852 C CA . GLU B 1 101 ? -2.904 32.656 2.566 1 95 101 GLU B CA 1
ATOM 2853 C C . GLU B 1 101 ? -1.883 31.531 2.627 1 95 101 GLU B C 1
ATOM 2855 O O . GLU B 1 101 ? -0.759 31.734 3.096 1 95 101 GLU B O 1
ATOM 2860 N N . LEU B 1 102 ? -2.273 30.438 2.107 1 93.19 102 LEU B N 1
ATOM 2861 C CA . LEU B 1 102 ? -1.386 29.281 2.127 1 93.19 102 LEU B CA 1
ATOM 2862 C C . LEU B 1 102 ? -0.253 29.438 1.119 1 93.19 102 LEU B C 1
ATOM 2864 O O . LEU B 1 102 ? 0.896 29.094 1.408 1 93.19 102 LEU B O 1
ATOM 2868 N N . ILE B 1 103 ? -0.51 29.922 -0.02 1 91.44 103 ILE B N 1
ATOM 2869 C CA . ILE B 1 103 ? 0.495 30.141 -1.057 1 91.44 103 ILE B CA 1
ATOM 2870 C C . ILE B 1 103 ? 1.581 31.078 -0.537 1 91.44 103 ILE B C 1
ATOM 2872 O O . ILE B 1 103 ? 2.773 30.797 -0.688 1 91.44 103 ILE B O 1
ATOM 2876 N N . LEU B 1 104 ? 1.164 32.125 0.069 1 94.19 104 LEU B N 1
ATOM 2877 C CA . LEU B 1 104 ? 2.111 33.094 0.602 1 94.19 104 LEU B CA 1
ATOM 2878 C C . LEU B 1 104 ? 2.967 32.469 1.702 1 94.19 104 LEU B C 1
ATOM 2880 O O . LEU B 1 104 ? 4.172 32.719 1.772 1 94.19 104 LEU B O 1
ATOM 2884 N N . PHE B 1 105 ? 2.324 31.781 2.539 1 93 105 PHE B N 1
ATOM 2885 C CA . PHE B 1 105 ? 3.043 31.094 3.605 1 93 105 PHE B CA 1
ATOM 2886 C C . PHE B 1 105 ? 4.094 30.141 3.033 1 93 105 PHE B C 1
ATOM 2888 O O . PHE B 1 105 ? 5.242 30.141 3.48 1 93 105 PHE B O 1
ATOM 2895 N N . LEU B 1 106 ? 3.693 29.312 2.035 1 89.19 106 LEU B N 1
ATOM 2896 C CA . LEU B 1 106 ? 4.602 28.344 1.431 1 89.19 106 LEU B CA 1
ATOM 2897 C C . LEU B 1 106 ? 5.75 29.047 0.719 1 89.19 106 LEU B C 1
ATOM 2899 O O . LEU B 1 106 ? 6.891 28.578 0.755 1 89.19 106 LEU B O 1
ATOM 2903 N N . GLN B 1 107 ? 5.469 30.109 0.101 1 87.56 107 GLN B N 1
ATOM 2904 C CA . GLN B 1 107 ? 6.508 30.891 -0.56 1 87.56 107 GLN B CA 1
ATOM 2905 C C . GLN B 1 107 ? 7.523 31.422 0.45 1 87.56 107 GLN B C 1
ATOM 2907 O O . GLN B 1 107 ? 8.734 31.328 0.232 1 87.56 107 GLN B O 1
ATOM 2912 N N . TRP B 1 108 ? 7.016 32 1.479 1 90.56 108 TRP B N 1
ATOM 2913 C CA . TRP B 1 108 ? 7.891 32.5 2.531 1 90.56 108 TRP B CA 1
ATOM 2914 C C . TRP B 1 108 ? 8.766 31.375 3.096 1 90.56 108 TRP B C 1
ATOM 2916 O O . TRP B 1 108 ? 9.969 31.562 3.287 1 90.56 108 TRP B O 1
ATOM 2926 N N . THR B 1 109 ? 8.156 30.297 3.418 1 88.19 109 THR B N 1
ATOM 2927 C CA . THR B 1 109 ? 8.875 29.156 3.967 1 88.19 109 THR B CA 1
ATOM 2928 C C . THR B 1 109 ? 9.977 28.703 3.012 1 88.19 109 THR B C 1
ATOM 2930 O O . THR B 1 109 ? 11.109 28.453 3.434 1 88.19 109 THR B O 1
ATOM 2933 N N . SER B 1 110 ? 9.594 28.578 1.753 1 84.56 110 SER B N 1
ATOM 2934 C CA . SER B 1 110 ? 10.57 28.156 0.752 1 84.56 110 SER B CA 1
ATOM 2935 C C . SER B 1 110 ? 11.758 29.109 0.691 1 84.56 110 SER B C 1
ATOM 2937 O O . SER B 1 110 ? 12.906 28.672 0.569 1 84.56 110 SER B O 1
ATOM 2939 N N . GLN B 1 111 ? 11.43 30.312 0.773 1 85.88 111 GLN B N 1
ATOM 2940 C CA . GLN B 1 111 ? 12.484 31.328 0.747 1 85.88 111 GLN B CA 1
ATOM 2941 C C . GLN B 1 111 ? 13.406 31.188 1.953 1 85.88 111 GLN B C 1
ATOM 2943 O O . GLN B 1 111 ? 14.625 31.297 1.821 1 85.88 111 GLN B O 1
ATOM 2948 N N . GLN B 1 112 ? 12.828 30.922 3.066 1 84.94 112 GLN B N 1
ATOM 2949 C CA . GLN B 1 112 ? 13.625 30.781 4.281 1 84.94 112 GLN B CA 1
ATOM 2950 C C . GLN B 1 112 ? 14.477 29.516 4.234 1 84.94 112 GLN B C 1
ATOM 2952 O O . GLN B 1 112 ? 15.602 29.5 4.734 1 84.94 112 GLN B O 1
ATOM 2957 N N . LEU B 1 113 ? 13.906 28.484 3.693 1 83.62 113 LEU B N 1
ATOM 2958 C CA . LEU B 1 113 ? 14.648 27.234 3.588 1 83.62 113 LEU B CA 1
ATOM 2959 C C . LEU B 1 113 ? 15.805 27.359 2.604 1 83.62 113 LEU B C 1
ATOM 2961 O O . LEU B 1 113 ? 16.875 26.812 2.83 1 83.62 113 LEU B O 1
ATOM 2965 N N . LEU B 1 114 ? 15.555 28.031 1.547 1 80 114 LEU B N 1
ATOM 2966 C CA . LEU B 1 114 ? 16.609 28.281 0.574 1 80 114 LEU B CA 1
ATOM 2967 C C . LEU B 1 114 ? 17.734 29.125 1.186 1 80 114 LEU B C 1
ATOM 2969 O O . LEU B 1 114 ? 18.906 28.875 0.927 1 80 114 LEU B O 1
ATOM 2973 N N . ALA B 1 115 ? 17.375 30.016 1.934 1 80.88 115 ALA B N 1
ATOM 2974 C CA . ALA B 1 115 ? 18.344 30.906 2.572 1 80.88 115 ALA B CA 1
ATOM 2975 C C . ALA B 1 115 ? 19.188 30.156 3.594 1 80.88 115 ALA B C 1
ATOM 2977 O O . ALA B 1 115 ? 20.328 30.547 3.867 1 80.88 115 ALA B O 1
ATOM 2978 N N . SER B 1 116 ? 18.578 29.172 4.16 1 77.44 116 SER B N 1
ATOM 2979 C CA . SER B 1 116 ? 19.281 28.391 5.168 1 77.44 116 SER B CA 1
ATOM 2980 C C . SER B 1 116 ? 20.344 27.5 4.535 1 77.44 116 SER B C 1
ATOM 2982 O O . SER B 1 116 ? 21.25 27.031 5.215 1 77.44 116 SER B O 1
ATOM 2984 N N . GLY B 1 117 ? 20.422 27.391 3.219 1 65.62 117 GLY B N 1
ATOM 2985 C CA . GLY B 1 117 ? 21.391 26.562 2.525 1 65.62 117 GLY B CA 1
ATOM 2986 C C . GLY B 1 117 ? 21.109 25.078 2.648 1 65.62 117 GLY B C 1
ATOM 2987 O O . GLY B 1 117 ? 21.766 24.266 1.983 1 65.62 117 GLY B O 1
ATOM 2988 N N . ASP B 1 118 ? 20.422 24.688 3.752 1 61.47 118 ASP B N 1
ATOM 2989 C CA . ASP B 1 118 ? 20.266 23.25 3.994 1 61.47 118 ASP B CA 1
ATOM 2990 C C . ASP B 1 118 ? 19 22.719 3.32 1 61.47 118 ASP B C 1
ATOM 2992 O O . ASP B 1 118 ? 18.031 23.438 3.139 1 61.47 118 ASP B O 1
ATOM 2996 N N . SER B 1 119 ? 19.188 21.688 2.58 1 61.44 119 SER B N 1
ATOM 2997 C CA . SER B 1 119 ? 18.109 21.078 1.815 1 61.44 119 SER B CA 1
ATOM 2998 C C . SER B 1 119 ? 17.141 20.344 2.729 1 61.44 119 SER B C 1
ATOM 3000 O O . SER B 1 119 ? 17.516 19.359 3.383 1 61.44 119 SER B O 1
ATOM 3002 N N . PHE B 1 120 ? 16.25 21.125 3.406 1 67 120 PHE B N 1
ATOM 3003 C CA . PHE B 1 120 ? 15.156 20.422 4.074 1 67 120 PHE B CA 1
ATOM 3004 C C . PHE B 1 120 ? 14.211 19.797 3.053 1 67 120 PHE B C 1
ATOM 3006 O O . PHE B 1 120 ? 13.688 20.484 2.182 1 67 120 PHE B O 1
ATOM 3013 N N . GLU B 1 121 ? 14.438 18.484 2.732 1 58.25 121 GLU B N 1
ATOM 3014 C CA . GLU B 1 121 ? 13.539 17.812 1.803 1 58.25 121 GLU B CA 1
ATOM 3015 C C . GLU B 1 121 ? 12.508 16.953 2.545 1 58.25 121 GLU B C 1
ATOM 3017 O O . GLU B 1 121 ? 12.875 16.141 3.4 1 58.25 121 GLU B O 1
ATOM 3022 N N . LEU B 1 122 ? 11.281 17.531 2.59 1 54.38 122 LEU B N 1
ATOM 3023 C CA . LEU B 1 122 ? 10.227 16.641 3.072 1 54.38 122 LEU B CA 1
ATOM 3024 C C . LEU B 1 122 ? 10.023 15.477 2.111 1 54.38 122 LEU B C 1
ATOM 3026 O O . LEU B 1 122 ? 9.57 15.664 0.98 1 54.38 122 LEU B O 1
ATOM 3030 N N . LYS B 1 123 ? 10.82 14.547 2.08 1 51.66 123 LYS B N 1
ATOM 3031 C CA . LYS B 1 123 ? 10.727 13.43 1.149 1 51.66 123 LYS B CA 1
ATOM 3032 C C . LYS B 1 123 ? 9.398 12.688 1.308 1 51.66 123 LYS B C 1
ATOM 3034 O O . LYS B 1 123 ? 8.961 12.43 2.428 1 51.66 123 LYS B O 1
ATOM 3039 N N . GLU B 1 124 ? 8.555 12.844 0.155 1 58.25 124 GLU B N 1
ATOM 3040 C CA . GLU B 1 124 ? 7.352 12.016 0.103 1 58.25 124 GLU B CA 1
ATOM 3041 C C . GLU B 1 124 ? 7.664 10.57 0.494 1 58.25 124 GLU B C 1
ATOM 3043 O O . GLU B 1 124 ? 8.555 9.945 -0.079 1 58.25 124 GLU B O 1
ATOM 3048 N N . GLN B 1 125 ? 7.121 10.258 1.554 1 66.56 125 GLN B N 1
ATOM 3049 C CA . GLN B 1 125 ? 7.367 8.914 2.061 1 66.56 125 GLN B CA 1
ATOM 3050 C C . GLN B 1 125 ? 6.59 7.875 1.258 1 66.56 125 GLN B C 1
ATOM 3052 O O . GLN B 1 125 ? 5.359 7.934 1.18 1 66.56 125 GLN B O 1
ATOM 3057 N N . ARG B 1 126 ? 7.305 7.246 0.447 1 85.12 126 ARG B N 1
ATOM 3058 C CA . ARG B 1 126 ? 6.703 6.098 -0.218 1 85.12 126 ARG B CA 1
ATOM 3059 C C . ARG B 1 126 ? 6.887 4.828 0.609 1 85.12 126 ARG B C 1
ATOM 3061 O O . ARG B 1 126 ? 7.988 4.543 1.08 1 85.12 126 ARG B O 1
ATOM 3068 N N . LEU B 1 127 ? 5.793 4.203 0.764 1 89.94 127 LEU B N 1
ATOM 3069 C CA . LEU B 1 127 ? 5.77 2.977 1.551 1 89.94 127 LEU B CA 1
ATOM 3070 C C . LEU B 1 127 ? 6.191 1.779 0.703 1 89.94 127 LEU B C 1
ATOM 3072 O O . LEU B 1 127 ? 5.812 1.679 -0.466 1 89.94 127 LEU B O 1
ATOM 3076 N N . LYS B 1 128 ? 6.977 0.994 1.247 1 89.88 128 LYS B N 1
ATOM 3077 C CA . LYS B 1 128 ? 7.254 -0.304 0.639 1 89.88 128 LYS B CA 1
ATOM 3078 C C . LYS B 1 128 ? 6.254 -1.356 1.11 1 89.88 128 LYS B C 1
ATOM 3080 O O . LYS B 1 128 ? 6.273 -1.759 2.275 1 89.88 128 LYS B O 1
ATOM 3085 N N . VAL B 1 129 ? 5.453 -1.803 0.189 1 92.12 129 VAL B N 1
ATOM 3086 C CA . VAL B 1 129 ? 4.32 -2.629 0.588 1 92.12 129 VAL B CA 1
ATOM 3087 C C . VAL B 1 129 ? 4.375 -3.971 -0.14 1 92.12 129 VAL B C 1
ATOM 3089 O O . VAL B 1 129 ? 4.5 -4.012 -1.366 1 92.12 129 VAL B O 1
ATOM 3092 N N . SER B 1 130 ? 4.32 -4.945 0.706 1 89.19 130 SER B N 1
ATOM 3093 C CA . SER B 1 130 ? 4 -6.266 0.168 1 89.19 130 SER B CA 1
ATOM 3094 C C . SER B 1 130 ? 2.514 -6.574 0.304 1 89.19 130 SER B C 1
ATOM 3096 O O . SER B 1 130 ? 1.914 -6.316 1.35 1 89.19 130 SER B O 1
ATOM 3098 N N . LEU B 1 131 ? 1.95 -7.066 -0.743 1 90.56 131 LEU B N 1
ATOM 3099 C CA . LEU B 1 131 ? 0.521 -7.359 -0.7 1 90.56 131 LEU B CA 1
ATOM 3100 C C . LEU B 1 131 ? 0.224 -8.484 0.284 1 90.56 131 LEU B C 1
ATOM 3102 O O . LEU B 1 131 ? -0.927 -8.68 0.681 1 90.56 131 LEU B O 1
ATOM 3106 N N . LEU B 1 132 ? 1.246 -9.219 0.613 1 89.25 132 LEU B N 1
ATOM 3107 C CA . LEU B 1 132 ? 1.114 -10.25 1.636 1 89.25 132 LEU B CA 1
ATOM 3108 C C . LEU B 1 132 ? 1.756 -9.805 2.945 1 89.25 132 LEU B C 1
ATOM 3110 O O . LEU B 1 132 ? 2.822 -9.18 2.939 1 89.25 132 LEU B O 1
ATOM 3114 N N . ASN B 1 133 ? 1.105 -10.273 3.98 1 89.94 133 ASN B N 1
ATOM 3115 C CA . ASN B 1 133 ? 1.64 -9.93 5.293 1 89.94 133 ASN B CA 1
ATOM 3116 C C . ASN B 1 133 ? 3.07 -10.43 5.465 1 89.94 133 ASN B C 1
ATOM 3118 O O . ASN B 1 133 ? 3.371 -11.586 5.16 1 89.94 133 ASN B O 1
ATOM 3122 N N . GLU B 1 134 ? 3.865 -9.531 5.949 1 82.94 134 GLU B N 1
ATOM 3123 C CA . GLU B 1 134 ? 5.234 -9.914 6.277 1 82.94 134 GLU B CA 1
ATOM 3124 C C . GLU B 1 134 ? 5.266 -10.859 7.48 1 82.94 134 GLU B C 1
ATOM 3126 O O . GLU B 1 134 ? 6.082 -11.781 7.535 1 82.94 134 GLU B O 1
ATOM 3131 N N . PHE B 1 135 ? 4.297 -10.547 8.281 1 85.44 135 PHE B N 1
ATOM 3132 C CA . PHE B 1 135 ? 4.172 -11.352 9.484 1 85.44 135 PHE B CA 1
ATOM 3133 C C . PHE B 1 135 ? 2.76 -11.906 9.625 1 85.44 135 PHE B C 1
ATOM 3135 O O . PHE B 1 135 ? 1.782 -11.18 9.445 1 85.44 135 PHE B O 1
ATOM 3142 N N . PRO B 1 136 ? 2.625 -13.094 10.055 1 83.69 136 PRO B N 1
ATOM 3143 C CA . PRO B 1 136 ? 1.311 -13.734 10.094 1 83.69 136 PRO B CA 1
ATOM 3144 C C . PRO B 1 136 ? 0.355 -13.07 11.078 1 83.69 136 PRO B C 1
ATOM 3146 O O . PRO B 1 136 ? -0.862 -13.094 10.883 1 83.69 136 PRO B O 1
ATOM 3149 N N . TYR B 1 137 ? 0.854 -12.508 12.055 1 86.12 137 TYR B N 1
ATOM 3150 C CA . TYR B 1 137 ? -0.011 -11.977 13.102 1 86.12 137 TYR B CA 1
ATOM 3151 C C . TYR B 1 137 ? -0.51 -10.586 12.75 1 86.12 137 TYR B C 1
ATOM 3153 O O . TYR B 1 137 ? -1.348 -10.016 13.453 1 86.12 137 TYR B O 1
ATOM 3161 N N . TRP B 1 138 ? -0.077 -10.023 11.664 1 90.19 138 TRP B N 1
ATOM 3162 C CA . TRP B 1 138 ? -0.429 -8.656 11.289 1 90.19 138 TRP B CA 1
ATOM 3163 C C . TRP B 1 138 ? -1.938 -8.508 11.125 1 90.19 138 TRP B C 1
ATOM 3165 O O . TRP B 1 138 ? -2.514 -7.488 11.508 1 90.19 138 TRP B O 1
ATOM 3175 N N . SER B 1 139 ? -2.568 -9.469 10.625 1 88.88 139 SER B N 1
ATOM 3176 C CA . SER B 1 139 ? -4 -9.383 10.359 1 88.88 139 SER B CA 1
ATOM 3177 C C . SER B 1 139 ? -4.797 -9.359 11.664 1 88.88 139 SER B C 1
ATOM 3179 O O . SER B 1 139 ? -5.902 -8.812 11.711 1 88.88 139 SER B O 1
ATOM 3181 N N . GLY B 1 140 ? -4.227 -9.859 12.688 1 90.94 140 GLY B N 1
ATOM 3182 C CA . GLY B 1 140 ? -4.93 -9.922 13.961 1 90.94 140 GLY B CA 1
ATOM 3183 C C . GLY B 1 140 ? -4.578 -8.781 14.891 1 90.94 140 GLY B C 1
ATOM 3184 O O . GLY B 1 140 ? -5.082 -8.719 16.016 1 90.94 140 GLY B O 1
ATOM 3185 N N . THR B 1 141 ? -3.773 -7.891 14.422 1 93.5 141 THR B N 1
ATOM 3186 C CA . THR B 1 141 ? -3.309 -6.836 15.32 1 93.5 141 THR B CA 1
ATOM 3187 C C . THR B 1 141 ? -3.74 -5.465 14.812 1 93.5 141 THR B C 1
ATOM 3189 O O . THR B 1 141 ? -3.105 -4.453 15.117 1 93.5 141 THR B O 1
ATOM 3192 N N . VAL B 1 142 ? -4.73 -5.414 14.008 1 95.62 142 VAL B N 1
ATOM 3193 C CA . VAL B 1 142 ? -5.309 -4.156 13.547 1 95.62 142 VAL B CA 1
ATOM 3194 C C . VAL B 1 142 ? -6.695 -3.973 14.164 1 95.62 142 VAL B C 1
ATOM 3196 O O . VAL B 1 142 ? -7.488 -4.918 14.211 1 95.62 142 VAL B O 1
ATOM 3199 N N . PHE B 1 143 ? -6.988 -2.795 14.734 1 95.5 143 PHE B N 1
ATOM 3200 C CA . PHE B 1 143 ? -8.188 -2.584 15.531 1 95.5 143 PHE B CA 1
ATOM 3201 C C . PHE B 1 143 ? -8.961 -1.362 15.039 1 95.5 143 PHE B C 1
ATOM 3203 O O . PHE B 1 143 ? -9.414 -0.545 15.844 1 95.5 143 PHE B O 1
ATOM 3210 N N . GLY B 1 144 ? -9.062 -1.212 13.758 1 96 144 GLY B N 1
ATOM 3211 C CA . GLY B 1 144 ? -9.82 -0.104 13.203 1 96 144 GLY B CA 1
ATOM 3212 C C . GLY B 1 144 ? -9.086 1.222 13.273 1 96 144 GLY B C 1
ATOM 3213 O O . GLY B 1 144 ? -7.887 1.257 13.539 1 96 144 GLY B O 1
ATOM 3214 N N . TRP B 1 145 ? -9.828 2.238 12.977 1 94.88 145 TRP B N 1
ATOM 3215 C CA . TRP B 1 145 ? -9.281 3.588 12.914 1 94.88 145 TRP B CA 1
ATOM 3216 C C . TRP B 1 145 ? -8.781 4.035 14.289 1 94.88 145 TRP B C 1
ATOM 3218 O O . TRP B 1 145 ? -7.688 4.586 14.414 1 94.88 145 TRP B O 1
ATOM 3228 N N . GLN B 1 146 ? -9.57 3.76 15.281 1 94.81 146 GLN B N 1
ATOM 3229 C CA . GLN B 1 146 ? -9.188 4.164 16.625 1 94.81 146 GLN B CA 1
ATOM 3230 C C . GLN B 1 146 ? -7.93 3.432 17.094 1 94.81 146 GLN B C 1
ATOM 3232 O O . GLN B 1 146 ? -7.066 4.02 17.75 1 94.81 146 GLN B O 1
ATOM 3237 N N . GLY B 1 147 ? -7.859 2.135 16.75 1 95.75 147 GLY B N 1
ATOM 3238 C CA . GLY B 1 147 ? -6.637 1.405 17.047 1 95.75 147 GLY B CA 1
ATOM 3239 C C . GLY B 1 147 ? -5.418 1.99 16.359 1 95.75 147 GLY B C 1
ATOM 3240 O O . GLY B 1 147 ? -4.352 2.113 16.969 1 95.75 147 GLY B O 1
ATOM 3241 N N . PHE B 1 148 ? -5.609 2.387 15.18 1 96.5 148 PHE B N 1
ATOM 3242 C CA . PHE B 1 148 ? -4.531 3.002 14.414 1 96.5 148 PHE B CA 1
ATOM 3243 C C . PHE B 1 148 ? -4.059 4.285 15.086 1 96.5 148 PHE B C 1
ATOM 3245 O O . PHE B 1 148 ? -2.859 4.48 15.297 1 96.5 148 PHE B O 1
ATOM 3252 N N . LEU B 1 149 ? -5.023 5.168 15.445 1 92.94 149 LEU B N 1
ATOM 3253 C CA . LEU B 1 149 ? -4.68 6.445 16.062 1 92.94 149 LEU B CA 1
ATOM 3254 C C . LEU B 1 149 ? -3.938 6.23 17.375 1 92.94 149 LEU B C 1
ATOM 3256 O O . LEU B 1 149 ? -2.971 6.938 17.672 1 92.94 149 LEU B O 1
ATOM 3260 N N . ASN B 1 150 ? -4.328 5.25 18.078 1 93.19 150 ASN B N 1
ATOM 3261 C CA . ASN B 1 150 ? -3.678 4.949 19.359 1 93.19 150 ASN B CA 1
ATOM 3262 C C . ASN B 1 150 ? -2.238 4.484 19.156 1 93.19 150 ASN B C 1
ATOM 3264 O O . ASN B 1 150 ? -1.341 4.898 19.891 1 93.19 150 ASN B O 1
ATOM 3268 N N . GLU B 1 151 ? -2.057 3.682 18.172 1 94.88 151 GLU B N 1
ATOM 3269 C CA . GLU B 1 151 ? -0.719 3.154 17.922 1 94.88 151 GLU B CA 1
ATOM 3270 C C . GLU B 1 151 ? 0.182 4.211 17.297 1 94.88 151 GLU B C 1
ATOM 3272 O O . GLU B 1 151 ? 1.39 4.234 17.531 1 94.88 151 GLU B O 1
ATOM 3277 N N . VAL B 1 152 ? -0.373 5.078 16.5 1 92.75 152 VAL B N 1
ATOM 3278 C CA . VAL B 1 152 ? 0.393 6.121 15.82 1 92.75 152 VAL B CA 1
ATOM 3279 C C . VAL B 1 152 ? 1.059 7.027 16.859 1 92.75 152 VAL B C 1
ATOM 3281 O O . VAL B 1 152 ? 2.176 7.504 16.641 1 92.75 152 VAL B O 1
ATOM 3284 N N . GLN B 1 153 ? 0.453 7.215 17.938 1 90 153 GLN B N 1
ATOM 3285 C CA . GLN B 1 153 ? 0.954 8.109 18.984 1 90 153 GLN B CA 1
ATOM 3286 C C . GLN B 1 153 ? 2.273 7.605 19.547 1 90 153 GLN B C 1
ATOM 3288 O O . GLN B 1 153 ? 3.074 8.391 20.062 1 90 153 GLN B O 1
ATOM 3293 N N . LEU B 1 154 ? 2.484 6.32 19.422 1 91.75 154 LEU B N 1
ATOM 3294 C CA . LEU B 1 154 ? 3.727 5.738 19.922 1 91.75 154 LEU B CA 1
ATOM 3295 C C . LEU B 1 154 ? 4.91 6.172 19.062 1 91.75 154 LEU B C 1
ATOM 3297 O O . LEU B 1 154 ? 6.039 6.254 19.547 1 91.75 154 LEU B O 1
ATOM 3301 N N . TYR B 1 155 ? 4.566 6.434 17.812 1 92.25 155 TYR B N 1
ATOM 3302 C CA . TYR B 1 155 ? 5.641 6.723 16.875 1 92.25 155 TYR B CA 1
ATOM 3303 C C . TYR B 1 155 ? 5.625 8.195 16.469 1 92.25 155 TYR B C 1
ATOM 3305 O O . TYR B 1 155 ? 6.582 8.688 15.867 1 92.25 155 TYR B O 1
ATOM 3313 N N . PHE B 1 156 ? 4.609 8.82 16.734 1 90.75 156 PHE B N 1
ATOM 3314 C CA . PHE B 1 156 ? 4.387 10.25 16.547 1 90.75 156 PHE B CA 1
ATOM 3315 C C . PHE B 1 156 ? 3.938 10.906 17.844 1 90.75 156 PHE B C 1
ATOM 3317 O O . PHE B 1 156 ? 2.764 11.25 18 1 90.75 156 PHE B O 1
ATOM 3324 N N . PRO B 1 157 ? 4.953 11.148 18.688 1 90.62 157 PRO B N 1
ATOM 3325 C CA . PRO B 1 157 ? 4.59 11.688 20 1 90.62 157 PRO B CA 1
ATOM 3326 C C . PRO B 1 157 ? 4.176 13.156 19.953 1 90.62 157 PRO B C 1
ATOM 3328 O O . PRO B 1 157 ? 5.02 14.047 20.094 1 90.62 157 PRO B O 1
ATOM 3331 N N . LEU B 1 158 ? 2.947 13.344 19.875 1 88.25 158 LEU B N 1
ATOM 3332 C CA . LEU B 1 158 ? 2.389 14.688 19.703 1 88.25 158 LEU B CA 1
ATOM 3333 C C . LEU B 1 158 ? 2.773 15.586 20.875 1 88.25 158 LEU B C 1
ATOM 3335 O O . LEU B 1 158 ? 3.125 16.75 20.672 1 88.25 158 LEU B O 1
ATOM 3339 N N . TYR B 1 159 ? 2.77 15.07 22.016 1 88.69 159 TYR B N 1
ATOM 3340 C CA . TYR B 1 159 ? 3.084 15.859 23.203 1 88.69 159 TYR B CA 1
ATOM 3341 C C . TYR B 1 159 ? 4.527 16.359 23.156 1 88.69 159 TYR B C 1
ATOM 3343 O O . TYR B 1 159 ? 4.793 17.531 23.422 1 88.69 159 TYR B O 1
ATOM 3351 N N . ALA B 1 160 ? 5.41 15.484 22.828 1 91.75 160 ALA B N 1
ATOM 3352 C CA . ALA B 1 160 ? 6.82 15.859 22.75 1 91.75 160 ALA B CA 1
ATOM 3353 C C . ALA B 1 160 ? 7.055 16.875 21.641 1 91.75 160 ALA B C 1
ATOM 3355 O O . ALA B 1 160 ? 7.848 17.812 21.797 1 91.75 160 ALA B O 1
ATOM 3356 N N . ILE B 1 161 ? 6.355 16.656 20.562 1 91.38 161 ILE B N 1
ATOM 3357 C CA . ILE B 1 161 ? 6.484 17.562 19.438 1 91.38 161 ILE B CA 1
ATOM 3358 C C . ILE B 1 161 ? 5.988 18.953 19.844 1 91.38 161 ILE B C 1
ATOM 3360 O O . ILE B 1 161 ? 6.664 19.953 19.594 1 91.38 161 ILE B O 1
ATOM 3364 N N . ARG B 1 162 ? 4.918 19.031 20.516 1 91 162 ARG B N 1
ATOM 3365 C CA . ARG B 1 162 ? 4.352 20.312 20.969 1 91 162 ARG B CA 1
ATOM 3366 C C . ARG B 1 162 ? 5.273 21 21.953 1 91 162 ARG B C 1
ATOM 3368 O O . ARG B 1 162 ? 5.473 22.219 21.891 1 91 162 ARG B O 1
ATOM 3375 N N . ALA B 1 163 ? 5.777 20.25 22.828 1 92.94 163 ALA B N 1
ATOM 3376 C CA . ALA B 1 163 ? 6.711 20.797 23.812 1 92.94 163 ALA B CA 1
ATOM 3377 C C . ALA B 1 163 ? 7.941 21.391 23.125 1 92.94 163 ALA B C 1
ATOM 3379 O O . ALA B 1 163 ? 8.414 22.469 23.5 1 92.94 163 ALA B O 1
ATOM 3380 N N . HIS B 1 164 ? 8.375 20.625 22.172 1 93.31 164 HIS B N 1
ATOM 3381 C CA . HIS B 1 164 ? 9.539 21.094 21.438 1 93.31 164 HIS B CA 1
ATOM 3382 C C . HIS B 1 164 ? 9.211 22.359 20.641 1 93.31 164 HIS B C 1
ATOM 3384 O O . HIS B 1 164 ? 10.023 23.297 20.594 1 93.31 164 HIS B O 1
ATOM 3390 N N . ILE B 1 165 ? 8.094 22.438 20.047 1 92.81 165 ILE B N 1
ATOM 3391 C CA . ILE B 1 165 ? 7.641 23.609 19.312 1 92.81 165 ILE B CA 1
ATOM 3392 C C . ILE B 1 165 ? 7.555 24.812 20.25 1 92.81 165 ILE B C 1
ATOM 3394 O O . ILE B 1 165 ? 8.062 25.891 19.938 1 92.81 165 ILE B O 1
ATOM 3398 N N . ASP B 1 166 ? 6.953 24.594 21.406 1 91.69 166 ASP B N 1
ATOM 3399 C CA . ASP B 1 166 ? 6.812 25.672 22.391 1 91.69 166 ASP B CA 1
ATOM 3400 C C . ASP B 1 166 ? 8.18 26.203 22.812 1 91.69 166 ASP B C 1
ATOM 3402 O O . ASP B 1 166 ? 8.367 27.406 22.922 1 91.69 166 ASP B O 1
ATOM 3406 N N . AL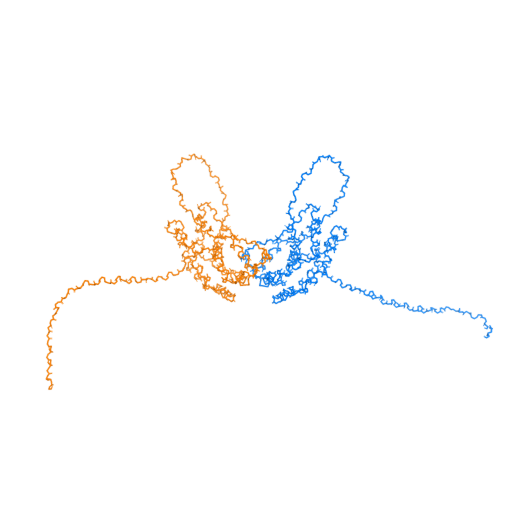A B 1 167 ? 9.062 25.297 23 1 93.38 167 ALA B N 1
ATOM 3407 C CA . ALA B 1 167 ? 10.406 25.703 23.391 1 93.38 167 ALA B CA 1
ATOM 3408 C C . ALA B 1 167 ? 11.078 26.516 22.297 1 93.38 167 ALA B C 1
ATOM 3410 O O . ALA B 1 167 ? 11.742 27.516 22.578 1 93.38 167 ALA B O 1
ATOM 3411 N N . LYS B 1 168 ? 10.891 26.094 21.094 1 92.06 168 LYS B N 1
ATOM 3412 C CA . LYS B 1 168 ? 11.508 26.797 19.969 1 92.06 168 LYS B CA 1
ATOM 3413 C C . LYS B 1 168 ? 10.867 28.172 19.781 1 92.06 168 LYS B C 1
ATOM 3415 O O . LYS B 1 168 ? 11.539 29.125 19.406 1 92.06 168 LYS B O 1
ATOM 3420 N N . VAL B 1 169 ? 9.586 28.266 19.938 1 92.56 169 VAL B N 1
ATOM 3421 C CA . VAL B 1 169 ? 8.867 29.531 19.797 1 92.56 169 VAL B CA 1
ATOM 3422 C C . VAL B 1 169 ? 9.359 30.531 20.844 1 92.56 169 VAL B C 1
ATOM 3424 O O . VAL B 1 169 ? 9.516 31.719 20.578 1 92.56 169 VAL B O 1
ATOM 3427 N N . LEU B 1 170 ? 9.664 30 22 1 91.75 170 LEU B N 1
ATOM 3428 C CA . LEU B 1 170 ? 10.117 30.828 23.109 1 91.75 170 LEU B CA 1
ATOM 3429 C C . LEU B 1 170 ? 11.5 31.422 22.812 1 91.75 170 LEU B C 1
ATOM 3431 O O . LEU B 1 170 ? 11.844 32.5 23.328 1 91.75 170 LEU B O 1
ATOM 3435 N N . GLN B 1 171 ? 12.227 30.812 21.938 1 90.44 171 GLN B N 1
ATOM 3436 C CA . GLN B 1 171 ? 13.562 31.281 21.594 1 90.44 171 GLN B CA 1
ATOM 3437 C C . GLN B 1 171 ? 13.508 32.469 20.656 1 90.44 171 GLN B C 1
ATOM 3439 O O . GLN B 1 171 ? 14.523 33.125 20.406 1 90.44 171 GLN B O 1
ATOM 3444 N N . GLN B 1 172 ? 12.344 32.875 20.094 1 86 172 GLN B N 1
ATOM 3445 C CA . GLN B 1 172 ? 12.031 34.062 19.297 1 86 172 GLN B CA 1
ATOM 3446 C C . GLN B 1 172 ? 12.93 34.156 18.078 1 86 172 GLN B C 1
ATOM 3448 O O . GLN B 1 172 ? 13.359 35.25 17.703 1 86 172 GLN B O 1
ATOM 3453 N N . GLY B 1 173 ? 13.367 33 17.5 1 88.94 173 GLY B N 1
ATOM 3454 C CA . GLY B 1 173 ? 14.125 32.969 16.25 1 88.94 173 GLY B CA 1
ATOM 3455 C C . GLY B 1 173 ? 13.242 32.844 15.023 1 88.94 173 GLY B C 1
ATOM 3456 O O . GLY B 1 173 ? 12.086 33.281 15.031 1 88.94 173 GLY B O 1
ATOM 3457 N N . ILE B 1 174 ? 13.805 32.438 13.914 1 91 174 ILE B N 1
ATOM 3458 C CA . ILE B 1 174 ? 13.109 32.312 12.641 1 91 174 ILE B CA 1
ATOM 3459 C C . ILE B 1 174 ? 11.961 31.312 12.773 1 91 174 ILE B C 1
ATOM 3461 O O . ILE B 1 174 ? 10.93 31.453 12.109 1 91 174 ILE B O 1
ATOM 3465 N N . PHE B 1 175 ? 12.117 30.422 13.688 1 93.56 175 PHE B N 1
ATOM 3466 C CA . PHE B 1 175 ? 11.055 29.453 13.883 1 93.56 175 PHE B CA 1
ATOM 3467 C C . PHE B 1 175 ? 9.82 30.109 14.477 1 93.56 175 PHE B C 1
ATOM 3469 O O . PHE B 1 175 ? 8.688 29.75 14.141 1 93.56 175 PHE B O 1
ATOM 3476 N N . ALA B 1 176 ? 9.992 30.984 15.344 1 93.88 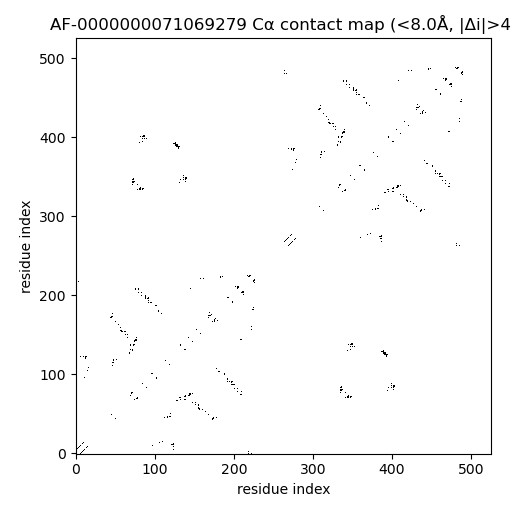176 ALA B N 1
ATOM 3477 C CA . ALA B 1 176 ? 8.859 31.703 15.922 1 93.88 176 ALA B CA 1
ATOM 3478 C C . ALA B 1 176 ? 8.07 32.438 14.844 1 93.88 176 ALA B C 1
ATOM 3480 O O . ALA B 1 176 ? 6.836 32.5 14.906 1 93.88 176 ALA B O 1
ATOM 3481 N N . GLN B 1 177 ? 8.789 32.969 13.875 1 93.62 177 GLN B N 1
ATOM 3482 C CA . GLN B 1 177 ? 8.109 33.625 12.758 1 93.62 177 GLN B CA 1
ATOM 3483 C C . GLN B 1 177 ? 7.344 32.594 11.914 1 93.62 177 GLN B C 1
ATOM 3485 O O . GLN B 1 177 ? 6.211 32.875 11.5 1 93.62 177 GLN B O 1
ATOM 3490 N N . PHE B 1 178 ? 8.047 31.547 11.656 1 93.81 178 PHE B N 1
ATOM 3491 C CA . PHE B 1 178 ? 7.402 30.453 10.945 1 93.81 178 PHE B CA 1
ATOM 3492 C C . PHE B 1 178 ? 6.109 30.047 11.633 1 93.81 178 PHE B C 1
ATOM 3494 O O . PHE B 1 178 ? 5.062 29.938 10.992 1 93.81 178 PHE B O 1
ATOM 3501 N N . TRP B 1 179 ? 6.227 29.875 12.977 1 94 179 TRP B N 1
ATOM 3502 C CA . TRP B 1 179 ? 5.094 29.391 13.758 1 94 179 TRP B CA 1
ATOM 3503 C C . TRP B 1 179 ? 3.971 30.422 13.781 1 94 179 TRP B C 1
ATOM 3505 O O . TRP B 1 179 ? 2.793 30.078 13.688 1 94 179 TRP B O 1
ATOM 3515 N N . SER B 1 180 ? 4.289 31.609 13.914 1 93.81 180 SER B N 1
ATOM 3516 C CA . SER B 1 180 ? 3.295 32.688 13.914 1 93.81 180 SER B CA 1
ATOM 3517 C C . SER B 1 180 ? 2.527 32.719 12.594 1 93.81 180 SER B C 1
ATOM 3519 O O . SER B 1 180 ? 1.305 32.875 12.586 1 93.81 180 SER B O 1
ATOM 3521 N N . ARG B 1 181 ? 3.219 32.594 11.508 1 93.38 181 ARG B N 1
ATOM 3522 C CA . ARG B 1 181 ? 2.572 32.562 10.195 1 93.38 181 ARG B CA 1
ATOM 3523 C C . ARG B 1 181 ? 1.668 31.344 10.047 1 93.38 181 ARG B C 1
ATOM 3525 O O . ARG B 1 181 ? 0.595 31.438 9.445 1 93.38 181 ARG B O 1
ATOM 3532 N N . LEU B 1 182 ? 2.164 30.234 10.586 1 94.31 182 LEU B N 1
ATOM 3533 C CA . LEU B 1 182 ? 1.367 29.016 10.555 1 94.31 182 LEU B CA 1
ATOM 3534 C C . LEU B 1 182 ? 0.091 29.188 11.375 1 94.31 182 LEU B C 1
ATOM 3536 O O . LEU B 1 182 ? -0.979 28.734 10.961 1 94.31 182 LEU B O 1
ATOM 3540 N N . GLN B 1 183 ? 0.23 29.797 12.523 1 91.62 183 GLN B N 1
ATOM 3541 C CA . GLN B 1 183 ? -0.929 30.047 13.375 1 91.62 183 GLN B CA 1
ATOM 3542 C C . GLN B 1 183 ? -1.957 30.922 12.664 1 91.62 183 GLN B C 1
ATOM 3544 O O . GLN B 1 183 ? -3.162 30.766 12.859 1 91.62 183 GLN B O 1
ATOM 3549 N N . GLY B 1 184 ? -1.499 31.734 11.789 1 93.06 184 GLY B N 1
ATOM 3550 C CA . GLY B 1 184 ? -2.373 32.625 11.039 1 93.06 184 GLY B CA 1
ATOM 3551 C C . GLY B 1 184 ? -3.213 31.906 10 1 93.06 184 GLY B C 1
ATOM 3552 O O . GLY B 1 184 ? -4.191 32.469 9.492 1 93.06 184 GLY B O 1
ATOM 3553 N N . LEU B 1 185 ? -2.896 30.672 9.703 1 94.69 185 LEU B N 1
ATOM 3554 C CA . LEU B 1 185 ? -3.605 29.906 8.68 1 94.69 185 LEU B CA 1
ATOM 3555 C C . LEU B 1 185 ? -4.887 29.297 9.242 1 94.69 185 LEU B C 1
ATOM 3557 O O . LEU B 1 185 ? -5.668 28.688 8.5 1 94.69 185 LEU B O 1
ATOM 3561 N N . ARG B 1 186 ? -5.172 29.469 10.508 1 94 186 ARG B N 1
ATOM 3562 C CA . ARG B 1 186 ? -6.336 28.891 11.172 1 94 186 ARG B CA 1
ATOM 3563 C C . ARG B 1 186 ? -7.629 29.328 10.484 1 94 186 ARG B C 1
ATOM 3565 O O . ARG B 1 186 ? -8.523 28.516 10.266 1 94 186 ARG B O 1
ATOM 3572 N N . VAL B 1 187 ? -7.688 30.562 10.172 1 94.06 187 VAL B N 1
ATOM 3573 C CA . VAL B 1 187 ? -8.898 31.094 9.562 1 94.06 187 VAL B CA 1
ATOM 3574 C C . VAL B 1 187 ? -9.125 30.438 8.195 1 94.06 187 VAL B C 1
ATOM 3576 O O . VAL B 1 187 ? -10.258 30.094 7.848 1 94.06 187 VAL B O 1
ATOM 3579 N N . MET B 1 188 ? -8.117 30.344 7.445 1 94.44 188 MET B N 1
ATOM 3580 C CA . MET B 1 188 ? -8.195 29.672 6.148 1 94.44 188 MET B CA 1
ATOM 3581 C C . MET B 1 188 ? -8.656 28.234 6.312 1 94.44 188 MET B C 1
ATOM 3583 O O . MET B 1 188 ? -9.484 27.75 5.535 1 94.44 188 MET B O 1
ATOM 3587 N N . TYR B 1 189 ? -8.141 27.562 7.324 1 94.06 189 TYR B N 1
ATOM 3588 C CA . TYR B 1 189 ? -8.516 26.172 7.609 1 94.06 189 TYR B CA 1
ATOM 3589 C C . TYR B 1 189 ? -10 26.062 7.93 1 94.06 189 TYR B C 1
ATOM 3591 O O . TYR B 1 189 ? -10.68 25.172 7.438 1 94.06 189 TYR B O 1
ATOM 3599 N N . GLU B 1 190 ? -10.461 26.984 8.68 1 93.69 190 GLU B N 1
ATOM 3600 C CA . GLU B 1 190 ? -11.875 26.984 9.023 1 93.69 190 GLU B CA 1
ATOM 3601 C C . GLU B 1 190 ? -12.742 27.188 7.785 1 93.69 190 GLU B C 1
ATOM 3603 O O . GLU B 1 190 ? -13.766 26.531 7.617 1 93.69 190 GLU B O 1
ATOM 3608 N N . ARG B 1 191 ? -12.328 28.094 6.949 1 95.44 191 ARG B N 1
ATOM 3609 C CA . ARG B 1 191 ? -13.047 28.312 5.699 1 95.44 191 ARG B CA 1
ATOM 3610 C C . ARG B 1 191 ? -13.039 27.062 4.832 1 95.44 191 ARG B C 1
ATOM 3612 O O . ARG B 1 191 ? -14.062 26.703 4.246 1 95.44 191 ARG B O 1
ATOM 3619 N N . TRP B 1 192 ? -11.906 26.453 4.785 1 94.69 192 TRP B N 1
ATOM 3620 C CA . TRP B 1 192 ? -11.742 25.234 3.986 1 94.69 192 TRP B CA 1
ATOM 3621 C C . TRP B 1 192 ? -12.617 24.109 4.531 1 94.69 192 TRP B C 1
ATOM 3623 O O . TRP B 1 192 ? -13.25 23.375 3.764 1 94.69 192 TRP B O 1
ATOM 3633 N N . LEU B 1 193 ? -12.719 23.922 5.863 1 94.31 193 LEU B N 1
ATOM 3634 C CA . LEU B 1 193 ? -13.508 22.891 6.5 1 94.31 193 LEU B CA 1
ATOM 3635 C C . LEU B 1 193 ? -14.992 23.062 6.184 1 94.31 193 LEU B C 1
ATOM 3637 O O . LEU B 1 193 ? -15.742 22.078 6.141 1 94.31 193 LEU B O 1
ATOM 3641 N N . ASN B 1 194 ? -15.328 24.297 5.871 1 94.69 194 ASN B N 1
ATOM 3642 C CA . ASN B 1 194 ? -16.734 24.578 5.645 1 94.69 194 ASN B CA 1
ATOM 3643 C C . ASN B 1 194 ? -17.078 24.609 4.156 1 94.69 194 ASN B C 1
ATOM 3645 O O . ASN B 1 194 ? -18.234 24.828 3.777 1 94.69 194 ASN B O 1
ATOM 3649 N N . SER B 1 195 ? -16.125 24.359 3.352 1 95.5 195 SER B N 1
ATOM 3650 C CA . SER B 1 195 ? -16.391 24.281 1.921 1 95.5 195 SER B CA 1
ATOM 3651 C C . SER B 1 195 ? -17.25 23.062 1.582 1 95.5 195 SER B C 1
ATOM 3653 O O . SER B 1 195 ? -17.25 22.078 2.328 1 95.5 195 SER B O 1
ATOM 3655 N N . VAL B 1 196 ? -17.922 23.094 0.489 1 96.62 196 VAL B N 1
ATOM 3656 C CA . VAL B 1 196 ? -18.844 22.047 0.078 1 96.62 196 VAL B CA 1
ATOM 3657 C C . VAL B 1 196 ? -18.094 20.734 -0.125 1 96.62 196 VAL B C 1
ATOM 3659 O O . VAL B 1 196 ? -18.516 19.672 0.345 1 96.62 196 VAL B O 1
ATOM 3662 N N . GLU B 1 197 ? -16.938 20.797 -0.818 1 95.69 197 GLU B N 1
ATOM 3663 C CA . GLU B 1 197 ? -16.156 19.609 -1.111 1 95.69 197 GLU B CA 1
ATOM 3664 C C . GLU B 1 197 ? -15.633 18.969 0.169 1 95.69 197 GLU B C 1
ATOM 3666 O O . GLU B 1 197 ? -15.688 17.75 0.327 1 95.69 197 GLU B O 1
ATOM 3671 N N . THR B 1 198 ? -15.18 19.781 1.054 1 95.56 198 THR B N 1
ATOM 3672 C CA . THR B 1 198 ? -14.602 19.266 2.287 1 95.56 198 THR B CA 1
ATOM 3673 C C . THR B 1 198 ? -15.688 18.656 3.172 1 95.56 198 THR B C 1
ATOM 3675 O O . THR B 1 198 ? -15.477 17.609 3.793 1 95.56 198 THR B O 1
ATOM 3678 N N . THR B 1 199 ? -16.781 19.266 3.213 1 96.69 199 THR B N 1
ATOM 3679 C CA . THR B 1 199 ? -17.891 18.734 4.004 1 96.69 199 THR B CA 1
ATOM 3680 C C . THR B 1 199 ? -18.328 17.375 3.465 1 96.69 199 THR B C 1
ATOM 3682 O O . THR B 1 199 ? -18.703 16.484 4.234 1 96.69 199 THR B O 1
ATOM 3685 N N . GLN B 1 200 ? -18.297 17.219 2.186 1 97.19 200 GLN B N 1
ATOM 3686 C CA . GLN B 1 200 ? -18.641 15.938 1.58 1 97.19 200 GLN B CA 1
ATOM 3687 C C . GLN B 1 200 ? -17.625 14.867 1.944 1 97.19 200 GLN B C 1
ATOM 3689 O O . GLN B 1 200 ? -17.984 13.734 2.252 1 97.19 200 GLN B O 1
ATOM 3694 N N . VAL B 1 201 ? -16.375 15.273 1.91 1 95.19 201 VAL B N 1
ATOM 3695 C CA . VAL B 1 201 ? -15.312 14.344 2.285 1 95.19 201 VAL B CA 1
ATOM 3696 C C . VAL B 1 201 ? -15.484 13.922 3.742 1 95.19 201 VAL B C 1
ATOM 3698 O O . VAL B 1 201 ? -15.383 12.734 4.066 1 95.19 201 VAL B O 1
ATOM 3701 N N . LEU B 1 202 ? -15.781 14.859 4.613 1 95.62 202 LEU B N 1
ATOM 3702 C CA . LEU B 1 202 ? -15.969 14.57 6.031 1 95.62 202 LEU B CA 1
ATOM 3703 C C . LEU B 1 202 ? -17.172 13.664 6.246 1 95.62 202 LEU B C 1
ATOM 3705 O O . LEU B 1 202 ? -17.141 12.766 7.09 1 95.62 202 LEU B O 1
ATOM 3709 N N . ALA B 1 203 ? -18.172 13.852 5.48 1 97.25 203 ALA B N 1
ATOM 3710 C CA . ALA B 1 203 ? -19.344 13 5.574 1 97.25 203 ALA B CA 1
ATOM 3711 C C . ALA B 1 203 ? -19.031 11.57 5.164 1 97.25 203 ALA B C 1
ATOM 3713 O O . ALA B 1 203 ? -19.484 10.617 5.805 1 97.25 203 ALA B O 1
ATOM 3714 N N . GLU B 1 204 ? -18.25 11.438 4.113 1 96.56 204 GLU B N 1
ATOM 3715 C CA . GLU B 1 204 ? -17.859 10.117 3.65 1 96.56 204 GLU B CA 1
ATOM 3716 C C . GLU B 1 204 ? -16.984 9.414 4.684 1 96.56 204 GLU B C 1
ATOM 3718 O O . GLU B 1 204 ? -17.094 8.195 4.875 1 96.56 204 GLU B O 1
ATOM 3723 N N . LEU B 1 205 ? -16.125 10.164 5.316 1 95.94 205 LEU B N 1
ATOM 3724 C CA . LEU B 1 205 ? -15.289 9.609 6.379 1 95.94 205 LEU B CA 1
ATOM 3725 C C . LEU B 1 205 ? -16.141 9.148 7.551 1 95.94 205 LEU B C 1
ATOM 3727 O O . LEU B 1 205 ? -15.914 8.07 8.109 1 95.94 205 LEU B O 1
ATOM 3731 N N . GLN B 1 206 ? -17.094 9.898 7.871 1 96.62 206 GLN B N 1
ATOM 3732 C CA . GLN B 1 206 ? -17.984 9.531 8.961 1 96.62 206 GLN B CA 1
ATOM 3733 C C . GLN B 1 206 ? -18.781 8.266 8.625 1 96.62 206 GLN B C 1
ATOM 3735 O O . GLN B 1 206 ? -18.969 7.402 9.484 1 96.62 206 GLN B O 1
ATOM 3740 N N . LYS B 1 207 ? -19.188 8.172 7.438 1 96.56 207 LYS B N 1
ATOM 3741 C CA . LYS B 1 207 ? -19.906 6.977 6.996 1 96.56 207 LYS B CA 1
ATOM 3742 C C . LYS B 1 207 ? -19.031 5.734 7.129 1 96.56 207 LYS B C 1
ATOM 3744 O O . LYS B 1 207 ? -19.531 4.633 7.367 1 96.56 207 LYS B O 1
ATOM 3749 N N . ALA B 1 208 ? -17.75 5.965 6.98 1 95.12 208 ALA B N 1
ATOM 3750 C CA . ALA B 1 208 ? -16.797 4.859 7.082 1 95.12 208 ALA B CA 1
ATOM 3751 C C . ALA B 1 208 ? -16.438 4.582 8.539 1 95.12 208 ALA B C 1
ATOM 3753 O O . ALA B 1 208 ? -15.57 3.742 8.82 1 95.12 208 ALA B O 1
ATOM 3754 N N . GLY B 1 209 ? -16.984 5.375 9.5 1 95.19 209 GLY B N 1
ATOM 3755 C CA . GLY B 1 209 ? -16.75 5.148 10.914 1 95.19 209 GLY B CA 1
ATOM 3756 C C . GLY B 1 209 ? -15.578 5.926 11.469 1 95.19 209 GLY B C 1
ATOM 3757 O O . GLY B 1 209 ? -15.07 5.609 12.547 1 95.19 209 GLY B O 1
ATOM 3758 N N . ILE B 1 210 ? -15.117 6.824 10.781 1 94.19 210 ILE B N 1
ATOM 3759 C CA . ILE B 1 210 ? -13.992 7.641 11.219 1 94.19 210 ILE B CA 1
ATOM 3760 C C . ILE B 1 210 ? -14.5 8.875 11.953 1 94.19 210 ILE B C 1
ATOM 3762 O O . ILE B 1 210 ? -15.383 9.586 11.453 1 94.19 210 ILE B O 1
ATOM 3766 N N . ASP B 1 211 ? -14.016 9.102 13.078 1 94.31 211 ASP B N 1
ATOM 3767 C CA . ASP B 1 211 ? -14.391 10.273 13.875 1 94.31 211 ASP B CA 1
ATOM 3768 C C . ASP B 1 211 ? -13.703 11.531 13.344 1 94.31 211 ASP B C 1
ATOM 3770 O O . ASP B 1 211 ? -12.555 11.805 13.68 1 94.31 211 ASP B O 1
ATOM 3774 N N . THR B 1 212 ? -14.422 12.297 12.656 1 93.31 212 THR B N 1
ATOM 3775 C CA . THR B 1 212 ? -13.852 13.469 12.008 1 93.31 212 THR B CA 1
ATOM 3776 C C . THR B 1 212 ? -13.594 14.586 13.023 1 93.31 212 THR B C 1
ATOM 3778 O O . THR B 1 212 ? -12.734 15.438 12.812 1 93.31 212 THR B O 1
ATOM 3781 N N . VAL B 1 213 ? -14.328 14.625 14.094 1 93 213 VAL B N 1
ATOM 3782 C CA . VAL B 1 213 ? -14.109 15.602 15.148 1 93 213 VAL B CA 1
ATOM 3783 C C . VAL B 1 213 ? -12.758 15.344 15.82 1 93 213 VAL B C 1
ATOM 3785 O O . VAL B 1 213 ? -11.992 16.281 16.062 1 93 213 VAL B O 1
ATOM 3788 N N . GLN B 1 214 ? -12.609 14.078 16.094 1 91 214 GLN B N 1
ATOM 3789 C CA . GLN B 1 214 ? -11.32 13.703 16.656 1 91 214 GLN B CA 1
ATOM 3790 C C . GLN B 1 214 ? -10.172 14.039 15.711 1 91 214 GLN B C 1
ATOM 3792 O O . GLN B 1 214 ? -9.133 14.539 16.125 1 91 214 GLN B O 1
ATOM 3797 N N . LEU B 1 215 ? -10.375 13.734 14.469 1 90.44 215 LEU B N 1
ATOM 3798 C CA . LEU B 1 215 ? -9.359 14.031 13.461 1 90.44 215 LEU B CA 1
ATOM 3799 C C . LEU B 1 215 ? -9.07 15.523 13.406 1 90.44 215 LEU B C 1
ATOM 3801 O O . LEU B 1 215 ? -7.91 15.938 13.391 1 90.44 215 LEU B O 1
ATOM 3805 N N . ASP B 1 216 ? -10.07 16.297 13.383 1 91.06 216 ASP B N 1
ATOM 3806 C CA . ASP B 1 216 ? -9.922 17.75 13.406 1 91.06 216 ASP B CA 1
ATOM 3807 C C . ASP B 1 216 ? -9.195 18.203 14.664 1 91.06 216 ASP B C 1
ATOM 3809 O O . ASP B 1 216 ? -8.32 19.078 14.602 1 91.06 216 ASP B O 1
ATOM 3813 N N . GLY B 1 217 ? -9.562 17.609 15.781 1 89.25 217 GLY B N 1
ATOM 3814 C CA . GLY B 1 217 ? -8.906 17.922 17.031 1 89.25 217 GLY B CA 1
ATOM 3815 C C . GLY B 1 217 ? -7.406 17.688 17 1 89.25 217 GLY B C 1
ATOM 3816 O O . GLY B 1 217 ? -6.629 18.5 17.5 1 89.25 217 GLY B O 1
ATOM 3817 N N . ILE B 1 218 ? -7.051 16.625 16.438 1 87.44 218 ILE B N 1
ATOM 3818 C CA . ILE B 1 218 ? -5.637 16.281 16.344 1 87.44 218 ILE B CA 1
ATOM 3819 C C . ILE B 1 218 ? -4.91 17.297 15.477 1 87.44 218 ILE B C 1
ATOM 3821 O O . ILE B 1 218 ? -3.809 17.75 15.82 1 87.44 218 ILE B O 1
ATOM 3825 N N . ILE B 1 219 ? -5.539 17.703 14.375 1 89.56 219 ILE B N 1
ATOM 3826 C CA . ILE B 1 219 ? -4.949 18.672 13.469 1 89.56 219 ILE B CA 1
ATOM 3827 C C . ILE B 1 219 ? -4.789 20.016 14.188 1 89.56 219 ILE B C 1
ATOM 3829 O O . ILE B 1 219 ? -3.723 20.625 14.141 1 89.56 219 ILE B O 1
ATOM 3833 N N . ARG B 1 220 ? -5.75 20.422 14.844 1 90.38 220 ARG B N 1
ATOM 3834 C CA . ARG B 1 220 ? -5.727 21.688 15.562 1 90.38 220 ARG B CA 1
ATOM 3835 C C . ARG B 1 220 ? -4.684 21.672 16.672 1 90.38 220 ARG B C 1
ATOM 3837 O O . ARG B 1 220 ? -4 22.672 16.906 1 90.38 220 ARG B O 1
ATOM 3844 N N . GLU B 1 221 ? -4.59 20.578 17.328 1 87.44 221 GLU B N 1
ATOM 3845 C CA . GLU B 1 221 ? -3.592 20.438 18.391 1 87.44 221 GLU B CA 1
ATOM 3846 C C . GLU B 1 221 ? -2.178 20.5 17.812 1 87.44 221 GLU B C 1
ATOM 3848 O O . GLU B 1 221 ? -1.308 21.172 18.375 1 87.44 221 GLU B O 1
ATOM 3853 N N . LEU B 1 222 ? -1.982 19.859 16.766 1 88.06 222 LEU B N 1
ATOM 3854 C CA . LEU B 1 222 ? -0.66 19.812 16.156 1 88.06 222 LEU B CA 1
ATOM 3855 C C . LEU B 1 222 ? -0.201 21.203 15.75 1 88.06 222 LEU B C 1
ATOM 3857 O O . LEU B 1 222 ? 0.968 21.562 15.93 1 88.06 222 LEU B O 1
ATOM 3861 N N . PHE B 1 223 ? -1.133 22.047 15.242 1 90.69 223 PHE B N 1
ATOM 3862 C CA . PHE B 1 223 ? -0.754 23.344 14.703 1 90.69 223 PHE B CA 1
ATOM 3863 C C . PHE B 1 223 ? -1.046 24.453 15.711 1 90.69 223 PHE B C 1
ATOM 3865 O O . PHE B 1 223 ? -0.861 25.641 15.406 1 90.69 223 PHE B O 1
ATOM 3872 N N . GLY B 1 224 ? -1.493 24.016 16.859 1 87.5 224 GLY B N 1
ATOM 3873 C CA . GLY B 1 224 ? -1.778 24.984 17.906 1 87.5 224 GLY B CA 1
ATOM 3874 C C . GLY B 1 224 ? -3.002 25.828 17.625 1 87.5 224 GLY B C 1
ATOM 3875 O O . GLY B 1 224 ? -3.043 27.016 17.969 1 87.5 224 GLY B O 1
ATOM 3876 N N . TRP B 1 225 ? -3.928 25.344 16.828 1 89.81 225 TRP B N 1
ATOM 3877 C CA . TRP B 1 225 ? -5.129 26.078 16.453 1 89.81 225 TRP B CA 1
ATOM 3878 C C . TRP B 1 225 ? -6.246 25.859 17.469 1 89.81 225 TRP B C 1
ATOM 3880 O O . TRP B 1 225 ? -7.371 26.328 17.266 1 89.81 225 TRP B O 1
ATOM 3890 N N . ASN B 1 226 ? -5.988 25.203 18.531 1 80.06 226 ASN B N 1
ATOM 3891 C CA . ASN B 1 226 ? -7.016 24.984 19.531 1 80.06 226 ASN B CA 1
ATOM 3892 C C . ASN B 1 226 ? -7.438 26.297 20.203 1 80.06 226 ASN B C 1
ATOM 3894 O O . ASN B 1 226 ? -6.625 27.203 20.344 1 80.06 226 ASN B O 1
ATOM 3898 N N . VAL B 1 227 ? -8.672 26.844 20.094 1 58.09 227 VAL B N 1
ATOM 3899 C CA . VAL B 1 227 ? -9.18 28.047 20.734 1 58.09 227 VAL B CA 1
ATOM 3900 C C . VAL B 1 227 ? -8.812 28.047 22.219 1 58.09 227 VAL B C 1
ATOM 3902 O O . VAL B 1 227 ? -9.016 27.031 22.906 1 58.09 227 VAL B O 1
ATOM 3905 N N . VAL B 1 228 ? -7.781 28.656 22.516 1 45.06 228 VAL B N 1
ATOM 3906 C CA . VAL B 1 228 ? -7.641 28.953 23.922 1 45.06 228 VAL B CA 1
ATOM 3907 C C . VAL B 1 228 ? -8.992 29.391 24.5 1 45.06 228 VAL B C 1
ATOM 3909 O O . VAL B 1 228 ? -9.648 30.281 23.953 1 45.06 228 VAL B O 1
ATOM 3912 N N . ASN B 1 229 ? -9.773 28.5 24.875 1 38.75 229 ASN B N 1
ATOM 3913 C CA . ASN B 1 229 ? -10.766 29.109 25.766 1 38.75 229 ASN B CA 1
ATOM 3914 C C . ASN B 1 229 ? -10.148 30.219 26.609 1 38.75 229 ASN B C 1
ATOM 3916 O O . ASN B 1 229 ? -9.258 29.969 27.422 1 38.75 229 ASN B O 1
ATOM 3920 N N . GLY B 1 230 ? -9.695 31.328 26.062 1 33.81 230 GLY B N 1
ATOM 3921 C CA . GLY B 1 230 ? -9.578 32.438 26.984 1 33.81 230 GLY B CA 1
ATOM 3922 C C . GLY B 1 230 ? -10.547 32.344 28.156 1 33.81 230 GLY B C 1
ATOM 3923 O O . GLY B 1 230 ? -11.664 32.844 28.078 1 33.81 230 GLY B O 1
ATOM 3924 N N . THR B 1 231 ? -10.773 31.203 28.688 1 34.09 231 THR B N 1
ATOM 3925 C CA . THR B 1 231 ? -11.258 31.453 30.047 1 34.09 231 THR B CA 1
ATOM 3926 C C . THR B 1 231 ? -10.367 32.469 30.766 1 34.09 231 THR B C 1
ATOM 3928 O O . THR B 1 231 ? -9.188 32.219 31.016 1 34.09 231 THR B O 1
ATOM 3931 N N . VAL B 1 232 ? -10.328 33.75 30.375 1 32.25 232 VAL B N 1
ATOM 3932 C CA . VAL B 1 232 ? -10.156 34.812 31.359 1 32.25 232 VAL B CA 1
ATOM 3933 C C . VAL B 1 232 ? -10.531 34.281 32.75 1 32.25 232 VAL B C 1
ATOM 3935 O O . VAL B 1 232 ? -11.695 33.969 33 1 32.25 232 VAL B O 1
ATOM 3938 N N . GLU B 1 233 ? -9.859 33.281 33.188 1 32.84 233 GLU B N 1
ATOM 3939 C CA . GLU B 1 233 ? -9.93 33.219 34.656 1 32.84 233 GLU B CA 1
ATOM 3940 C C . GLU B 1 233 ? -10.062 34.625 35.25 1 32.84 233 GLU B C 1
ATOM 3942 O O . GLU B 1 233 ? -9.18 35.469 35.062 1 32.84 233 GLU B O 1
ATOM 3947 N N . ALA B 1 234 ? -11.227 35.125 35.219 1 31.17 234 ALA B N 1
ATOM 3948 C CA . ALA B 1 234 ? -11.57 36.188 36.156 1 31.17 234 ALA B CA 1
ATOM 3949 C C . ALA B 1 234 ? -10.664 36.156 37.375 1 31.17 234 ALA B C 1
ATOM 3951 O O . ALA B 1 234 ? -10.578 35.125 38.062 1 31.17 234 ALA B O 1
ATOM 3952 N N . THR B 1 235 ? -9.328 36.625 37.281 1 29.72 235 THR B N 1
ATOM 3953 C CA . THR B 1 235 ? -8.664 37.062 38.531 1 29.72 235 THR B CA 1
ATOM 3954 C C . THR B 1 235 ? -9.695 37.375 39.594 1 29.72 235 THR B C 1
ATOM 3956 O O . THR B 1 235 ? -10.43 38.375 39.5 1 29.72 235 THR B O 1
ATOM 3959 N N . THR B 1 236 ? -10.547 36.375 39.812 1 29.03 236 THR B N 1
ATOM 3960 C CA . THR B 1 236 ? -11.203 36.625 41.094 1 29.03 236 THR B CA 1
ATOM 3961 C C . THR B 1 236 ? -10.281 37.375 42.062 1 29.03 236 THR B C 1
ATOM 3963 O O . THR B 1 236 ? -9.195 36.875 42.375 1 29.03 236 THR B O 1
ATOM 3966 N N . ALA B 1 237 ? -10.266 38.719 41.812 1 30.52 237 ALA B N 1
ATOM 3967 C CA . ALA B 1 237 ? -9.711 39.688 42.719 1 30.52 237 ALA B CA 1
ATOM 3968 C C . ALA B 1 237 ? -9.445 39.062 44.094 1 30.52 237 ALA B C 1
ATOM 3970 O O . ALA B 1 237 ? -10.148 38.156 44.5 1 30.52 237 ALA B O 1
ATOM 3971 N N . ALA B 1 238 ? -8.055 38.844 44.344 1 31.47 238 ALA B N 1
ATOM 3972 C CA . ALA B 1 238 ? -7.773 38.562 45.75 1 31.47 238 ALA B CA 1
ATOM 3973 C C . ALA B 1 238 ? -8.93 39 46.625 1 31.47 238 ALA B C 1
ATOM 3975 O O . ALA B 1 238 ? -9.602 40 46.344 1 31.47 238 ALA B O 1
ATOM 3976 N N . PRO B 1 239 ? -9.688 38.031 47.156 1 28.34 239 PRO B N 1
ATOM 3977 C CA . PRO B 1 239 ? -10.641 38.625 48.094 1 28.34 239 PRO B CA 1
ATOM 3978 C C . PRO B 1 239 ? -10.164 39.969 48.656 1 28.34 239 PRO B C 1
ATOM 3980 O O . PRO B 1 239 ? -8.961 40.188 48.781 1 28.34 239 PRO B O 1
ATOM 3983 N N . GLY B 1 240 ? -10.828 41.125 48.125 1 25.38 240 GLY B N 1
ATOM 3984 C CA . GLY B 1 240 ? -10.617 42.5 48.594 1 25.38 240 GLY B CA 1
ATOM 3985 C C . GLY B 1 240 ? -9.906 42.562 49.938 1 25.38 240 GLY B C 1
ATOM 3986 O O . GLY B 1 240 ? -10.031 41.656 50.75 1 25.38 240 GLY B O 1
ATOM 3987 N N . ILE B 1 241 ? -8.445 42.781 49.875 1 28.39 241 ILE B N 1
ATOM 3988 C CA . ILE B 1 241 ? -7.957 43.156 51.188 1 28.39 241 ILE B CA 1
ATOM 3989 C C . ILE B 1 241 ? -9.125 43.656 52.031 1 28.39 241 ILE B C 1
ATOM 3991 O O . ILE B 1 241 ? -9.875 44.531 51.625 1 28.39 241 ILE B O 1
ATOM 3995 N N . PRO B 1 242 ? -9.672 42.594 52.812 1 27.33 242 PRO B N 1
ATOM 3996 C CA . PRO B 1 242 ? -10.75 43.125 53.656 1 27.33 242 PRO B CA 1
ATOM 3997 C C . PRO B 1 242 ? -10.602 44.625 53.969 1 27.33 242 PRO B C 1
ATOM 3999 O O . PRO B 1 242 ? -9.484 45.094 54.156 1 27.33 242 PRO B O 1
ATOM 4002 N N . ALA B 1 243 ? -11.391 45.438 53.062 1 26.86 243 ALA B N 1
ATOM 4003 C CA . ALA B 1 243 ? -11.477 46.875 53.312 1 26.86 243 ALA B CA 1
ATOM 4004 C C . ALA B 1 243 ? -11.102 47.219 54.75 1 26.86 243 ALA B C 1
ATOM 4006 O O . ALA B 1 243 ? -11.375 46.438 55.688 1 26.86 243 ALA B O 1
ATOM 4007 N N . ALA B 1 244 ? -9.805 47.719 54.938 1 28 244 ALA B N 1
ATOM 4008 C CA . ALA B 1 244 ? -9.492 48.125 56.312 1 28 244 ALA B CA 1
ATOM 4009 C C . ALA B 1 244 ? -10.758 48.469 57.094 1 28 244 ALA B C 1
ATOM 4011 O O . ALA B 1 244 ? -11.75 48.906 56.5 1 28 244 ALA B O 1
ATOM 4012 N N . PRO B 1 245 ? -11.086 47.656 58.219 1 25.89 245 PRO B N 1
ATOM 4013 C CA . PRO B 1 245 ? -12.258 48.031 59.031 1 25.89 245 PRO B CA 1
ATOM 4014 C C . PRO B 1 245 ? -12.523 49.562 59 1 25.89 245 PRO B C 1
ATOM 4016 O O . PRO B 1 245 ? -11.688 50.344 59.469 1 25.89 245 PRO B O 1
ATOM 4019 N N . THR B 1 246 ? -12.938 50 57.656 1 23.77 246 THR B N 1
ATOM 4020 C CA . THR B 1 246 ? -13.203 51.438 57.688 1 23.77 246 THR B CA 1
ATOM 4021 C C . THR B 1 246 ? -13.75 51.844 59.062 1 23.77 246 THR B C 1
ATOM 4023 O O . THR B 1 246 ? -14.547 51.125 59.656 1 23.77 246 THR B O 1
ATOM 4026 N N . VAL B 1 247 ? -13.141 52.938 59.438 1 22.66 247 VAL B N 1
ATOM 4027 C CA . VAL B 1 247 ? -13.422 53.625 60.719 1 22.66 247 VAL B CA 1
ATOM 4028 C C . VAL B 1 247 ? -14.93 53.719 60.938 1 22.66 247 VAL B C 1
ATOM 4030 O O . VAL B 1 247 ? -15.688 53.875 59.969 1 22.66 247 VAL B O 1
ATOM 4033 N N . ILE B 1 248 ? -15.383 53.188 62 1 23.97 248 ILE B N 1
ATOM 4034 C CA . ILE B 1 248 ? -16.625 53.125 62.75 1 23.97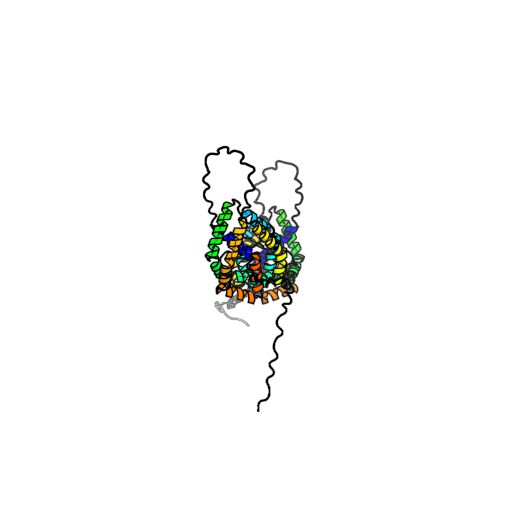 248 ILE B CA 1
ATOM 4035 C C . ILE B 1 248 ? -17.344 54.469 62.656 1 23.97 248 ILE B C 1
ATOM 4037 O O . ILE B 1 248 ? -16.969 55.438 63.312 1 23.97 248 ILE B O 1
ATOM 4041 N N . PRO B 1 249 ? -17.359 55.188 61.281 1 20.73 249 PRO B N 1
ATOM 4042 C CA . PRO B 1 249 ? -17.906 56.438 61.75 1 20.73 249 PRO B CA 1
ATOM 4043 C C . PRO B 1 249 ? -19.141 56.281 62.625 1 20.73 249 PRO B C 1
ATOM 4045 O O . PRO B 1 249 ? -19.828 55.25 62.531 1 20.73 249 PRO B O 1
ATOM 4048 N N . GLY B 1 250 ? -19.312 57.25 63.5 1 21.48 250 GLY B N 1
ATOM 4049 C CA . GLY B 1 250 ? -20.141 57.594 64.688 1 21.48 250 GLY B CA 1
ATOM 4050 C C . GLY B 1 250 ? -21.609 57.781 64.312 1 21.48 250 GLY B C 1
ATOM 4051 O O . GLY B 1 250 ? -22.391 58.25 65.125 1 21.48 250 GLY B O 1
ATOM 4052 N N . ALA B 1 251 ? -21.875 57.5 62.812 1 22.33 251 ALA B N 1
ATOM 4053 C CA . ALA B 1 251 ? -22.906 58.469 62.5 1 22.33 251 ALA B CA 1
ATOM 4054 C C . ALA B 1 251 ? -24.062 58.406 63.5 1 22.33 251 ALA B C 1
ATOM 4056 O O . ALA B 1 251 ? -24.25 57.375 64.188 1 22.33 251 ALA B O 1
ATOM 4057 N N . VAL B 1 252 ? -24.875 59.375 63.062 1 21.17 252 VAL B N 1
ATOM 4058 C CA . VAL B 1 252 ? -25.859 60.25 63.688 1 21.17 252 VAL B CA 1
ATOM 4059 C C . VAL B 1 252 ? -27.094 59.438 64.062 1 21.17 252 VAL B C 1
ATOM 4061 O O . VAL B 1 252 ? -27.5 58.531 63.344 1 21.17 252 VAL B O 1
ATOM 4064 N N . LEU B 1 253 ? -27.344 59.75 65.188 1 20.3 253 LEU B N 1
ATOM 4065 C CA . LEU B 1 253 ? -28.406 59.375 66.125 1 20.3 253 LEU B CA 1
ATOM 4066 C C . LEU B 1 253 ? -29.781 59.531 65.438 1 20.3 253 LEU B C 1
ATOM 4068 O O . LEU B 1 253 ? -30.656 58.688 65.625 1 20.3 253 LEU B O 1
ATOM 4072 N N . PRO B 1 254 ? -29.984 60.688 64.562 1 20.36 254 PRO B N 1
ATOM 4073 C CA . PRO B 1 254 ? -30.984 61.375 65.438 1 20.36 254 PRO B CA 1
ATOM 4074 C C . PRO B 1 254 ? -32.375 60.781 65.25 1 20.36 254 PRO B C 1
ATOM 4076 O O . PRO B 1 254 ? -32.625 59.969 64.312 1 20.36 254 PRO B O 1
ATOM 4079 N N . PRO B 1 255 ? -33.438 61.688 64.688 1 20.69 255 PRO B N 1
ATOM 4080 C CA . PRO B 1 255 ? -34.625 61.938 65.5 1 20.69 255 PRO B CA 1
ATOM 4081 C C . PRO B 1 255 ? -35.781 60.969 65.188 1 20.69 255 PRO B C 1
ATOM 4083 O O . PRO B 1 255 ? -35.781 60.312 64.188 1 20.69 255 PRO B O 1
ATOM 4086 N N . VAL B 1 256 ? -36.75 60.938 65.938 1 19.23 256 VAL B N 1
ATOM 4087 C CA . VAL B 1 256 ? -37.906 60.438 66.688 1 19.23 256 VAL B CA 1
ATOM 4088 C C . VAL B 1 256 ? -39.156 60.469 65.812 1 19.23 256 VAL B C 1
ATOM 4090 O O . VAL B 1 256 ? -40.188 59.906 66.125 1 19.23 256 VAL B O 1
ATOM 4093 N N . ASN B 1 257 ? -39.344 60.688 64.188 1 20.77 257 ASN B N 1
ATOM 4094 C CA . ASN B 1 257 ? -40.719 61.156 64.25 1 20.77 257 ASN B CA 1
ATOM 4095 C C . ASN B 1 257 ? -41.625 60.188 64.938 1 20.77 257 ASN B C 1
ATOM 4097 O O . ASN B 1 257 ? -41.438 58.969 64.875 1 20.77 257 ASN B O 1
ATOM 4101 N N . THR B 1 258 ? -42.625 60.781 66 1 19 258 THR B N 1
ATOM 4102 C CA . THR B 1 258 ? -43.875 60.781 66.75 1 19 258 THR B CA 1
ATOM 4103 C C . THR B 1 258 ? -45.094 60.656 65.812 1 19 258 THR B C 1
ATOM 4105 O O . THR B 1 258 ? -46.219 60.531 66.25 1 19 258 THR B O 1
ATOM 4108 N N . VAL B 1 259 ? -45.375 60.656 64.5 1 21.62 259 VAL B N 1
ATOM 4109 C CA . VAL B 1 259 ? -46.781 61 64.375 1 21.62 259 VAL B CA 1
ATOM 4110 C C . VAL B 1 259 ? -47.625 60 65.25 1 21.62 259 VAL B C 1
ATOM 4112 O O . VAL B 1 259 ? -47.219 58.844 65.375 1 21.62 259 VAL B O 1
ATOM 4115 N N . PRO B 1 260 ? -48.781 60.594 65.75 1 20.72 260 PRO B N 1
ATOM 4116 C CA . PRO B 1 260 ? -50.031 61.094 66.312 1 20.72 260 PRO B CA 1
ATOM 4117 C C . PRO B 1 260 ? -51.25 60.312 65.812 1 20.72 260 PRO B C 1
ATOM 4119 O O . PRO B 1 260 ? -51.125 59.562 64.812 1 20.72 260 PRO B O 1
ATOM 4122 N N . VAL B 1 261 ? -52.375 61.062 66.062 1 20.39 261 VAL B N 1
ATOM 4123 C CA . VAL B 1 261 ? -53.75 61.438 66.438 1 20.39 261 VAL B CA 1
ATOM 4124 C C . VAL B 1 261 ? -54.531 61.719 65.125 1 20.39 261 VAL B C 1
ATOM 4126 O O . VAL B 1 261 ? -54.312 62.719 64.438 1 20.39 261 VAL B O 1
ATOM 4129 N N . VAL B 1 262 ? -54.406 61.438 63.875 1 22.5 262 VAL B N 1
ATOM 4130 C CA . VAL B 1 262 ? -55.719 61.562 63.281 1 22.5 262 VAL B CA 1
ATOM 4131 C C . VAL B 1 262 ? -56.688 60.625 63.969 1 22.5 262 VAL B C 1
ATOM 4133 O O . VAL B 1 262 ? -56.406 59.438 64.188 1 22.5 262 VAL B O 1
ATOM 4136 N N . VAL B 1 263 ? -57.75 61.625 64.312 1 21.38 263 VAL B N 1
ATOM 4137 C CA . VAL B 1 263 ? -59 62.312 64.062 1 21.38 263 VAL B CA 1
ATOM 4138 C C . VAL B 1 263 ? -59.188 62.438 62.531 1 21.38 263 VAL B C 1
ATOM 4140 O O . VAL B 1 263 ? -58.219 62.625 61.781 1 21.38 263 VAL B O 1
#

Solvent-accessible surface area (backbone atoms only — not comparable to full-atom values): 30463 Å² total; per-residue (Å²): 95,68,60,51,44,40,40,51,40,38,52,52,26,56,58,46,65,68,59,69,62,74,71,78,78,68,76,78,82,83,78,77,79,74,71,83,70,68,90,68,69,74,69,74,73,35,48,35,57,57,51,49,58,56,50,66,64,40,41,58,68,65,42,49,50,51,51,44,46,32,57,47,44,24,70,40,43,36,46,50,36,25,49,62,31,26,63,54,27,47,52,34,48,50,56,52,65,64,32,64,72,51,44,53,50,46,50,51,50,49,51,47,30,58,71,48,71,45,83,71,69,61,69,81,71,59,41,75,36,54,80,54,67,91,44,78,63,48,42,76,70,58,61,46,53,67,40,46,56,59,55,46,42,76,29,43,41,60,68,61,50,50,52,50,49,52,55,47,40,72,64,66,47,57,51,25,54,51,48,53,57,55,48,61,43,45,62,58,49,53,54,47,58,66,31,71,43,34,42,50,42,51,49,53,37,41,74,57,69,40,62,57,67,60,52,50,49,52,53,25,55,74,59,62,56,56,75,65,71,70,62,65,62,62,70,61,57,60,67,66,60,64,66,60,67,68,69,58,76,68,82,72,79,75,78,79,78,77,91,98,89,86,122,91,67,60,52,43,39,41,50,38,35,52,51,27,55,59,46,66,69,60,70,66,77,70,80,78,71,77,76,80,83,81,71,79,75,72,84,70,70,91,66,72,74,71,74,75,34,50,36,56,58,51,48,57,56,53,67,64,40,42,57,68,66,42,49,50,49,51,46,46,32,57,46,43,24,69,40,43,37,46,50,37,25,49,63,32,26,63,52,27,46,50,34,48,50,55,53,64,64,31,65,72,52,44,52,51,48,50,51,51,51,51,48,30,59,70,48,71,46,84,70,69,57,69,78,70,59,38,77,36,55,81,55,65,92,45,79,62,49,43,76,71,56,60,46,54,68,40,47,58,61,54,46,42,76,31,43,42,60,67,60,51,49,52,49,50,53,55,46,40,71,65,66,47,59,51,24,54,52,48,52,57,55,47,62,44,46,62,57,49,54,54,47,58,66,31,71,44,35,44,50,42,50,50,54,38,42,74,57,70,41,61,58,66,60,51,48,48,52,53,26,56,75,59,63,56,57,75,68,72,73,65,68,68,69,72,67,60,66,76,63,70,70,68,67,84,66,75,76,71,78,73,80,79,76,85,70,95,66,98,86,79,79,128

InterPro domains:
  IPR010629 Insect allergen-related [PF06757] (46-215)
  IPR010629 Insect allergen-related [PTHR21163] (38-261)

Radius of gyration: 39.26 Å; Cα contacts (8 Å, |Δi|>4): 462; chains: 2; bounding box: 105×145×141 Å

Sequence (526 aa):
MAIALDWLIVITLVSGSLALWSPQVVPPPGGLFPQPPPATLAPPPTLSKDLEEIQRLIQSKPLNQLLVRYLINDAQFQAFVRTINSNVAVTARWRLLSQPELILFLQWTSQQLLASGDSFELKEQRLKVSLLNEFP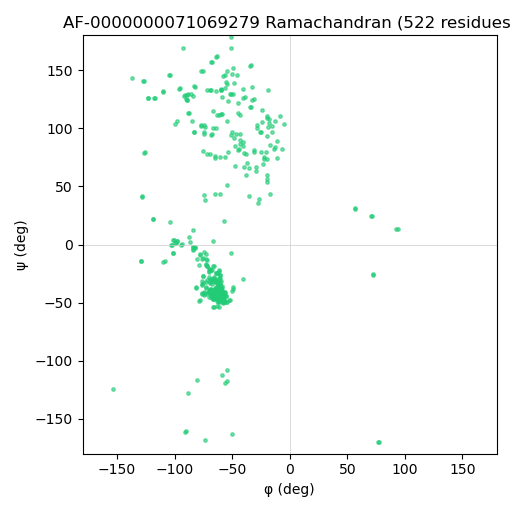YWSGTVFGWQGFLNEVQLYFPLYAIRAHIDAKVLQQGIFAQFWSRLQGLRVMYERWLNSVETTQVLAELQKAGIDTVQLDGIIRELFGWNVVNGTVEATTAAPGIPAAPTVIPGAVLPPVNTVPVVVMAIALDWLIVITLVSGSLALWSPQVVPPPGGLFPQPPPATLAPPPTLSKDLEEIQRLIQSKPLNQLLVRYLINDAQFQAFVRTINSNVAVTARWRLLSQPELILFLQWTSQQLLASGDSFELKEQRLKVSLLNEFPYWSGTVFGWQGFLNEVQLYFPLYAIRAHIDAKVLQQGIFAQFWSRLQGLRVMYERWLNSVETTQVLAELQKAGIDTVQLDGIIRELFGWNVVNGTVEATTAAPGIPAAPTVIPGAVLPPVNTVPVVV

Foldseek 3Di:
DCVVCCLVLVLLQVVLVVPPPPPDPPPDDDDDPDDPPPPPPPPFDAPLNLVVVLVVLFQVPVLLVLLQLCCLAPQLSVLLVPLCVDPLNVVLSVVLSPDPLNVVLSVVVSVRCVVVVDPNHPPNDDHDYDNDDPDPCSNVQDDHPVSSVVVSCVRVVLVVSVVSLVVVLVVVTPSVVSLVSLLVCLVVVVVSCPDPSNVVSLVSSVVSVHDVVVVVVSSCSSSVVPPPPVPPVPVPVPVVVVVPPVVPPPPDDDPPPPDDDDD/DCCVCCLVVVLLQVVVVVPPPPPPPPPDDDPPPDDPDPPPPPPFDAPLNLVVVLVVLFQVPVLLVLLQLCCLAPQLSVLLVCLCVDPLNVVLSVVLSPDPLNVVLSVVVSVRCVVNVDPNRSPNDDHDYDNDDPDPCSNVQDDHPVSSVVVSCVRVVLVVSVVSLVVVLVVVTPSVVSLVSLLVCLVVVVVSCPDPSNVVSLVSSVVSVHDVVVVVVSVCSSSVVPPPPPPVPPVPPPPPPPPPVPDPPPDDDDDDPDDDDDD

Secondary structure (DSSP, 8-state):
-HHHHHHHHHHHHHHHTTT------------------SS-------HHHHHHHHHHTS-HHHHHHHHHHHHHH-HHHHHHHHHHTSHHHHHHHHHHHT-HHHHHHHHHHHHHHHHH-S--------EEE-SS-SSGGGGGS--HHHHHHHHHHHHS-HHHHHHHHHHHHHTTSHHHHHHHHHHTTHHHHHHHHTSHHHHHHHHHHHHTT--HHHHHHHHHHHHT-S-----------SS-----S------------------/-HHHHHHHHHHHHHHHTTT------------------S--------HHHHHHHHHHTS-HHHHHHHHHHHHHH-HHHHHHHHHHTSHHHHHHHHHHHT-HHHHHHHHHHHHHHHHH-S--------EEE-SS-SSGGGGGS--HHHHHHHHHHHHS-HHHHHHHHHHHHHTTSHHHHHHHHHHTTHHHHHHHHTSHHHHHHHHHHHHTT--HHHHHHHHHHHHT-S-----------SS------------------------